Protein 4XZR (pdb70)

Solvent-accessible surface area: 18929 Å² total; per-residue (Å²): 65,129,58,52,18,76,72,25,75,71,85,52,40,44,29,5,108,123,71,125,61,89,114,43,21,94,20,0,79,31,133,72,119,122,79,13,38,48,0,0,34,92,3,40,108,75,0,24,67,162,149,190,24,47,4,91,78,7,32,114,12,48,0,4,79,45,0,11,53,2,1,122,101,149,54,45,87,107,2,8,15,8,0,0,17,0,0,0,0,0,0,4,15,83,66,70,19,0,105,44,0,16,93,26,86,0,0,51,30,0,10,42,0,3,137,56,12,41,53,81,0,36,27,10,0,0,40,0,0,0,0,0,3,8,31,45,40,106,34,3,32,58,0,9,138,36,116,0,6,145,18,0,37,34,2,34,138,34,137,81,78,29,0,23,64,11,0,0,6,0,0,0,2,0,3,76,27,99,196,78,82,15,79,91,73,32,1,25,104,0,5,73,25,0,17,162,15,0,109,26,169,37,55,90,1,6,22,12,0,0,37,0,0,2,44,6,0,22,12,71,87,123,4,0,70,26,0,21,96,39,201,0,4,123,43,0,10,73,3,4,84,38,158,21,36,113,0,22,30,0,0,0,70,0,0,0,6,0,0,8,2,46,58,142,6,0,68,57,0,22,115,36,32,0,8,83,15,0,99,121,7,6,88,7,133,96,51,93,1,46,26,8,0,0,0,0,0,0,0,0,0,12,6,51,35,103,2,1,46,26,0,17,103,23,69,0,0,43,29,0,10,115,13,1,82,96,15,114,49,118,0,25,8,0,0,0,11,0,1,8,2,0,1,31,5,2,140,121,76,54,86,1,0,94,52,0,20,82,65,40,0,8,104,12,0,0,55,2,4,96,107,19,64,71,121,1,14,46,9,0,0,22,0,0,18,35,0,0,100,18,6,54,59,29,44,144,89,149,63,84,128,99,9,105,15,6,39,80,0,87,162,21,28,0,48,126,41,0,78,78,5,45,158,34,167,53,120,58,0,106,99,40,0,114,94,1,38,134,70,30,66

GO terms:
  GO:0005635 nuclear envelope (C, IDA)
  GO:0034087 establishment of mitotic sister chromatid cohesion (P, IGI)
  GO:0000070 mitotic sister chromatid segregation (P, IGI)
  GO:0034399 nuclear periphery (C, HDA)
  GO:0043007 maintenance of rDNA (P, IMP)
  GO:0070550 rDNA chromatin condensation (P, IMP)
  GO:0005515 protein binding (F, IPI)

Radius of gyration: 27.92 Å; Cα contacts (8 Å, |Δi|>4): 720; chains: 2; bounding box: 70×75×42 Å

CATH classification: 1.25.10.10

Structure (mmCIF, N/CA/C/O backbone):
data_4XZR
#
_entry.id   4XZR
#
_cell.length_a   129.682
_cell.length_b   58.306
_cell.length_c   95.372
_cell.angle_alpha   90.00
_cell.angle_beta   129.32
_cell.angle_gamma   90.00
#
_symmetry.space_group_name_H-M   'C 1 2 1'
#
loop_
_entity.id
_entity.type
_entity.pdbx_description
1 polymer 'Inner nuclear membrane protein SRC1'
2 polymer 'Importin subunit alpha'
3 water water
#
loop_
_atom_site.group_PDB
_atom_site.id
_atom_site.type_symbol
_atom_site.label_atom_id
_atom_site.label_alt_id
_atom_site.label_comp_id
_atom_site.label_asym_id
_atom_site.label_entity_id
_atom_site.label_seq_id
_atom_site.pdbx_PDB_ins_code
_atom_site.Cartn_x
_atom_site.Cartn_y
_atom_site.Cartn_z
_atom_site.occupancy
_atom_site.B_iso_or_equiv
_atom_site.auth_seq_id
_atom_site.auth_comp_id
_atom_site.auth_asym_id
_atom_site.auth_atom_id
_atom_site.pdbx_PDB_model_num
ATOM 1 N N . THR A 1 3 ? 49.797 -22.063 12.188 1.00 121.42 173 THR A N 1
ATOM 2 C CA . THR A 1 3 ? 49.464 -21.342 13.411 1.00 117.22 173 THR A CA 1
ATOM 3 C C . THR A 1 3 ? 48.028 -21.470 13.884 1.00 116.88 173 THR A C 1
ATOM 4 O O . THR A 1 3 ? 47.175 -22.037 13.201 1.00 121.29 173 THR A O 1
ATOM 6 N N . ARG A 1 4 ? 47.726 -20.818 14.998 1.00 111.87 174 ARG A N 1
ATOM 7 C CA . ARG A 1 4 ? 46.492 -21.101 15.717 1.00 108.69 174 ARG A CA 1
ATOM 8 C C . ARG A 1 4 ? 45.710 -19.844 16.107 1.00 103.98 174 ARG A C 1
ATOM 9 O O . ARG A 1 4 ? 46.035 -19.202 17.081 1.00 105.16 174 ARG A O 1
ATOM 17 N N . LYS A 1 5 ? 44.670 -19.507 15.351 1.00 98.47 175 LYS A N 1
ATOM 18 C CA . LYS A 1 5 ? 43.912 -18.278 15.586 1.00 92.77 175 LYS A CA 1
ATOM 19 C C . LYS A 1 5 ? 42.653 -18.010 14.782 1.00 92.47 175 LYS A C 1
ATOM 20 O O . LYS A 1 5 ? 42.160 -18.916 14.116 1.00 94.95 175 LYS A O 1
ATOM 26 N N . LYS A 1 6 ? 42.076 -16.810 14.887 1.00 90.87 176 LYS A N 1
ATOM 27 C CA . LYS A 1 6 ? 42.742 -15.511 14.841 1.00 87.53 176 LYS A CA 1
ATOM 28 C C . LYS A 1 6 ? 41.944 -15.127 16.055 1.00 86.85 176 LYS A C 1
ATOM 29 O O . LYS A 1 6 ? 41.073 -15.856 16.432 1.00 90.11 176 LYS A O 1
ATOM 35 N N . ARG A 1 7 ? 42.239 -13.998 16.665 1.00 51.50 177 ARG A N 1
ATOM 36 C CA . ARG A 1 7 ? 41.442 -13.459 17.756 1.00 57.76 177 ARG A CA 1
ATOM 37 C C . ARG A 1 7 ? 40.886 -12.101 17.346 1.00 59.81 177 ARG A C 1
ATOM 38 O O . ARG A 1 7 ? 41.642 -11.142 17.164 1.00 47.19 177 ARG A O 1
ATOM 46 N N . LYS A 1 8 ? 39.566 -12.032 17.189 1.00 59.28 178 LYS A N 1
ATOM 47 C CA . LYS A 1 8 ? 38.894 -10.813 16.750 1.00 67.66 178 LYS A CA 1
ATOM 48 C C . LYS A 1 8 ? 39.048 -9.682 17.761 1.00 75.16 178 LYS A C 1
ATOM 49 O O . LYS A 1 8 ? 38.949 -8.507 17.409 1.00 80.60 178 LYS A O 1
ATOM 55 N N . ASP A 1 9 ? 39.285 -10.043 19.018 1.00 78.19 179 ASP A N 1
ATOM 56 C CA . ASP A 1 9 ? 39.493 -9.056 20.071 1.00 84.72 179 ASP A CA 1
ATOM 57 C C . ASP A 1 9 ? 40.710 -9.410 20.914 1.00 83.20 179 ASP A C 1
ATOM 58 O O . ASP A 1 9 ? 41.038 -10.585 21.070 1.00 82.65 179 ASP A O 1
ATOM 63 N N . PRO A 1 10 ? 41.390 -8.391 21.459 1.00 85.04 180 PRO A N 1
ATOM 64 C CA . PRO A 1 10 ? 42.506 -8.644 22.377 1.00 89.65 180 PRO A CA 1
ATOM 65 C C . PRO A 1 10 ? 42.030 -9.096 23.760 1.00 95.98 180 PRO A C 1
ATOM 66 O O . PRO A 1 10 ? 41.628 -8.249 24.560 1.00 103.38 180 PRO A O 1
ATOM 70 N N . ASP A 1 11 ? 42.072 -10.411 23.997 1.00 94.54 181 ASP A N 1
ATOM 71 C CA . ASP A 1 11 ? 41.735 -11.073 25.273 1.00 98.91 181 ASP A CA 1
ATOM 72 C C . ASP A 1 11 ? 40.960 -10.237 26.297 1.00 104.22 181 ASP A C 1
ATOM 73 O O . ASP A 1 11 ? 39.730 -10.278 26.346 1.00 107.21 181 ASP A O 1
ATOM 78 N N . SER A 1 18 ? 36.016 6.514 21.843 1.00 111.79 189 SER A N 1
ATOM 79 C CA . SER A 1 18 ? 34.974 7.376 21.312 1.00 107.77 189 SER A CA 1
ATOM 80 C C . SER A 1 18 ? 34.005 7.649 22.454 1.00 107.94 189 SER A C 1
ATOM 81 O O . SER A 1 18 ? 34.155 7.092 23.536 1.00 108.41 189 SER A O 1
ATOM 84 N N . ASN A 1 19 ? 33.021 8.504 22.223 1.00 105.58 190 ASN A N 1
ATOM 85 C CA . ASN A 1 19 ? 32.349 9.199 23.306 1.00 105.45 190 ASN A CA 1
ATOM 86 C C . ASN A 1 19 ? 30.846 9.428 23.119 1.00 100.62 190 ASN A C 1
ATOM 87 O O . ASN A 1 19 ? 30.427 10.413 22.576 1.00 104.98 190 ASN A O 1
ATOM 92 N N . SER A 1 20 ? 30.067 8.509 23.653 1.00 90.48 191 SER A N 1
ATOM 93 C CA . SER A 1 20 ? 28.706 8.156 23.253 1.00 86.22 191 SER A CA 1
ATOM 94 C C . SER A 1 20 ? 27.814 9.380 23.069 1.00 88.51 191 SER A C 1
ATOM 95 O O . SER A 1 20 ? 27.252 9.586 21.994 1.00 80.81 191 SER A O 1
ATOM 98 N N . LYS A 1 21 ? 27.684 10.187 24.117 1.00 60.59 192 LYS A N 1
ATOM 99 C CA . LYS A 1 21 ? 26.882 11.403 24.039 1.00 50.93 192 LYS A CA 1
ATOM 100 C C . LYS A 1 21 ? 27.702 12.651 24.350 1.00 53.94 192 LYS A C 1
ATOM 101 O O . LYS A 1 21 ? 28.558 12.644 25.234 1.00 54.17 192 LYS A O 1
ATOM 107 N N . GLU A 1 22 ? 27.432 13.722 23.610 1.00 55.03 193 GLU A N 1
ATOM 108 C CA . GLU A 1 22 ? 28.101 15.000 23.820 1.00 56.42 193 GLU A CA 1
ATOM 109 C C . GLU A 1 22 ? 27.080 16.120 23.960 1.00 60.48 193 GLU A C 1
ATOM 110 O O . GLU A 1 22 ? 26.019 16.085 23.336 1.00 57.64 193 GLU A O 1
ATOM 116 N N . ASN A 1 23 ? 27.402 17.115 24.777 1.00 65.48 194 ASN A N 1
ATOM 117 C CA . ASN A 1 23 ? 26.542 18.280 24.913 1.00 69.59 194 ASN A CA 1
ATOM 118 C C . ASN A 1 23 ? 27.095 19.466 24.137 1.00 71.99 194 ASN A C 1
ATOM 119 O O . ASN A 1 23 ? 28.309 19.638 24.031 1.00 70.67 194 ASN A O 1
ATOM 124 N N . LYS A 1 24 ? 26.198 20.284 23.596 1.00 62.29 195 LYS A N 1
ATOM 125 C CA . LYS A 1 24 ? 26.600 21.438 22.803 1.00 77.21 195 LYS A CA 1
ATOM 126 C C . LYS A 1 24 ? 26.570 22.719 23.626 1.00 79.48 195 LYS A C 1
ATOM 127 O O . LYS A 1 24 ? 25.533 23.371 23.742 1.00 83.69 195 LYS A O 1
ATOM 133 N N . ILE A 1 25 ? 27.712 23.077 24.199 1.00 79.26 196 ILE A N 1
ATOM 134 C CA . ILE A 1 25 ? 27.818 24.314 24.959 1.00 83.60 196 ILE A CA 1
ATOM 135 C C . ILE A 1 25 ? 28.327 25.457 24.085 1.00 90.22 196 ILE A C 1
ATOM 136 O O . ILE A 1 25 ? 28.427 26.597 24.540 1.00 90.54 196 ILE A O 1
ATOM 141 N N . ASP A 1 26 ? 28.651 25.132 22.834 1.00 97.73 197 ASP A N 1
ATOM 142 C CA . ASP A 1 26 ? 29.230 26.083 21.883 1.00 106.02 197 ASP A CA 1
ATOM 143 C C . ASP A 1 26 ? 30.498 26.730 22.431 1.00 109.74 197 ASP A C 1
ATOM 144 O O . ASP A 1 26 ? 31.577 26.587 21.856 1.00 111.97 197 ASP A O 1
ATOM 149 N N . ALA B 2 1 ? 4.194 21.274 33.105 1.00 122.31 87 ALA B N 1
ATOM 150 C CA . ALA B 2 1 ? 4.505 21.698 34.465 1.00 122.74 87 ALA B CA 1
ATOM 151 C C . ALA B 2 1 ? 3.753 22.973 34.831 1.00 124.45 87 ALA B C 1
ATOM 152 O O . ALA B 2 1 ? 2.603 22.923 35.268 1.00 129.14 87 ALA B O 1
ATOM 154 N N . GLU B 2 2 ? 4.409 24.115 34.649 1.00 121.22 88 GLU B N 1
ATOM 155 C CA . GLU B 2 2 ? 4.066 25.322 35.391 1.00 123.45 88 GLU B CA 1
ATOM 156 C C . GLU B 2 2 ? 4.018 26.539 34.472 1.00 117.40 88 GLU B C 1
ATOM 157 O O . GLU B 2 2 ? 3.096 27.351 34.551 1.00 114.05 88 GLU B O 1
ATOM 163 N N . LEU B 2 3 ? 5.016 26.657 33.603 1.00 114.72 89 LEU B N 1
ATOM 164 C CA . LEU B 2 3 ? 5.256 27.899 32.877 1.00 110.05 89 LEU B CA 1
ATOM 165 C C . LEU B 2 3 ? 3.977 28.413 32.224 1.00 112.30 89 LEU B C 1
ATOM 166 O O . LEU B 2 3 ? 3.348 27.711 31.433 1.00 112.26 89 LEU B O 1
ATOM 171 N N . PRO B 2 4 ? 3.580 29.705 32.578 1.00 117.44 90 PRO B N 1
ATOM 172 C CA . PRO B 2 4 ? 2.861 30.371 31.490 1.00 121.83 90 PRO B CA 1
ATOM 173 C C . PRO B 2 4 ? 3.760 31.336 30.724 1.00 124.90 90 PRO B C 1
ATOM 174 O O . PRO B 2 4 ? 4.883 31.602 31.151 1.00 125.71 90 PRO B O 1
ATOM 178 N N . GLN B 2 5 ? 3.264 31.851 29.604 1.00 126.38 91 GLN B N 1
ATOM 179 C CA . GLN B 2 5 ? 3.840 33.040 28.987 1.00 126.73 91 GLN B CA 1
ATOM 180 C C . GLN B 2 5 ? 5.341 32.876 28.769 1.00 120.60 91 GLN B C 1
ATOM 181 O O . GLN B 2 5 ? 6.039 33.835 28.440 1.00 122.82 91 GLN B O 1
ATOM 187 N N . MET B 2 6 ? 5.830 31.654 28.955 1.00 112.32 92 MET B N 1
ATOM 188 C CA . MET B 2 6 ? 7.122 31.258 28.417 1.00 110.35 92 MET B CA 1
ATOM 189 C C . MET B 2 6 ? 6.870 29.980 27.637 1.00 106.06 92 MET B C 1
ATOM 190 O O . MET B 2 6 ? 7.581 29.658 26.686 1.00 105.79 92 MET B O 1
ATOM 195 N N . THR B 2 7 ? 5.836 29.261 28.062 1.00 106.22 93 THR B N 1
ATOM 196 C CA . THR B 2 7 ? 5.287 28.154 27.296 1.00 104.74 93 THR B CA 1
ATOM 197 C C . THR B 2 7 ? 4.182 28.698 26.397 1.00 102.64 93 THR B C 1
ATOM 198 O O . THR B 2 7 ? 4.026 28.269 25.255 1.00 102.39 93 THR B O 1
ATOM 202 N N . GLN B 2 8 ? 3.426 29.659 26.919 1.00 100.88 94 GLN B N 1
ATOM 203 C CA . GLN B 2 8 ? 2.373 30.308 26.147 1.00 102.98 94 GLN B CA 1
ATOM 204 C C . GLN B 2 8 ? 2.961 31.161 25.027 1.00 102.22 94 GLN B C 1
ATOM 205 O O . GLN B 2 8 ? 2.432 31.183 23.915 1.00 106.98 94 GLN B O 1
ATOM 211 N N . GLN B 2 9 ? 4.053 31.864 25.317 1.00 97.53 95 GLN B N 1
ATOM 212 C CA . GLN B 2 9 ? 4.723 32.660 24.294 1.00 93.66 95 GLN B CA 1
ATOM 213 C C . GLN B 2 9 ? 5.495 31.740 23.354 1.00 82.10 95 GLN B C 1
ATOM 214 O O . GLN B 2 9 ? 5.865 32.132 22.248 1.00 82.68 95 GLN B O 1
ATOM 220 N N . LEU B 2 10 ? 5.738 30.515 23.808 1.00 76.41 96 LEU B N 1
ATOM 221 C CA . LEU B 2 10 ? 6.304 29.479 22.955 1.00 73.34 96 LEU B CA 1
ATOM 222 C C . LEU B 2 10 ? 5.204 28.946 22.048 1.00 78.73 96 LEU B C 1
ATOM 223 O O . LEU B 2 10 ? 5.446 28.575 20.899 1.00 76.51 96 LEU B O 1
ATOM 228 N N . ASN B 2 11 ? 3.989 28.915 22.587 1.00 82.77 97 ASN B N 1
ATOM 229 C CA . ASN B 2 11 ? 2.812 28.526 21.822 1.00 80.14 97 ASN B CA 1
ATOM 230 C C . ASN B 2 11 ? 2.211 29.716 21.087 1.00 79.59 97 ASN B C 1
ATOM 231 O O . ASN B 2 11 ? 1.214 29.581 20.381 1.00 82.40 97 ASN B O 1
ATOM 236 N N . SER B 2 12 ? 2.818 30.884 21.258 1.00 77.12 98 SER B N 1
ATOM 237 C CA . SER B 2 12 ? 2.360 32.087 20.573 1.00 79.71 98 SER B CA 1
ATOM 238 C C . SER B 2 12 ? 2.581 31.983 19.063 1.00 83.22 98 SER B C 1
ATOM 239 O O . SER B 2 12 ? 3.401 31.186 18.604 1.00 81.35 98 SER B O 1
ATOM 242 N N . ASP B 2 13 ? 1.847 32.784 18.296 1.00 88.88 99 ASP B N 1
ATOM 243 C CA . ASP B 2 13 ? 2.025 32.831 16.847 1.00 94.20 99 ASP B CA 1
ATOM 244 C C . ASP B 2 13 ? 2.999 33.947 16.448 1.00 96.02 99 ASP B C 1
ATOM 245 O O . ASP B 2 13 ? 3.419 34.061 15.291 1.00 95.25 99 ASP B O 1
ATOM 250 N N . ASP B 2 14 ? 3.362 34.770 17.425 1.00 97.98 100 ASP B N 1
ATOM 251 C CA . ASP B 2 14 ? 4.369 35.804 17.212 1.00 99.96 100 ASP B CA 1
ATOM 252 C C . ASP B 2 14 ? 5.749 35.165 17.093 1.00 98.63 100 ASP B C 1
ATOM 253 O O . ASP B 2 14 ? 6.285 34.637 18.069 1.00 97.46 100 ASP B O 1
ATOM 258 N N . MET B 2 15 ? 6.317 35.221 15.892 1.00 99.88 101 MET B N 1
ATOM 259 C CA . MET B 2 15 ? 7.572 34.537 15.586 1.00 97.60 101 MET B CA 1
ATOM 260 C C . MET B 2 15 ? 8.752 35.006 16.436 1.00 96.59 101 MET B C 1
ATOM 261 O O . MET B 2 15 ? 9.689 34.244 16.677 1.00 94.32 101 MET B O 1
ATOM 266 N N . GLN B 2 16 ? 8.706 36.254 16.890 1.00 99.03 102 GLN B N 1
ATOM 267 C CA . GLN B 2 16 ? 9.804 36.809 17.674 1.00 99.16 102 GLN B CA 1
ATOM 268 C C . GLN B 2 16 ? 9.836 36.242 19.089 1.00 94.14 102 GLN B C 1
ATOM 269 O O . GLN B 2 16 ? 10.889 35.828 19.575 1.00 95.93 102 GLN B O 1
ATOM 275 N N . GLU B 2 17 ? 8.683 36.225 19.750 1.00 86.63 103 GLU B N 1
ATOM 276 C CA . GLU B 2 17 ? 8.607 35.720 21.116 1.00 86.17 103 GLU B CA 1
ATOM 277 C C . GLU B 2 17 ? 8.64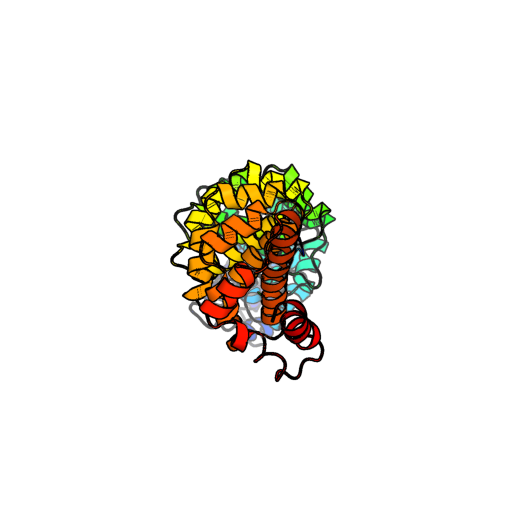9 34.196 21.143 1.00 84.91 103 GLU B C 1
ATOM 278 O O . GLU B 2 17 ? 8.856 33.591 22.195 1.00 86.30 103 GLU B O 1
ATOM 284 N N . GLN B 2 18 ? 8.450 33.579 19.982 1.00 79.37 104 GLN B N 1
ATOM 285 C CA . GLN B 2 18 ? 8.695 32.151 19.835 1.00 73.19 104 GLN B CA 1
ATOM 286 C C . GLN B 2 18 ? 10.188 31.890 19.970 1.00 69.12 104 GLN B C 1
ATOM 287 O O . GLN B 2 18 ? 10.611 30.934 20.619 1.00 69.00 104 GLN B O 1
ATOM 293 N N . LEU B 2 19 ? 10.980 32.759 19.350 1.00 69.60 105 LEU B N 1
ATOM 294 C CA . LEU B 2 19 ? 12.431 32.635 19.365 1.00 68.86 105 LEU B CA 1
ATOM 295 C C . LEU B 2 19 ? 13.003 32.982 20.733 1.00 70.23 105 LEU B C 1
ATOM 296 O O . LEU B 2 19 ? 13.894 32.296 21.234 1.00 73.29 105 LEU B O 1
ATOM 301 N N . SER B 2 20 ? 12.485 34.053 21.329 1.00 72.96 106 SER B N 1
ATOM 302 C CA . SER B 2 20 ? 12.948 34.514 22.634 1.00 76.55 106 SER B CA 1
ATOM 303 C C . SER B 2 20 ? 12.778 33.441 23.704 1.00 75.38 106 SER B C 1
ATOM 304 O O . SER B 2 20 ? 13.634 33.276 24.572 1.00 75.04 106 SER B O 1
ATOM 307 N N . ALA B 2 21 ? 11.670 32.713 23.632 1.00 74.05 107 ALA B N 1
ATOM 308 C CA . ALA B 2 21 ? 11.402 31.632 24.571 1.00 72.55 107 ALA B CA 1
ATOM 309 C C . ALA B 2 21 ? 12.326 30.446 24.314 1.00 71.00 107 ALA B C 1
ATOM 310 O O . ALA B 2 21 ? 12.866 29.855 25.249 1.00 72.06 107 ALA B O 1
ATOM 312 N N . THR B 2 22 ? 12.504 30.107 23.041 1.00 67.72 108 THR B N 1
ATOM 313 C CA . THR B 2 22 ? 13.334 28.972 22.653 1.00 63.69 108 THR B CA 1
ATOM 314 C C . THR B 2 22 ? 14.791 29.183 23.059 1.00 67.74 108 THR B C 1
ATOM 315 O O . THR B 2 22 ? 15.458 28.252 23.516 1.00 67.58 108 THR B O 1
ATOM 319 N N . VAL B 2 23 ? 15.277 30.409 22.890 1.00 68.87 109 VAL B N 1
ATOM 320 C CA . VAL B 2 23 ? 16.635 30.760 23.288 1.00 67.11 109 VAL B CA 1
ATOM 321 C C . VAL B 2 23 ? 16.818 30.555 24.789 1.00 70.79 109 VAL B C 1
ATOM 322 O O . VAL B 2 23 ? 17.834 30.016 25.231 1.00 68.54 109 VAL B O 1
ATOM 326 N N . LYS B 2 24 ? 15.822 30.978 25.563 1.00 75.46 110 LYS B N 1
ATOM 327 C CA . LYS B 2 24 ? 15.837 30.794 27.010 1.00 77.95 110 LYS B CA 1
ATOM 328 C C . LYS B 2 24 ? 15.974 29.319 27.374 1.00 75.04 110 LYS B C 1
ATOM 329 O O . LYS B 2 24 ? 16.808 28.957 28.201 1.00 78.81 110 LYS B O 1
ATOM 335 N N . PHE B 2 25 ? 15.160 28.475 26.747 1.00 67.47 111 PHE B N 1
ATOM 336 C CA . PHE B 2 25 ? 15.227 27.035 26.977 1.00 67.26 111 PHE B CA 1
ATOM 337 C C . PHE B 2 25 ? 16.586 26.470 26.580 1.00 67.81 111 PHE B C 1
ATOM 338 O O . PHE B 2 25 ? 17.133 25.610 27.269 1.00 70.42 111 PHE B O 1
ATOM 346 N N . ARG B 2 26 ? 17.127 26.959 25.469 1.00 65.70 112 ARG B N 1
ATOM 347 C CA . ARG B 2 26 ? 18.422 26.501 24.979 1.00 63.90 112 ARG B CA 1
ATOM 348 C C . ARG B 2 26 ? 19.539 26.834 25.963 1.00 65.61 112 ARG B C 1
ATOM 349 O O . ARG B 2 26 ? 20.356 25.976 26.300 1.00 65.06 112 ARG B O 1
ATOM 357 N N . GLN B 2 27 ? 19.572 28.085 26.413 1.00 67.17 113 GLN B N 1
ATOM 358 C CA . GLN B 2 27 ? 20.597 28.549 27.343 1.00 71.53 113 GLN B CA 1
ATOM 359 C C . GLN B 2 27 ? 20.551 27.771 28.654 1.00 74.75 113 GLN B C 1
ATOM 360 O O . GLN B 2 27 ? 21.579 27.550 29.295 1.00 75.18 113 GLN B O 1
ATOM 366 N N . ILE B 2 28 ? 19.349 27.358 29.040 1.00 73.46 114 ILE B N 1
ATOM 367 C CA . ILE B 2 28 ? 19.153 26.548 30.235 1.00 70.00 114 ILE B CA 1
ATOM 368 C C . ILE B 2 28 ? 19.694 25.134 30.032 1.00 70.20 114 ILE B C 1
ATOM 369 O O . ILE B 2 28 ? 20.346 24.573 30.914 1.00 70.06 114 ILE B O 1
ATOM 374 N N . LEU B 2 29 ? 19.434 24.570 28.856 1.00 66.20 115 LEU B N 1
ATOM 375 C CA . LEU B 2 29 ? 19.822 23.196 28.553 1.00 67.44 115 LEU B CA 1
ATOM 376 C C . LEU B 2 29 ? 21.301 23.066 28.194 1.00 71.62 115 LEU B C 1
ATOM 377 O O . LEU B 2 29 ? 21.872 21.980 28.281 1.00 67.74 115 LEU B O 1
ATOM 382 N N . SER B 2 30 ? 21.916 24.171 27.783 1.00 80.17 116 SER B N 1
ATOM 383 C CA . SER B 2 30 ? 23.351 24.182 27.518 1.00 81.88 116 SER B CA 1
ATOM 384 C C . SER B 2 30 ? 24.106 24.044 28.833 1.00 86.69 116 SER B C 1
ATOM 385 O O . SER B 2 30 ? 24.418 25.037 29.490 1.00 86.19 116 SER B O 1
ATOM 388 N N . ARG B 2 31 ? 24.399 22.804 29.212 1.00 91.79 117 ARG B N 1
ATOM 389 C CA . ARG B 2 31 ? 24.918 22.524 30.545 1.00 98.52 117 ARG B CA 1
ATOM 390 C C . ARG B 2 31 ? 26.368 22.956 30.746 1.00 103.59 117 ARG B C 1
ATOM 391 O O . ARG B 2 31 ? 27.297 22.379 30.176 1.00 102.64 117 ARG B O 1
ATOM 399 N N . GLU B 2 32 ? 26.551 23.998 31.550 1.00 109.83 118 GLU B N 1
ATOM 400 C CA . GLU B 2 32 ? 27.854 24.257 32.137 1.00 116.12 118 GLU B CA 1
ATOM 401 C C . GLU B 2 32 ? 28.189 22.997 32.916 1.00 119.76 118 GLU B C 1
ATOM 402 O O . GLU B 2 32 ? 29.235 22.387 32.711 1.00 121.82 118 GLU B O 1
ATOM 408 N N . HIS B 2 33 ? 27.290 22.609 33.815 1.00 119.75 119 HIS B N 1
ATOM 409 C CA . HIS B 2 33 ? 27.046 21.199 34.094 1.00 117.39 119 HIS B CA 1
ATOM 410 C C . HIS B 2 33 ? 25.568 20.937 34.363 1.00 113.09 119 HIS B C 1
ATOM 411 O O . HIS B 2 33 ? 24.801 21.864 34.625 1.00 114.78 119 HIS B O 1
ATOM 418 N N . ARG B 2 34 ? 25.175 19.669 34.296 1.00 107.12 120 ARG B N 1
ATOM 419 C CA . ARG B 2 34 ? 24.269 19.095 35.283 1.00 100.74 120 ARG B CA 1
ATOM 420 C C . ARG B 2 34 ? 22.844 19.601 35.085 1.00 91.20 120 ARG B C 1
ATOM 421 O O . ARG B 2 34 ? 22.192 20.035 36.034 1.00 96.00 120 ARG B O 1
ATOM 429 N N . PRO B 2 35 ? 22.344 19.540 33.782 1.00 80.54 121 PRO B N 1
ATOM 430 C CA . PRO B 2 35 ? 21.379 20.609 33.519 1.00 75.07 121 PRO B CA 1
ATOM 431 C C . PRO B 2 35 ? 19.941 20.112 33.620 1.00 77.44 121 PRO B C 1
ATOM 432 O O . PRO B 2 35 ? 19.683 18.926 33.413 1.00 77.93 121 PRO B O 1
ATOM 436 N N . PRO B 2 36 ? 19.018 21.014 33.937 1.00 81.61 122 PRO B N 1
ATOM 437 C CA . PRO B 2 36 ? 17.695 20.622 34.431 1.00 83.81 122 PRO B CA 1
ATOM 438 C C . PRO B 2 36 ? 16.792 20.134 33.303 1.00 77.97 122 PRO B C 1
ATOM 439 O O . PRO B 2 36 ? 15.776 20.761 33.008 1.00 78.91 122 PRO B O 1
ATOM 443 N N . ILE B 2 37 ? 17.169 19.020 32.685 1.00 71.57 123 ILE B N 1
ATOM 444 C CA . ILE B 2 37 ? 16.438 18.475 31.548 1.00 65.47 123 ILE B CA 1
ATOM 445 C C . ILE B 2 37 ? 15.036 18.011 31.938 1.00 68.40 123 ILE B C 1
ATOM 446 O O . ILE B 2 37 ? 14.074 18.239 31.205 1.00 69.63 123 ILE B O 1
ATOM 451 N N . ASP B 2 38 ? 14.925 17.376 33.101 1.00 70.03 124 ASP B N 1
ATOM 452 C CA . ASP B 2 38 ? 13.658 16.801 33.548 1.00 73.48 124 ASP B CA 1
ATOM 453 C C . ASP B 2 38 ? 12.546 17.835 33.718 1.00 72.36 124 ASP B C 1
ATOM 454 O O . ASP B 2 38 ? 11.412 17.604 33.296 1.00 74.13 124 ASP B O 1
ATOM 459 N N . VAL B 2 39 ? 12.863 18.970 34.332 1.00 70.88 125 VAL B N 1
ATOM 460 C CA . VAL B 2 39 ? 11.853 19.995 34.574 1.00 75.43 125 VAL B CA 1
ATOM 461 C C . VAL B 2 39 ? 11.471 20.709 33.280 1.00 74.76 125 VAL B C 1
ATOM 462 O O . VAL B 2 39 ? 10.398 21.305 33.184 1.00 80.47 125 VAL B O 1
ATOM 466 N N . VAL B 2 40 ? 12.351 20.644 32.286 1.00 70.63 126 VAL B N 1
ATOM 467 C CA . VAL B 2 40 ? 12.051 21.183 30.965 1.00 67.01 126 VAL B CA 1
ATOM 468 C C . VAL B 2 40 ? 11.136 20.215 30.221 1.00 68.21 126 VAL B C 1
ATOM 469 O O . VAL B 2 40 ? 10.201 20.628 29.535 1.00 73.09 126 VAL B O 1
ATOM 473 N N . ILE B 2 41 ? 11.407 18.923 30.378 1.00 66.69 127 ILE B N 1
ATOM 474 C CA . ILE B 2 41 ? 10.598 17.881 29.756 1.00 67.86 127 ILE B CA 1
ATOM 475 C C . ILE B 2 41 ? 9.170 17.871 30.297 1.00 73.43 127 ILE B C 1
ATOM 476 O O . ILE B 2 41 ? 8.210 17.885 29.527 1.00 72.53 127 ILE B O 1
ATOM 481 N N . GLN B 2 42 ? 9.028 17.861 31.619 1.00 80.22 128 GLN B N 1
ATOM 482 C CA . GLN B 2 42 ? 7.704 17.797 32.232 1.00 87.19 128 GLN B CA 1
ATOM 483 C C . GLN B 2 42 ? 6.955 19.120 32.093 1.00 90.55 128 GLN B C 1
ATOM 484 O O . GLN B 2 42 ? 5.786 19.222 32.467 1.00 92.74 128 GLN B O 1
ATOM 490 N N . ALA B 2 43 ? 7.629 20.131 31.552 1.00 90.09 129 ALA B N 1
ATOM 491 C CA . ALA B 2 43 ? 6.987 21.405 31.253 1.00 85.78 129 ALA B CA 1
ATOM 492 C C . ALA B 2 43 ? 6.161 21.295 29.974 1.00 81.57 129 ALA B C 1
ATOM 493 O O . ALA B 2 43 ? 5.406 22.204 29.629 1.00 85.02 129 ALA B O 1
ATOM 495 N N . GLY B 2 44 ? 6.314 20.173 29.276 1.00 74.99 130 GLY B N 1
ATOM 496 C CA . GLY B 2 44 ? 5.541 19.894 28.079 1.00 77.11 130 GLY B CA 1
ATOM 497 C C . GLY B 2 44 ? 5.875 20.799 26.910 1.00 74.80 130 GLY B C 1
ATOM 498 O O . GLY B 2 44 ? 4.992 21.179 26.142 1.00 80.30 130 GLY B O 1
ATOM 499 N N . VAL B 2 45 ? 7.151 21.140 26.769 1.00 68.96 131 VAL B N 1
ATOM 500 C CA . VAL B 2 45 ? 7.579 22.048 25.712 1.00 65.21 131 VAL B CA 1
ATOM 501 C C . VAL B 2 45 ? 8.265 21.311 24.567 1.00 61.99 131 VAL B C 1
ATOM 502 O O . VAL B 2 45 ? 8.493 21.885 23.502 1.00 65.43 131 VAL B O 1
ATOM 506 N N . VAL B 2 46 ? 8.590 20.042 24.789 1.00 59.85 132 VAL B N 1
ATOM 507 C CA . VAL B 2 46 ? 9.275 19.234 23.781 1.00 58.35 132 VAL B CA 1
ATOM 508 C C . VAL B 2 46 ? 8.502 19.105 22.456 1.00 60.80 132 VAL B C 1
ATOM 509 O O . VAL B 2 46 ? 9.091 19.304 21.393 1.00 57.39 132 VAL B O 1
ATOM 513 N N . PRO B 2 47 ? 7.190 18.782 22.501 1.00 66.06 133 PRO B N 1
ATOM 514 C CA . PRO B 2 47 ? 6.495 18.674 21.211 1.00 65.19 133 PRO B CA 1
ATOM 515 C C . PRO B 2 47 ? 6.478 19.987 20.429 1.00 60.16 133 PRO B C 1
ATOM 516 O O . PRO B 2 47 ? 6.502 19.967 19.198 1.00 63.93 133 PRO B O 1
ATOM 520 N N . ARG B 2 48 ? 6.443 21.109 21.141 1.00 55.47 134 ARG B N 1
ATOM 521 C CA . ARG B 2 48 ? 6.448 22.421 20.504 1.00 57.46 134 ARG B CA 1
ATOM 522 C C . ARG B 2 48 ? 7.813 22.733 19.895 1.00 58.66 134 ARG B C 1
ATOM 523 O O . ARG B 2 48 ? 7.900 23.315 18.813 1.00 61.45 134 ARG B O 1
ATOM 531 N N . LEU B 2 49 ? 8.875 22.344 20.595 1.00 51.27 135 LEU B N 1
ATOM 532 C CA . LEU B 2 49 ? 10.233 22.538 20.096 1.00 48.43 135 LEU B CA 1
ATOM 533 C C . LEU B 2 49 ? 10.462 21.732 18.824 1.00 48.72 135 LEU B C 1
ATOM 534 O O . LEU B 2 49 ? 11.202 22.154 17.935 1.00 49.09 135 LEU B O 1
ATOM 539 N N . VAL B 2 50 ? 9.822 20.569 18.747 1.00 48.37 136 VAL B N 1
ATOM 540 C CA . VAL B 2 50 ? 9.924 19.712 17.574 1.00 47.31 136 VAL B CA 1
ATOM 541 C C . VAL B 2 50 ? 9.235 20.367 16.378 1.00 46.95 136 VAL B C 1
ATOM 542 O O . VAL B 2 50 ? 9.721 20.284 15.249 1.00 45.08 136 VAL B O 1
ATOM 546 N N . GLU B 2 51 ? 8.113 21.035 16.635 1.00 45.64 137 GLU B N 1
ATOM 547 C CA . GLU B 2 51 ? 7.383 21.744 15.588 1.00 47.89 137 GLU B CA 1
ATOM 548 C C . GLU B 2 51 ? 8.241 22.822 14.932 1.00 48.80 137 GLU B C 1
ATOM 549 O O . GLU B 2 51 ? 8.109 23.093 13.738 1.00 54.24 137 GLU B O 1
ATOM 555 N N . PHE B 2 52 ? 9.122 23.433 15.717 1.00 44.13 138 PHE B N 1
ATOM 556 C CA . PHE B 2 52 ? 9.963 24.519 15.225 1.00 44.33 138 PHE B CA 1
ATOM 557 C C . PHE B 2 52 ? 11.041 24.030 14.261 1.00 45.74 138 PHE B C 1
ATOM 558 O O . PHE B 2 52 ? 11.739 24.832 13.646 1.00 48.15 138 PHE B O 1
ATOM 566 N N . MET B 2 53 ? 11.173 22.714 14.131 1.00 37.99 139 MET B N 1
ATOM 567 C CA . MET B 2 53 ? 12.154 22.138 13.218 1.00 41.84 139 MET B CA 1
ATOM 568 C C . MET B 2 53 ? 11.541 21.768 11.874 1.00 46.32 139 MET B C 1
ATOM 569 O O . MET B 2 53 ? 12.225 21.224 11.007 1.00 44.81 139 MET B O 1
ATOM 574 N N . ARG B 2 54 ? 10.254 22.055 11.705 1.00 46.05 140 ARG B N 1
ATOM 575 C CA . ARG B 2 54 ? 9.578 21.756 10.448 1.00 52.09 140 ARG B CA 1
ATOM 576 C C . ARG B 2 54 ? 10.198 22.552 9.305 1.00 54.12 140 ARG B C 1
ATOM 577 O O . ARG B 2 54 ? 10.846 23.574 9.532 1.00 53.01 140 ARG B O 1
ATOM 585 N N . GLU B 2 55 ? 9.979 22.072 8.083 1.00 57.37 141 GLU B N 1
ATOM 586 C CA . GLU B 2 55 ? 10.711 22.523 6.899 1.00 66.24 141 GLU B CA 1
ATOM 587 C C . GLU B 2 55 ? 10.793 24.040 6.721 1.00 67.83 141 GLU B C 1
ATOM 588 O O . GLU B 2 55 ? 11.888 24.596 6.628 1.00 76.44 141 GLU B O 1
ATOM 594 N N . ASN B 2 56 ? 9.647 24.709 6.670 1.00 62.98 142 ASN B N 1
ATOM 595 C CA . ASN B 2 56 ? 9.640 26.146 6.416 1.00 71.19 142 ASN B CA 1
ATOM 596 C C . ASN B 2 56 ? 9.422 26.990 7.667 1.00 67.84 142 ASN B C 1
ATOM 597 O O . ASN B 2 56 ? 8.709 27.992 7.637 1.00 69.61 142 ASN B O 1
ATOM 602 N N . GLN B 2 57 ? 10.042 26.575 8.766 1.00 65.25 143 GLN B N 1
ATOM 603 C CA . GLN B 2 57 ? 10.123 27.404 9.960 1.00 59.97 143 GLN B CA 1
ATOM 604 C C . GLN B 2 57 ? 11.316 28.344 9.809 1.00 59.18 143 GLN B C 1
ATOM 605 O O . GLN B 2 57 ? 12.237 28.047 9.048 1.00 62.00 143 GLN B O 1
ATOM 611 N N . PRO B 2 58 ? 11.298 29.489 10.514 1.00 53.61 144 PRO B N 1
ATOM 612 C CA . PRO B 2 58 ? 12.439 30.413 10.492 1.00 54.81 144 PRO B CA 1
ATOM 613 C C . PRO B 2 58 ? 13.754 29.718 10.845 1.00 55.73 144 PRO B C 1
ATOM 614 O O . PRO B 2 58 ? 13.773 28.876 11.742 1.00 58.61 144 PRO B O 1
ATOM 618 N N . GLU B 2 59 ? 14.826 30.065 10.138 1.00 56.46 145 GLU B N 1
ATOM 619 C CA . GLU B 2 59 ? 16.117 29.400 10.305 1.00 57.90 145 GLU B CA 1
ATOM 620 C C . GLU B 2 59 ? 16.623 29.461 11.740 1.00 57.28 145 GLU B C 1
ATOM 621 O O . GLU B 2 59 ? 17.018 28.446 12.313 1.00 59.32 145 GLU B O 1
ATOM 627 N N . MET B 2 60 ? 16.604 30.655 12.318 1.00 59.21 146 MET B N 1
ATOM 628 C CA . MET B 2 60 ? 17.116 30.845 13.666 1.00 61.26 146 MET B CA 1
ATOM 629 C C . MET B 2 60 ? 16.237 30.131 14.685 1.00 58.61 146 MET B C 1
ATOM 630 O O . MET B 2 60 ? 16.694 29.793 15.775 1.00 59.93 146 MET B O 1
ATOM 635 N N . LEU B 2 61 ? 14.975 29.909 14.330 1.00 56.25 147 LEU B N 1
ATOM 636 C CA . LEU B 2 61 ? 14.067 29.155 15.185 1.00 57.51 147 LEU B CA 1
ATOM 637 C C . LEU B 2 61 ? 14.391 27.664 15.110 1.00 57.73 147 LEU B C 1
ATOM 638 O O . LEU B 2 61 ? 14.409 26.970 16.128 1.00 58.95 147 LEU B O 1
ATOM 643 N N . GLN B 2 62 ? 14.647 27.180 13.898 1.00 52.74 148 GLN B N 1
ATOM 644 C CA . GLN B 2 62 ? 15.058 25.796 13.689 1.00 48.95 148 GLN B CA 1
ATOM 645 C C . GLN B 2 62 ? 16.359 25.502 14.424 1.00 44.46 148 GLN B C 1
ATOM 646 O O . GLN B 2 62 ? 16.521 24.437 15.018 1.00 46.84 148 GLN B O 1
ATOM 652 N N . LEU B 2 63 ? 17.279 26.461 14.378 1.00 44.12 149 LEU B N 1
ATOM 653 C CA . LEU B 2 63 ? 18.593 26.310 14.988 1.00 45.43 149 LEU B CA 1
ATOM 654 C C . LEU B 2 63 ? 18.489 26.160 16.504 1.00 50.09 149 LEU B C 1
ATOM 655 O O . LEU B 2 63 ? 18.988 25.189 17.075 1.00 49.93 149 LEU B O 1
ATOM 660 N N . GLU B 2 64 ? 17.840 27.127 17.146 1.00 47.90 150 GLU B N 1
ATOM 661 C CA . GLU B 2 64 ? 17.716 27.142 18.601 1.00 49.47 150 GLU B CA 1
ATOM 662 C C . GLU B 2 64 ? 16.913 25.952 19.123 1.00 50.75 150 GLU B C 1
ATOM 663 O O . GLU B 2 64 ? 17.200 25.424 20.198 1.00 53.75 150 GLU B O 1
ATOM 669 N N . ALA B 2 65 ? 15.909 25.533 18.359 1.00 51.09 151 ALA B N 1
ATOM 670 C CA . ALA B 2 65 ? 15.079 24.399 18.751 1.00 47.88 151 ALA B CA 1
ATOM 671 C C . ALA B 2 65 ? 15.867 23.095 18.681 1.00 45.24 151 ALA B C 1
ATOM 672 O O . ALA B 2 65 ? 15.819 22.281 19.603 1.00 46.07 151 ALA B O 1
ATOM 674 N N . ALA B 2 66 ? 16.593 22.904 17.584 1.00 44.90 152 ALA B N 1
ATOM 675 C CA . ALA B 2 66 ? 17.404 21.706 17.403 1.00 44.09 152 ALA B CA 1
ATOM 676 C C . ALA B 2 66 ? 18.522 21.649 18.438 1.00 44.60 152 ALA B C 1
ATOM 677 O O . ALA B 2 66 ? 18.894 20.574 18.907 1.00 43.92 152 ALA B O 1
ATOM 679 N N . TRP B 2 67 ? 19.052 22.817 18.786 1.00 45.73 153 TRP B N 1
ATOM 680 C CA . TRP B 2 67 ? 20.091 22.924 19.801 1.00 47.80 153 TRP B CA 1
ATOM 681 C C . TRP B 2 67 ? 19.542 22.502 21.163 1.00 49.67 153 TRP B C 1
ATOM 682 O O . TRP B 2 67 ? 20.180 21.743 21.892 1.00 45.54 153 TRP B O 1
ATOM 693 N N . ALA B 2 68 ? 18.350 22.989 21.492 1.00 49.17 154 ALA B N 1
ATOM 694 C CA . ALA B 2 68 ? 17.704 22.648 22.754 1.00 49.42 154 ALA B CA 1
ATOM 695 C C . ALA B 2 68 ? 17.410 21.153 22.836 1.00 47.04 154 ALA B C 1
ATOM 696 O O . ALA B 2 68 ? 17.671 20.516 23.856 1.00 48.96 154 ALA B O 1
ATOM 698 N N . LEU B 2 69 ? 16.871 20.600 21.754 1.00 40.32 155 LEU B N 1
ATOM 699 C CA . LEU B 2 69 ? 16.536 19.181 21.705 1.00 41.13 155 LEU B CA 1
ATOM 700 C C . LEU B 2 69 ? 17.790 18.315 21.718 1.00 46.62 155 LEU B C 1
ATOM 701 O O . LEU B 2 69 ? 17.764 17.176 22.187 1.00 46.98 155 LEU B O 1
ATOM 706 N N . THR B 2 70 ? 18.885 18.863 21.202 1.00 43.96 156 THR B N 1
ATOM 707 C CA . THR B 2 70 ? 20.167 18.169 21.210 1.00 42.79 156 THR B CA 1
ATOM 708 C C . THR B 2 70 ? 20.622 17.881 22.637 1.00 42.93 156 THR B C 1
ATOM 709 O O . THR B 2 70 ? 21.026 16.763 22.958 1.00 47.59 156 THR B O 1
ATOM 713 N N . ASN B 2 71 ? 20.545 18.894 23.493 1.00 39.14 157 ASN B N 1
ATOM 714 C CA . ASN B 2 71 ? 20.996 18.766 24.873 1.00 45.27 157 ASN B CA 1
ATOM 715 C C . ASN B 2 71 ? 20.074 17.886 25.711 1.00 49.14 157 ASN B C 1
ATOM 716 O O . ASN B 2 71 ? 20.523 17.220 26.644 1.00 57.38 157 ASN B O 1
ATOM 721 N N . ILE B 2 72 ? 18.787 17.888 25.380 1.00 48.79 158 ILE B N 1
ATOM 722 C CA . ILE B 2 72 ? 17.837 17.000 26.038 1.00 49.30 158 ILE B CA 1
ATOM 723 C C . ILE B 2 72 ? 18.160 15.554 25.673 1.00 53.57 158 ILE B C 1
ATOM 724 O O . ILE B 2 72 ? 18.059 14.651 26.505 1.00 57.56 158 ILE B O 1
ATOM 729 N N . ALA B 2 73 ? 18.571 15.348 24.426 1.00 48.39 159 ALA B N 1
ATOM 730 C CA . ALA B 2 73 ? 18.925 14.019 23.938 1.00 47.35 159 ALA B CA 1
ATOM 731 C C . ALA B 2 73 ? 20.284 13.568 24.466 1.00 46.32 159 ALA B C 1
ATOM 732 O O . ALA B 2 73 ? 20.623 12.386 24.400 1.00 49.03 159 ALA B O 1
ATOM 734 N N . SER B 2 74 ? 21.058 14.512 24.991 1.00 45.42 160 SER B N 1
ATOM 735 C CA . SER B 2 74 ? 22.389 14.209 25.510 1.00 51.12 160 SER B CA 1
ATOM 736 C C . SER B 2 74 ? 22.333 13.716 26.952 1.00 50.82 160 SER B C 1
ATOM 737 O O . SER B 2 74 ? 23.351 13.317 27.519 1.00 55.20 160 SER B O 1
ATOM 740 N N . GLY B 2 75 ? 21.142 13.746 27.541 1.00 52.03 161 GLY B N 1
ATOM 741 C CA . GLY B 2 75 ? 20.963 13.324 28.918 1.00 51.91 161 GLY B CA 1
ATOM 742 C C . GLY B 2 75 ? 20.823 11.821 29.057 1.00 55.41 161 GLY B C 1
ATOM 743 O O . GLY B 2 75 ? 21.433 11.059 28.305 1.00 53.63 161 GLY B O 1
ATOM 744 N N . THR B 2 76 ? 20.016 11.393 30.023 1.00 58.82 162 THR B N 1
ATOM 745 C CA . THR B 2 76 ? 19.790 9.971 30.262 1.00 57.81 162 THR B CA 1
ATOM 746 C C . THR B 2 76 ? 19.034 9.326 29.106 1.00 55.13 162 THR B C 1
ATOM 747 O O . THR B 2 76 ? 18.550 10.014 28.206 1.00 50.59 162 THR B O 1
ATOM 751 N N . SER B 2 77 ? 18.933 8.002 29.139 1.00 51.71 163 SER B N 1
ATOM 752 C CA . SER B 2 77 ? 18.243 7.261 28.090 1.00 55.37 163 SER B CA 1
ATOM 753 C C . SER B 2 77 ? 16.753 7.586 28.077 1.00 59.43 163 SER B C 1
ATOM 754 O O . SER B 2 77 ? 16.128 7.633 27.017 1.00 56.87 163 SER B O 1
ATOM 757 N N . ALA B 2 78 ? 16.192 7.814 29.260 1.00 64.31 164 ALA B N 1
ATOM 758 C CA . ALA B 2 78 ? 14.781 8.158 29.387 1.00 65.55 164 ALA B CA 1
ATOM 759 C C . ALA B 2 78 ? 14.504 9.545 28.816 1.00 64.05 164 ALA B C 1
ATOM 760 O O . ALA B 2 78 ? 13.446 9.789 28.238 1.00 70.86 164 ALA B O 1
ATOM 762 N N . GLN B 2 79 ? 15.463 10.449 28.983 1.00 59.07 165 GLN B N 1
ATOM 763 C CA . GLN B 2 79 ? 15.337 11.805 28.462 1.00 55.36 165 GLN B CA 1
ATOM 764 C C . GLN B 2 79 ? 15.511 11.821 26.948 1.00 52.71 165 GLN B C 1
ATOM 765 O O . GLN B 2 79 ? 14.854 12.592 26.247 1.00 50.19 165 GLN B O 1
ATOM 771 N N . THR B 2 80 ? 16.397 10.964 26.450 1.00 47.61 166 THR B N 1
ATOM 772 C CA . THR B 2 80 ? 16.584 10.802 25.014 1.00 45.58 166 THR B CA 1
ATOM 773 C C . THR B 2 80 ? 15.324 10.199 24.399 1.00 44.54 166 THR B C 1
ATOM 774 O O . THR B 2 80 ? 14.950 10.522 23.270 1.00 44.24 166 THR B O 1
ATOM 778 N N . LYS B 2 81 ? 14.667 9.330 25.163 1.00 46.60 167 LYS B N 1
ATOM 779 C CA . LYS B 2 81 ? 13.437 8.680 24.725 1.00 48.85 167 LYS B CA 1
ATOM 780 C C . LYS B 2 81 ? 12.325 9.696 24.481 1.00 53.44 167 LYS B C 1
ATOM 781 O O . LYS B 2 81 ? 11.520 9.540 23.562 1.00 56.39 167 LYS B O 1
ATOM 787 N N . VAL B 2 82 ? 12.291 10.736 25.307 1.00 54.53 168 VAL B N 1
ATOM 788 C CA . VAL B 2 82 ? 11.303 11.800 25.168 1.00 53.56 168 VAL B CA 1
ATOM 789 C C . VAL B 2 82 ? 11.418 12.480 23.806 1.00 50.28 168 VAL B C 1
ATOM 790 O O . VAL B 2 82 ? 10.414 12.725 23.136 1.00 54.08 168 VAL B O 1
ATOM 794 N N . VAL B 2 83 ? 12.649 12.773 23.399 1.00 47.61 169 VAL B N 1
ATOM 795 C CA . VAL B 2 83 ? 12.908 13.385 22.100 1.00 45.86 169 VAL B CA 1
ATOM 796 C C . VAL B 2 83 ? 12.494 12.457 20.960 1.00 43.96 169 VAL B C 1
ATOM 797 O O . VAL B 2 83 ? 11.887 12.891 19.981 1.00 48.25 169 VAL B O 1
ATOM 801 N N . VAL B 2 84 ? 12.822 11.176 21.101 1.00 41.13 17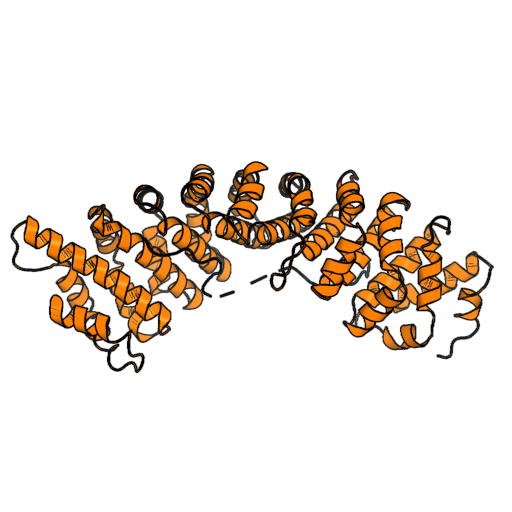0 VAL B N 1
ATOM 802 C CA . VAL B 2 84 ? 12.485 10.177 20.093 1.00 43.53 170 VAL B CA 1
ATOM 803 C C . VAL B 2 84 ? 10.973 9.988 19.972 1.00 43.13 170 VAL B C 1
ATOM 804 O O . VAL B 2 84 ? 10.432 9.955 18.865 1.00 43.97 170 VAL B O 1
ATOM 808 N N . ASP B 2 85 ? 10.296 9.876 21.112 1.00 41.95 171 ASP B N 1
ATOM 809 C CA . ASP B 2 85 ? 8.848 9.674 21.133 1.00 51.50 171 ASP B CA 1
ATOM 810 C C . ASP B 2 85 ? 8.085 10.872 20.571 1.00 54.99 171 ASP B C 1
ATOM 811 O O . ASP B 2 85 ? 6.912 10.755 20.209 1.00 56.62 171 ASP B O 1
ATOM 816 N N . ALA B 2 86 ? 8.749 12.022 20.503 1.00 51.13 172 ALA B N 1
ATOM 817 C CA . ALA B 2 86 ? 8.141 13.223 19.942 1.00 48.81 172 ALA B CA 1
ATOM 818 C C . ALA B 2 86 ? 8.339 13.281 18.429 1.00 46.65 172 ALA B C 1
ATOM 819 O O . ALA B 2 86 ? 8.052 14.298 17.798 1.00 48.01 172 ALA B O 1
ATOM 821 N N . ASP B 2 87 ? 8.837 12.181 17.866 1.00 46.68 173 ASP B N 1
ATOM 822 C CA . ASP B 2 87 ? 9.050 12.042 16.426 1.00 45.87 173 ASP B CA 1
ATOM 823 C C . ASP B 2 87 ? 9.996 13.114 15.889 1.00 41.76 173 ASP B C 1
ATOM 824 O O . ASP B 2 87 ? 9.783 13.657 14.806 1.00 42.45 173 ASP B O 1
ATOM 829 N N . ALA B 2 88 ? 11.047 13.407 16.647 1.00 40.54 174 ALA B N 1
ATOM 830 C CA . ALA B 2 88 ? 11.981 14.469 16.286 1.00 44.45 174 ALA B CA 1
ATOM 831 C C . ALA B 2 88 ? 13.059 14.003 15.307 1.00 44.73 174 ALA B C 1
ATOM 832 O O . ALA B 2 88 ? 13.597 14.805 14.542 1.00 47.50 174 ALA B O 1
ATOM 834 N N . VAL B 2 89 ? 13.374 12.711 15.337 1.00 39.96 175 VAL B N 1
ATOM 835 C CA . VAL B 2 89 ? 14.433 12.159 14.490 1.00 34.48 175 VAL B CA 1
ATOM 836 C C . VAL B 2 89 ? 14.194 12.361 12.983 1.00 36.90 175 VAL B C 1
ATOM 837 O O . VAL B 2 89 ? 15.118 12.765 12.274 1.00 36.83 175 VAL B O 1
ATOM 841 N N . PRO B 2 90 ? 12.968 12.097 12.482 1.00 40.66 176 PRO B N 1
ATOM 842 C CA . PRO B 2 90 ? 12.777 12.356 11.048 1.00 36.97 176 PRO B CA 1
ATOM 843 C C . PRO B 2 90 ? 12.952 13.827 10.672 1.00 39.80 176 PRO B C 1
ATOM 844 O O . PRO B 2 90 ? 13.295 14.125 9.528 1.00 40.73 176 PRO B O 1
ATOM 848 N N . LEU B 2 91 ? 12.723 14.728 11.623 1.00 40.05 177 LEU B N 1
ATOM 849 C CA . LEU B 2 91 ? 12.893 16.155 11.370 1.00 39.08 177 LEU B CA 1
ATOM 850 C C . LEU B 2 91 ? 14.361 16.562 11.445 1.00 38.92 177 LEU B C 1
ATOM 851 O O . LEU B 2 91 ? 14.807 17.431 10.696 1.00 43.59 177 LEU B O 1
ATOM 856 N N . PHE B 2 92 ? 15.105 15.935 12.354 1.00 34.56 178 PHE B N 1
ATOM 857 C CA . PHE B 2 92 ? 16.552 16.111 12.420 1.00 35.27 178 PHE B CA 1
ATOM 858 C C . PHE B 2 92 ? 17.183 15.788 11.071 1.00 36.78 178 PHE B C 1
ATOM 859 O O . PHE B 2 92 ? 18.037 16.521 10.573 1.00 39.82 178 PHE B O 1
ATOM 867 N N . ILE B 2 93 ? 16.741 14.680 10.488 1.00 38.06 179 ILE B N 1
ATOM 868 C CA . ILE B 2 93 ? 17.286 14.181 9.233 1.00 39.99 179 ILE B CA 1
ATOM 869 C C . ILE B 2 93 ? 16.955 15.103 8.063 1.00 36.41 179 ILE B C 1
ATOM 870 O O . ILE B 2 93 ? 17.791 15.333 7.191 1.00 39.71 179 ILE B O 1
ATOM 875 N N . GLN B 2 94 ? 15.738 15.637 8.052 1.00 35.39 180 GLN B N 1
ATOM 876 C CA . GLN B 2 94 ? 15.320 16.535 6.982 1.00 41.40 180 GLN B CA 1
ATOM 877 C C . GLN B 2 94 ? 16.131 17.829 7.002 1.00 45.35 180 GLN B C 1
ATOM 878 O O . GLN B 2 94 ? 16.446 18.391 5.953 1.00 49.83 180 GLN B O 1
ATOM 884 N N . LEU B 2 95 ? 16.477 18.290 8.200 1.00 39.74 181 LEU B N 1
ATOM 885 C CA . LEU B 2 95 ? 17.259 19.513 8.356 1.00 40.13 181 LEU B CA 1
ATOM 886 C C . LEU B 2 95 ? 18.690 19.349 7.847 1.00 40.91 181 LEU B C 1
ATOM 887 O O . LEU B 2 95 ? 19.395 20.335 7.636 1.00 45.04 181 LEU B O 1
ATOM 892 N N . LEU B 2 96 ? 19.117 18.105 7.652 1.00 41.95 182 LEU B N 1
ATOM 893 C CA . LEU B 2 96 ? 20.476 17.833 7.194 1.00 43.64 182 LEU B CA 1
ATOM 894 C C . LEU B 2 96 ? 20.712 18.305 5.761 1.00 46.10 182 LEU B C 1
ATOM 895 O O . LEU B 2 96 ? 21.854 18.524 5.358 1.00 47.79 182 LEU B O 1
ATOM 900 N N . TYR B 2 97 ? 19.638 18.463 4.992 1.00 43.31 183 TYR B N 1
ATOM 901 C CA . TYR B 2 97 ? 19.775 18.920 3.613 1.00 50.17 183 TYR B CA 1
ATOM 902 C C . TYR B 2 97 ? 18.906 20.139 3.297 1.00 53.57 183 TYR B C 1
ATOM 903 O O . TYR B 2 97 ? 19.131 20.818 2.296 1.00 60.90 183 TYR B O 1
ATOM 912 N N . THR B 2 98 ? 17.925 20.422 4.148 1.00 51.06 184 THR B N 1
ATOM 913 C CA . THR B 2 98 ? 17.067 21.587 3.941 1.00 50.70 184 THR B CA 1
ATOM 914 C C . THR B 2 98 ? 17.611 22.822 4.650 1.00 54.75 184 THR B C 1
ATOM 915 O O . THR B 2 98 ? 17.544 23.931 4.121 1.00 58.02 184 THR B O 1
ATOM 919 N N . GLY B 2 99 ? 18.147 22.626 5.850 1.00 50.66 185 GLY B N 1
ATOM 920 C CA . GLY B 2 99 ? 18.614 23.732 6.664 1.00 57.11 185 GLY B CA 1
ATOM 921 C C . GLY B 2 99 ? 19.929 24.318 6.190 1.00 57.56 185 GLY B C 1
ATOM 922 O O . GLY B 2 99 ? 20.593 23.756 5.321 1.00 50.03 185 GLY B O 1
ATOM 923 N N . SER B 2 100 ? 20.302 25.460 6.760 1.00 59.70 186 SER B N 1
ATOM 924 C CA . SER B 2 100 ? 21.592 26.073 6.471 1.00 54.89 186 SER B CA 1
ATOM 925 C C . SER B 2 100 ? 22.704 25.276 7.137 1.00 52.73 186 SER B C 1
ATOM 926 O O . SER B 2 100 ? 22.437 24.337 7.886 1.00 50.36 186 SER B O 1
ATOM 929 N N . VAL B 2 101 ? 23.949 25.658 6.867 1.00 50.28 187 VAL B N 1
ATOM 930 C CA . VAL B 2 101 ? 25.105 24.971 7.433 1.00 49.66 187 VAL B CA 1
ATOM 931 C C . VAL B 2 101 ? 25.061 24.969 8.960 1.00 44.01 187 VAL B C 1
ATOM 932 O O . VAL B 2 101 ? 25.334 23.952 9.597 1.00 40.91 187 VAL B O 1
ATOM 936 N N . GLU B 2 102 ? 24.702 26.110 9.539 1.00 42.39 188 GLU B N 1
ATOM 937 C CA . GLU B 2 102 ? 24.622 26.239 10.988 1.00 48.76 188 GLU B CA 1
ATOM 938 C C . GLU B 2 102 ? 23.536 25.333 11.562 1.00 51.91 188 GLU B C 1
ATOM 939 O O . GLU B 2 102 ? 23.717 24.730 12.620 1.00 56.08 188 GLU B O 1
ATOM 945 N N . VAL B 2 103 ? 22.414 25.238 10.855 1.00 48.26 189 VAL B N 1
ATOM 946 C CA . VAL B 2 103 ? 21.310 24.381 11.272 1.00 45.11 189 VAL B CA 1
ATOM 947 C C . VAL B 2 103 ? 21.689 22.904 11.144 1.00 46.26 189 VAL B C 1
ATOM 948 O O . VAL B 2 103 ? 21.294 22.078 11.971 1.00 48.12 189 VAL B O 1
ATOM 952 N N . LYS B 2 104 ? 22.471 22.583 10.117 1.00 43.85 190 LYS B N 1
ATOM 953 C CA . LYS B 2 104 ? 22.907 21.209 9.881 1.00 39.92 190 LYS B CA 1
ATOM 954 C C . LYS B 2 104 ? 23.759 20.666 11.022 1.00 43.77 190 LYS B C 1
ATOM 955 O O . LYS B 2 104 ? 23.635 19.499 11.392 1.00 47.58 190 LYS B O 1
ATOM 961 N N . GLU B 2 105 ? 24.620 21.512 11.578 1.00 42.42 191 GLU B N 1
ATOM 962 C CA . GLU B 2 105 ? 25.508 21.080 12.650 1.00 50.22 191 GLU B CA 1
ATOM 963 C C . GLU B 2 105 ? 24.716 20.785 13.916 1.00 48.42 191 GLU B C 1
ATOM 964 O O . GLU B 2 105 ? 25.054 19.875 14.668 1.00 57.81 191 GLU B O 1
ATOM 970 N N . GLN B 2 106 ? 23.657 21.554 14.141 1.00 44.65 192 GLN B N 1
ATOM 971 C CA . GLN B 2 106 ? 22.774 21.316 15.275 1.00 42.99 192 GLN B CA 1
ATOM 972 C C . GLN B 2 106 ? 22.083 19.966 15.124 1.00 37.05 192 GLN B C 1
ATOM 973 O O . GLN B 2 106 ? 22.072 19.152 16.049 1.00 39.03 192 GLN B O 1
ATOM 979 N N . ALA B 2 107 ? 21.521 19.734 13.942 1.00 37.14 193 ALA B N 1
ATOM 980 C CA . ALA B 2 107 ? 20.740 18.533 13.673 1.00 34.67 193 ALA B CA 1
ATOM 981 C C . ALA B 2 107 ? 21.590 17.264 13.710 1.00 35.30 193 ALA B C 1
ATOM 982 O O . ALA B 2 107 ? 21.162 16.244 14.249 1.00 38.97 193 ALA B O 1
ATOM 984 N N . ILE B 2 108 ? 22.789 17.325 13.136 1.00 34.73 194 ILE B N 1
ATOM 985 C CA . ILE B 2 108 ? 23.659 16.154 13.086 1.00 34.98 194 ILE B CA 1
ATOM 986 C C . ILE B 2 108 ? 24.209 15.843 14.478 1.00 34.65 194 ILE B C 1
ATOM 987 O O . ILE B 2 108 ? 24.511 14.691 14.793 1.00 34.51 194 ILE B O 1
ATOM 992 N N . TRP B 2 109 ? 24.317 16.871 15.315 1.00 37.77 195 TRP B N 1
ATOM 993 C CA . TRP B 2 109 ? 24.759 16.692 16.692 1.00 36.76 195 TRP B CA 1
ATOM 994 C C . TRP B 2 109 ? 23.700 15.924 17.472 1.00 39.21 195 TRP B C 1
ATOM 995 O O . TRP B 2 109 ? 24.015 15.007 18.232 1.00 42.02 195 TRP B O 1
ATOM 1006 N N . ALA B 2 110 ? 22.442 16.306 17.271 1.00 32.85 196 ALA B N 1
ATOM 1007 C CA . ALA B 2 110 ? 21.318 15.665 17.945 1.00 37.00 196 ALA B CA 1
ATOM 1008 C C . ALA B 2 110 ? 21.215 14.192 17.571 1.00 41.33 196 ALA B C 1
ATOM 1009 O O . ALA B 2 110 ? 20.971 13.342 18.428 1.00 45.74 196 ALA B O 1
ATOM 1011 N N . LEU B 2 111 ? 21.402 13.899 16.288 1.00 38.20 197 LEU B N 1
ATOM 1012 C CA . LEU B 2 111 ? 21.347 12.527 15.799 1.00 36.93 197 LEU B CA 1
ATOM 1013 C C . LEU B 2 111 ? 22.478 11.690 16.385 1.00 36.81 197 LEU B C 1
ATOM 1014 O O . LEU B 2 111 ? 22.332 10.483 16.573 1.00 39.33 197 LEU B O 1
ATOM 1019 N N . GLY B 2 112 ? 23.601 12.338 16.675 1.00 36.71 198 GLY B N 1
ATOM 1020 C CA . GLY B 2 112 ? 24.721 11.672 17.312 1.00 37.60 198 GLY B CA 1
ATOM 1021 C C . GLY B 2 112 ? 24.369 11.232 18.719 1.00 39.05 198 GLY B C 1
ATOM 1022 O O . GLY B 2 112 ? 24.709 10.126 19.138 1.00 35.74 198 GLY B O 1
ATOM 1023 N N . ASN B 2 113 ? 23.680 12.102 19.450 1.00 38.43 199 ASN B N 1
ATOM 1024 C CA . ASN B 2 113 ? 23.247 11.787 20.806 1.00 40.90 199 ASN B CA 1
ATOM 1025 C C . ASN B 2 113 ? 22.193 10.686 20.827 1.00 38.32 199 ASN B C 1
ATOM 1026 O O . ASN B 2 113 ? 22.216 9.812 21.693 1.00 41.12 199 ASN B O 1
ATOM 1031 N N . VAL B 2 114 ? 21.273 10.730 19.868 1.00 39.42 200 VAL B N 1
ATOM 1032 C CA . VAL B 2 114 ? 20.230 9.715 19.771 1.00 37.01 200 VAL B CA 1
ATOM 1033 C C . VAL B 2 114 ? 20.827 8.354 19.422 1.00 35.98 200 VAL B C 1
ATOM 1034 O O . VAL B 2 114 ? 20.531 7.354 20.075 1.00 39.33 200 VAL B O 1
ATOM 1038 N N . ALA B 2 115 ? 21.678 8.324 18.402 1.00 34.09 201 ALA B N 1
ATOM 1039 C CA . ALA B 2 115 ? 22.292 7.079 17.949 1.00 40.62 201 ALA B CA 1
ATOM 1040 C C . ALA B 2 115 ? 23.262 6.515 18.983 1.00 42.37 201 ALA B C 1
ATOM 1041 O O . ALA B 2 115 ? 23.450 5.301 19.072 1.00 46.71 201 ALA B O 1
ATOM 1043 N N . GLY B 2 116 ? 23.874 7.399 19.763 1.00 44.46 202 GLY B N 1
ATOM 1044 C CA . GLY B 2 116 ? 24.841 6.989 20.765 1.00 48.48 202 GLY B CA 1
ATOM 1045 C C . GLY B 2 116 ? 24.215 6.483 22.051 1.00 50.60 202 GLY B C 1
ATOM 1046 O O . GLY B 2 116 ? 24.918 6.026 22.952 1.00 54.16 202 GLY B O 1
ATOM 1047 N N . ASP B 2 117 ? 22.891 6.560 22.138 1.00 47.24 203 ASP B N 1
ATOM 1048 C CA . ASP B 2 117 ? 22.185 6.142 23.343 1.00 48.38 203 ASP B CA 1
ATOM 1049 C C . ASP B 2 117 ? 22.114 4.625 23.470 1.00 45.68 203 ASP B C 1
ATOM 1050 O O . ASP B 2 117 ? 22.386 4.068 24.534 1.00 47.50 203 ASP B O 1
ATOM 1055 N N . SER B 2 118 ? 21.741 3.962 22.380 1.00 41.21 204 SER B N 1
ATOM 1056 C CA . SER B 2 118 ? 21.575 2.514 22.381 1.00 44.36 204 SER B CA 1
ATOM 1057 C C . SER B 2 118 ? 21.601 1.959 20.963 1.00 48.47 204 SER B C 1
ATOM 1058 O O . SER B 2 118 ? 21.539 2.714 19.992 1.00 45.11 204 SER B O 1
ATOM 1061 N N . THR B 2 119 ? 21.691 0.637 20.850 1.00 49.12 205 THR B N 1
ATOM 1062 C CA . THR B 2 119 ? 21.662 -0.020 19.550 1.00 46.69 205 THR B CA 1
ATOM 1063 C C . THR B 2 119 ? 20.285 0.121 18.912 1.00 49.04 205 THR B C 1
ATOM 1064 O O . THR B 2 119 ? 20.162 0.185 17.690 1.00 51.61 205 THR B O 1
ATOM 1068 N N . ASP B 2 120 ? 19.252 0.170 19.749 1.00 49.96 206 ASP B N 1
ATOM 1069 C CA . ASP B 2 120 ? 17.885 0.358 19.276 1.00 49.08 206 ASP B CA 1
ATOM 1070 C C . ASP B 2 120 ? 17.729 1.702 18.574 1.00 44.42 206 ASP B C 1
ATOM 1071 O O . ASP B 2 120 ? 17.230 1.771 17.451 1.00 44.18 206 ASP B O 1
ATOM 1076 N N . TYR B 2 121 ? 18.160 2.768 19.240 1.00 44.72 207 TYR B N 1
ATOM 1077 C CA . TYR B 2 121 ? 18.058 4.107 18.673 1.00 47.78 207 TYR B CA 1
ATOM 1078 C C . TYR B 2 121 ? 19.049 4.301 17.533 1.00 47.65 207 TYR B C 1
ATOM 1079 O O . TYR B 2 121 ? 18.792 5.067 16.605 1.00 42.03 207 TYR B O 1
ATOM 1088 N N . ARG B 2 122 ? 20.181 3.606 17.607 1.00 50.05 208 ARG B N 1
ATOM 1089 C CA . ARG B 2 122 ? 21.150 3.607 16.518 1.00 42.79 208 ARG B CA 1
ATOM 1090 C C . ARG B 2 122 ? 20.516 3.047 15.251 1.00 36.88 208 ARG B C 1
ATOM 1091 O O . ARG B 2 122 ? 20.607 3.645 14.179 1.00 36.02 208 ARG B O 1
ATOM 1099 N N . ASP B 2 123 ? 19.867 1.894 15.388 1.00 40.38 209 ASP B N 1
ATOM 1100 C CA . ASP B 2 123 ? 19.196 1.251 14.265 1.00 42.70 209 ASP B CA 1
ATOM 1101 C C . ASP B 2 123 ? 17.997 2.068 13.803 1.00 42.45 209 ASP B C 1
ATOM 1102 O O . ASP B 2 123 ? 17.719 2.155 12.609 1.00 49.54 209 ASP B O 1
ATOM 1107 N N . TYR B 2 124 ? 17.293 2.668 14.758 1.00 39.17 210 TYR B N 1
ATOM 1108 C CA . TYR B 2 124 ? 16.124 3.486 14.452 1.00 40.28 210 TYR B CA 1
ATOM 1109 C C . TYR B 2 124 ? 16.496 4.680 13.575 1.00 38.93 210 TYR B C 1
ATOM 1110 O O . TYR B 2 124 ? 15.786 5.006 12.625 1.00 39.95 210 TYR B O 1
ATOM 1119 N N . VAL B 2 125 ? 17.614 5.322 13.897 1.00 39.40 211 VAL B N 1
ATOM 1120 C CA . VAL B 2 125 ? 18.118 6.432 13.095 1.00 36.45 211 VAL B CA 1
ATOM 1121 C C . VAL B 2 125 ? 18.431 5.964 11.674 1.00 41.97 211 VAL B C 1
ATOM 1122 O O . VAL B 2 125 ? 18.114 6.649 10.700 1.00 46.57 211 VAL B O 1
ATOM 1126 N N . LEU B 2 126 ? 19.035 4.785 11.561 1.00 45.69 212 LEU B N 1
ATOM 1127 C CA . LEU B 2 126 ? 19.357 4.211 10.259 1.00 41.71 212 LEU B CA 1
ATOM 1128 C C . LEU B 2 126 ? 18.099 3.813 9.491 1.00 38.50 212 LEU B C 1
ATOM 1129 O O . LEU B 2 126 ? 18.041 3.948 8.268 1.00 36.61 212 LEU B O 1
ATOM 1134 N N . GLN B 2 127 ? 17.096 3.323 10.212 1.00 34.63 213 GLN B N 1
ATOM 1135 C CA . GLN B 2 127 ? 15.840 2.911 9.593 1.00 39.79 213 GLN B CA 1
ATOM 1136 C C . GLN B 2 127 ? 15.069 4.110 9.050 1.00 42.36 213 GLN B C 1
ATOM 1137 O O . GLN B 2 127 ? 14.234 3.968 8.157 1.00 46.05 213 GLN B O 1
ATOM 1143 N N . CYS B 2 128 ? 15.358 5.290 9.589 1.00 41.37 214 CYS B N 1
ATOM 1144 C CA . CYS B 2 128 ? 14.721 6.518 9.127 1.00 40.86 214 CYS B CA 1
ATOM 1145 C C . CYS B 2 128 ? 15.470 7.121 7.940 1.00 40.88 214 CYS B C 1
ATOM 1146 O O . CYS B 2 128 ? 15.283 8.293 7.613 1.00 39.12 214 CYS B O 1
ATOM 1149 N N . ASN B 2 129 ? 16.315 6.309 7.308 1.00 43.56 215 ASN B N 1
ATOM 1150 C CA . ASN B 2 129 ? 17.089 6.715 6.135 1.00 42.10 215 ASN B CA 1
ATOM 1151 C C . ASN B 2 129 ? 17.939 7.958 6.381 1.00 40.57 215 ASN B C 1
ATOM 1152 O O . ASN B 2 129 ? 17.884 8.921 5.617 1.00 42.93 215 ASN B O 1
ATOM 1157 N N . ALA B 2 130 ? 18.729 7.926 7.449 1.00 37.07 216 ALA B N 1
ATOM 1158 C CA . ALA B 2 130 ? 19.575 9.057 7.808 1.00 37.69 216 ALA B CA 1
ATOM 1159 C C . ALA B 2 130 ? 20.903 9.035 7.063 1.00 39.21 216 ALA B C 1
ATOM 1160 O O . ALA B 2 130 ? 21.561 10.065 6.934 1.00 37.86 216 ALA B O 1
ATOM 1162 N N . MET B 2 131 ? 21.291 7.861 6.574 1.00 37.34 217 MET B N 1
ATOM 1163 C CA . MET B 2 131 ? 22.617 7.676 5.990 1.00 41.91 217 MET B CA 1
ATOM 1164 C C . MET B 2 131 ? 22.863 8.563 4.769 1.00 37.37 217 MET B C 1
ATOM 1165 O O . MET B 2 131 ? 23.926 9.169 4.644 1.00 36.04 217 MET B O 1
ATOM 1170 N N . GLU B 2 132 ? 21.882 8.640 3.876 1.00 40.43 218 GLU B N 1
ATOM 1171 C CA . GLU B 2 132 ? 22.029 9.441 2.662 1.00 42.06 218 GLU B CA 1
ATOM 1172 C C . GLU B 2 132 ? 22.193 10.944 2.956 1.00 43.09 218 GLU B C 1
ATOM 1173 O O . GLU B 2 132 ? 23.101 11.572 2.410 1.00 44.15 218 GLU B O 1
ATOM 1179 N N . PRO B 2 133 ? 21.330 11.530 3.814 1.00 44.58 219 PRO B N 1
ATOM 1180 C CA . PRO B 2 133 ? 21.580 12.940 4.140 1.00 41.74 219 PRO B CA 1
ATOM 1181 C C . PRO B 2 133 ? 22.890 13.165 4.893 1.00 40.41 219 PRO B C 1
ATOM 1182 O O . PRO B 2 133 ? 23.538 14.194 4.697 1.00 42.86 219 PRO B O 1
ATOM 1186 N N . ILE B 2 134 ? 23.269 12.218 5.745 1.00 36.65 220 ILE B N 1
ATOM 1187 C CA . ILE B 2 134 ? 24.496 12.340 6.524 1.00 33.53 220 ILE B CA 1
ATOM 1188 C C . ILE B 2 134 ? 25.728 12.325 5.623 1.00 35.22 220 ILE B C 1
ATOM 1189 O O . ILE B 2 134 ? 26.637 13.139 5.790 1.00 41.11 220 ILE B O 1
ATOM 1194 N N . LEU B 2 135 ? 25.748 11.414 4.656 1.00 36.09 221 LEU B N 1
ATOM 1195 C CA . LEU B 2 135 ? 26.860 11.337 3.715 1.00 36.62 221 LEU B CA 1
ATOM 1196 C C . LEU B 2 135 ? 26.924 12.587 2.839 1.00 39.20 221 LEU B C 1
ATOM 1197 O O . LEU B 2 135 ? 27.988 12.952 2.340 1.00 41.07 221 LEU B O 1
ATOM 1202 N N . GLY B 2 136 ? 25.781 13.243 2.665 1.00 36.49 222 GLY B N 1
ATOM 1203 C CA . GLY B 2 136 ? 25.715 14.465 1.885 1.00 31.85 222 GLY B CA 1
ATOM 1204 C C . GLY B 2 136 ? 26.370 15.641 2.584 1.00 33.24 222 GLY B C 1
ATOM 1205 O O . GLY B 2 136 ? 26.797 16.598 1.936 1.00 36.74 222 GLY B O 1
ATOM 1206 N N . LEU B 2 137 ? 26.449 15.571 3.910 1.00 30.22 223 LEU B N 1
ATOM 1207 C CA . LEU B 2 137 ? 27.066 16.629 4.704 1.00 34.36 223 LEU B CA 1
ATOM 1208 C C . LEU B 2 137 ? 28.549 16.783 4.387 1.00 35.00 223 LEU B C 1
ATOM 1209 O O . LEU B 2 137 ? 29.111 17.870 4.512 1.00 36.25 223 LEU B O 1
ATOM 1214 N N . PHE B 2 138 ? 29.180 15.689 3.974 1.00 32.09 224 PHE B N 1
ATOM 1215 C CA . PHE B 2 138 ? 30.617 15.691 3.729 1.00 37.95 224 PHE B CA 1
ATOM 1216 C C . PHE B 2 138 ? 30.967 16.325 2.386 1.00 44.25 224 PHE B C 1
ATOM 1217 O O . PHE B 2 138 ? 32.140 16.448 2.036 1.00 45.89 224 PHE B O 1
ATOM 1225 N N . ASN B 2 139 ? 29.944 16.728 1.639 1.00 37.65 225 ASN B N 1
ATOM 1226 C CA . ASN B 2 139 ? 30.149 17.534 0.444 1.00 36.79 225 ASN B CA 1
ATOM 1227 C C . ASN B 2 139 ? 30.385 18.990 0.825 1.00 33.84 225 ASN B C 1
ATOM 1228 O O . ASN B 2 139 ? 30.857 19.787 0.014 1.00 35.22 225 ASN B O 1
ATOM 1233 N N . SER B 2 140 ? 30.046 19.330 2.065 1.00 34.58 226 SER B N 1
ATOM 1234 C CA . SER B 2 140 ? 30.269 20.675 2.577 1.00 43.07 226 SER B CA 1
ATOM 1235 C C . SER B 2 140 ? 31.721 20.835 3.009 1.00 46.30 226 SER B C 1
ATOM 1236 O O . SER B 2 140 ? 32.454 19.852 3.121 1.00 41.52 226 SER B O 1
ATOM 1239 N N . ASN B 2 141 ? 32.132 22.073 3.256 1.00 48.28 227 ASN B N 1
ATOM 1240 C CA . ASN B 2 141 ? 33.533 22.364 3.528 1.00 52.61 227 ASN B CA 1
ATOM 1241 C C . ASN B 2 141 ? 33.816 22.740 4.981 1.00 54.41 227 ASN B C 1
ATOM 1242 O O . ASN B 2 141 ? 34.929 22.539 5.469 1.00 59.64 227 ASN B O 1
ATOM 1247 N N . LYS B 2 142 ? 32.813 23.279 5.669 1.00 48.32 228 LYS B N 1
ATOM 1248 C CA . LYS B 2 142 ? 33.000 23.775 7.031 1.00 47.96 228 LYS B CA 1
ATOM 1249 C C . LYS B 2 142 ? 33.476 22.670 7.971 1.00 43.68 228 LYS B C 1
ATOM 1250 O O . LYS B 2 142 ? 32.768 21.687 8.189 1.00 42.95 228 LYS B O 1
ATOM 1256 N N . PRO B 2 143 ? 34.687 22.836 8.525 1.00 42.28 229 PRO B N 1
ATOM 1257 C CA . PRO B 2 143 ? 35.355 21.851 9.384 1.00 40.34 229 PRO B CA 1
ATOM 1258 C C . PRO B 2 143 ? 34.510 21.410 10.578 1.00 42.11 229 PRO B C 1
ATOM 1259 O O . PRO B 2 143 ? 34.474 20.219 10.890 1.00 43.22 229 PRO B O 1
ATOM 1263 N N . SER B 2 144 ? 33.842 22.357 11.229 1.00 40.44 230 SER B N 1
ATOM 1264 C CA . SER B 2 144 ? 33.030 22.051 12.403 1.00 40.35 230 SER B CA 1
ATOM 1265 C C . SER B 2 144 ? 31.871 21.123 12.052 1.00 42.32 230 SER B C 1
ATOM 1266 O O . SER B 2 144 ? 31.499 20.256 12.842 1.00 45.12 230 SER B O 1
ATOM 1269 N N . LEU B 2 145 ? 31.304 21.306 10.863 1.00 40.96 231 LEU B N 1
ATOM 1270 C CA . LEU B 2 145 ? 30.225 20.444 10.393 1.00 39.79 231 LEU B CA 1
ATOM 1271 C C . LEU B 2 145 ? 30.748 19.046 10.077 1.00 40.88 231 LEU B C 1
ATOM 1272 O O . LEU B 2 145 ? 30.137 18.045 10.453 1.00 44.00 231 LEU B O 1
ATOM 1277 N N . ILE B 2 146 ? 31.878 18.990 9.380 1.00 37.82 232 ILE B N 1
ATOM 1278 C CA . ILE B 2 146 ? 32.522 17.723 9.050 1.00 39.20 232 ILE B CA 1
ATOM 1279 C C . ILE B 2 146 ? 32.886 16.960 10.318 1.00 41.12 232 ILE B C 1
ATOM 1280 O O . ILE B 2 146 ? 32.672 15.751 10.413 1.00 39.55 232 ILE B O 1
ATOM 1285 N N . ARG B 2 147 ? 33.426 17.686 11.293 1.00 36.94 233 ARG B N 1
ATOM 1286 C CA . ARG B 2 147 ? 33.850 17.102 12.559 1.00 40.86 233 ARG B CA 1
ATOM 1287 C C . ARG B 2 147 ? 32.695 16.424 13.294 1.00 41.02 233 ARG B C 1
ATOM 1288 O O . ARG B 2 147 ? 32.819 15.285 13.742 1.00 42.97 233 ARG B O 1
ATOM 1296 N N . THR B 2 148 ? 31.573 17.128 13.406 1.00 38.14 234 THR B N 1
ATOM 1297 C CA . THR B 2 148 ? 30.413 16.607 14.121 1.00 36.71 234 THR B CA 1
ATOM 1298 C C . THR B 2 148 ? 29.752 15.466 13.353 1.00 39.63 234 THR B C 1
ATOM 1299 O O . THR B 2 148 ? 29.306 14.482 13.947 1.00 40.27 234 THR B O 1
ATOM 1303 N N . ALA B 2 149 ? 29.696 15.600 12.031 1.00 41.17 235 ALA B N 1
ATOM 1304 C CA . ALA B 2 149 ? 29.102 14.573 11.181 1.00 34.73 235 ALA B CA 1
ATOM 1305 C C . ALA B 2 149 ? 29.898 13.275 11.249 1.00 31.00 235 ALA B C 1
ATOM 1306 O O . ALA B 2 149 ? 29.332 12.185 11.179 1.00 36.56 235 ALA B O 1
ATOM 1308 N N . THR B 2 150 ? 31.214 13.399 11.386 1.00 30.13 236 THR B N 1
ATOM 1309 C CA . THR B 2 150 ? 32.086 12.236 11.494 1.00 32.50 236 THR B CA 1
ATOM 1310 C C . THR B 2 150 ? 31.859 11.528 12.827 1.00 40.16 236 THR B C 1
ATOM 1311 O O . THR B 2 150 ? 31.868 10.298 12.899 1.00 39.92 236 THR B O 1
ATOM 1315 N N . TRP B 2 151 ? 31.645 12.316 13.877 1.00 37.68 237 TRP B N 1
ATOM 1316 C CA . TRP B 2 151 ? 31.359 11.771 15.199 1.00 38.89 237 TRP B CA 1
ATOM 1317 C C . TRP B 2 151 ? 30.049 10.989 15.205 1.00 37.64 237 TRP B C 1
ATOM 1318 O O . TRP B 2 151 ? 29.989 9.869 15.714 1.00 37.27 237 TRP B O 1
ATOM 1329 N N . THR B 2 152 ? 29.006 11.588 14.636 1.00 34.25 238 THR B N 1
ATOM 1330 C CA . THR B 2 152 ? 27.705 10.936 14.528 1.00 36.69 238 THR B CA 1
ATOM 1331 C C . THR B 2 152 ? 27.809 9.671 13.683 1.00 36.26 238 THR B C 1
ATOM 1332 O O . THR B 2 152 ? 27.190 8.651 13.991 1.00 38.99 238 THR B O 1
ATOM 1336 N N . LEU B 2 153 ? 28.607 9.747 12.623 1.00 35.68 239 LEU B N 1
ATOM 1337 C CA . LEU B 2 153 ? 28.822 8.614 11.734 1.00 36.25 239 LEU B CA 1
ATOM 1338 C C . LEU B 2 153 ? 29.451 7.440 12.482 1.00 36.76 239 LEU B C 1
ATOM 1339 O O . LEU B 2 153 ? 29.088 6.285 12.258 1.00 38.39 239 LEU B O 1
ATOM 1344 N N . SER B 2 154 ? 30.388 7.742 13.377 1.00 35.65 240 SER B N 1
ATOM 1345 C CA . SER B 2 154 ? 31.047 6.706 14.166 1.00 35.25 240 SER B CA 1
ATOM 1346 C C . SER B 2 154 ? 30.070 6.067 15.150 1.00 39.95 240 SER B C 1
ATOM 1347 O O . SER B 2 154 ? 30.154 4.872 15.430 1.00 46.61 240 SER B O 1
ATOM 1350 N N . ASN B 2 155 ? 29.146 6.870 15.669 1.00 43.05 241 ASN B N 1
ATOM 1351 C CA . ASN B 2 155 ? 28.116 6.368 16.574 1.00 45.10 241 ASN B CA 1
ATOM 1352 C C . ASN B 2 155 ? 27.161 5.410 15.871 1.00 42.49 241 ASN B C 1
ATOM 1353 O O . ASN B 2 155 ? 26.600 4.508 16.494 1.00 46.63 241 ASN B O 1
ATOM 1358 N N . LEU B 2 156 ? 26.980 5.615 14.572 1.00 37.66 242 LEU B N 1
ATOM 1359 C CA . LEU B 2 156 ? 26.094 4.774 13.778 1.00 38.11 242 LEU B CA 1
ATOM 1360 C C . LEU B 2 156 ? 26.772 3.470 13.374 1.00 38.20 242 LEU B C 1
ATOM 1361 O O . LEU B 2 156 ? 26.105 2.499 13.020 1.00 46.14 242 LEU B O 1
ATOM 1366 N N . CYS B 2 157 ? 28.100 3.456 13.431 1.00 33.77 243 CYS B N 1
ATOM 1367 C CA . CYS B 2 157 ? 28.869 2.263 13.090 1.00 39.25 243 CYS B CA 1
ATOM 1368 C C . CYS B 2 157 ? 29.202 1.441 14.331 1.00 38.43 243 CYS B C 1
ATOM 1369 O O . CYS B 2 157 ? 29.565 0.269 14.228 1.00 44.48 243 CYS B O 1
ATOM 1372 N N . ARG B 2 158 ? 29.070 2.058 15.502 1.00 40.47 244 ARG B N 1
ATOM 1373 C CA . ARG B 2 158 ? 29.459 1.423 16.759 1.00 47.33 244 ARG B CA 1
ATOM 1374 C C . ARG B 2 158 ? 28.389 0.456 17.266 1.00 47.99 244 ARG B C 1
ATOM 1375 O O . ARG B 2 158 ? 27.211 0.602 16.948 1.00 45.80 244 ARG B O 1
ATOM 1383 N N . GLY B 2 159 ? 28.808 -0.533 18.050 1.00 54.79 245 GLY B N 1
ATOM 1384 C CA . GLY B 2 159 ? 27.891 -1.514 18.605 1.00 55.82 245 GLY B CA 1
ATOM 1385 C C . GLY B 2 159 ? 27.989 -2.847 17.889 1.00 55.71 245 GLY B C 1
ATOM 1386 O O . GLY B 2 159 ? 28.042 -2.892 16.660 1.00 50.85 245 GLY B O 1
ATOM 1387 N N . LYS B 2 160 ? 28.010 -3.936 18.653 1.00 64.77 246 LYS B N 1
ATOM 1388 C CA . LYS B 2 160 ? 28.176 -5.262 18.066 1.00 72.75 246 LYS B CA 1
ATOM 1389 C C . LYS B 2 160 ? 27.042 -6.229 18.393 1.00 78.59 246 LYS B C 1
ATOM 1390 O O . LYS B 2 160 ? 26.844 -7.217 17.685 1.00 86.72 246 LYS B O 1
ATOM 1396 N N . LYS B 2 161 ? 26.299 -5.954 19.458 1.00 70.96 247 LYS B N 1
ATOM 1397 C CA . LYS B 2 161 ? 25.207 -6.838 19.849 1.00 72.95 247 LYS B CA 1
ATOM 1398 C C . LYS B 2 161 ? 23.892 -6.077 19.975 1.00 73.48 247 LYS B C 1
ATOM 1399 O O . LYS B 2 161 ? 23.522 -5.649 21.068 1.00 77.11 247 LYS B O 1
ATOM 1405 N N . PRO B 2 162 ? 23.175 -5.911 18.852 1.00 69.45 248 PRO B N 1
ATOM 1406 C CA . PRO B 2 162 ? 23.578 -6.396 17.529 1.00 63.17 248 PRO B CA 1
ATOM 1407 C C . PRO B 2 162 ? 24.389 -5.369 16.743 1.00 58.07 248 PRO B C 1
ATOM 1408 O O . PRO B 2 162 ? 24.378 -4.185 17.078 1.00 54.15 248 PRO B O 1
ATOM 1412 N N . GLN B 2 163 ? 25.090 -5.828 15.711 1.00 56.73 249 GLN B N 1
ATOM 1413 C CA . GLN B 2 163 ? 25.782 -4.928 14.797 1.00 56.07 249 GLN B CA 1
ATOM 1414 C C . GLN B 2 163 ? 24.760 -4.178 13.951 1.00 52.62 249 GLN B C 1
ATOM 1415 O O . GLN B 2 163 ? 23.655 -4.673 13.734 1.00 57.04 249 GLN B O 1
ATOM 1421 N N . PRO B 2 164 ? 25.118 -2.974 13.477 1.00 52.48 250 PRO B N 1
ATOM 1422 C CA . PRO B 2 164 ? 24.185 -2.221 12.632 1.00 49.64 250 PRO B CA 1
ATOM 1423 C C . PRO B 2 164 ? 23.968 -2.889 11.276 1.00 47.42 250 PRO B C 1
ATOM 1424 O O . PRO B 2 164 ? 24.724 -3.791 10.911 1.00 45.06 250 PRO B O 1
ATOM 1428 N N . ASP B 2 165 ? 22.941 -2.453 10.552 1.00 48.56 251 ASP B N 1
ATOM 1429 C CA . ASP B 2 165 ? 22.665 -2.967 9.216 1.00 45.86 251 ASP B CA 1
ATOM 1430 C C . ASP B 2 165 ? 23.867 -2.719 8.313 1.00 48.30 251 ASP B C 1
ATOM 1431 O O . ASP B 2 165 ? 24.154 -1.577 7.951 1.00 45.74 251 ASP B O 1
ATOM 1436 N N . TRP B 2 166 ? 24.565 -3.793 7.958 1.00 37.09 252 TRP B N 1
ATOM 1437 C CA . TRP B 2 166 ? 25.780 -3.685 7.159 1.00 38.85 252 TRP B CA 1
ATOM 1438 C C . TRP B 2 166 ? 25.522 -3.041 5.803 1.00 41.47 252 TRP B C 1
ATOM 1439 O O . TRP B 2 166 ? 26.322 -2.238 5.331 1.00 41.89 252 TRP B O 1
ATOM 1450 N N . SER B 2 167 ? 24.396 -3.386 5.186 1.00 41.11 253 SER B N 1
ATOM 1451 C CA . SER B 2 167 ? 24.048 -2.848 3.875 1.00 42.36 253 SER B CA 1
ATOM 1452 C C . SER B 2 167 ? 23.877 -1.330 3.911 1.00 46.24 253 SER B C 1
ATOM 1453 O O . SER B 2 167 ? 23.905 -0.670 2.872 1.00 48.83 253 SER B O 1
ATOM 1456 N N . VAL B 2 168 ? 23.704 -0.782 5.110 1.00 44.87 254 VAL B N 1
ATOM 1457 C CA . VAL B 2 168 ? 23.549 0.657 5.283 1.00 41.20 254 VAL B CA 1
ATOM 1458 C C . VAL B 2 168 ? 24.869 1.335 5.649 1.00 38.75 254 VAL B C 1
ATOM 1459 O O . VAL B 2 168 ? 25.304 2.266 4.972 1.00 40.41 254 VAL B O 1
ATOM 1463 N N . VAL B 2 169 ? 25.503 0.862 6.719 1.00 37.47 255 VAL B N 1
ATOM 1464 C CA . VAL B 2 169 ? 26.706 1.505 7.241 1.00 40.47 255 VAL B CA 1
ATOM 1465 C C . VAL B 2 169 ? 27.921 1.341 6.327 1.00 39.43 255 VAL B C 1
ATOM 1466 O O . VAL B 2 169 ? 28.855 2.140 6.390 1.00 42.74 255 VAL B O 1
ATOM 1470 N N . SER B 2 170 ? 27.909 0.317 5.478 1.00 38.39 256 SER B N 1
ATOM 1471 C CA . SER B 2 170 ? 29.026 0.080 4.566 1.00 42.87 256 SER B CA 1
ATOM 1472 C C . SER B 2 170 ? 29.065 1.122 3.453 1.00 44.42 256 SER B C 1
ATOM 1473 O O . SER B 2 170 ? 30.074 1.269 2.764 1.00 42.63 256 SER B O 1
ATOM 1476 N N . GLN B 2 171 ? 27.962 1.844 3.284 1.00 43.99 257 GLN B N 1
ATOM 1477 C CA . GLN B 2 171 ? 27.877 2.893 2.276 1.00 36.12 257 GLN B CA 1
ATOM 1478 C C . GLN B 2 171 ? 28.738 4.096 2.651 1.00 32.78 257 GLN B C 1
ATOM 1479 O O . GLN B 2 171 ? 29.016 4.956 1.814 1.00 36.85 257 GLN B O 1
ATOM 1485 N N . ALA B 2 172 ? 29.157 4.153 3.912 1.00 34.93 258 ALA B N 1
ATOM 1486 C CA . ALA B 2 172 ? 29.952 5.272 4.405 1.00 37.67 258 ALA B CA 1
ATOM 1487 C C . ALA B 2 172 ? 31.446 5.051 4.188 1.00 34.75 258 ALA B C 1
ATOM 1488 O O . ALA B 2 172 ? 32.253 5.940 4.455 1.00 36.37 258 ALA B O 1
ATOM 1490 N N . LEU B 2 173 ? 31.808 3.866 3.704 1.00 35.15 259 LEU B N 1
ATOM 1491 C CA . LEU B 2 173 ? 33.216 3.509 3.528 1.00 39.24 259 LEU B CA 1
ATOM 1492 C C . LEU B 2 173 ? 33.986 4.408 2.545 1.00 40.43 259 LEU B C 1
ATOM 1493 O O . LEU B 2 173 ? 35.107 4.814 2.853 1.00 42.83 259 LEU B O 1
ATOM 1498 N N . PRO B 2 174 ? 33.408 4.718 1.365 1.00 37.50 260 PRO B N 1
ATOM 1499 C CA . PRO B 2 174 ? 34.148 5.636 0.488 1.00 35.82 260 PRO B CA 1
ATOM 1500 C C . PRO B 2 174 ? 34.354 7.013 1.115 1.00 41.33 260 PRO B C 1
ATOM 1501 O O . PRO B 2 174 ? 35.379 7.651 0.877 1.00 42.56 260 PRO B O 1
ATOM 1505 N N . THR B 2 175 ? 33.385 7.457 1.908 1.00 36.03 261 THR B N 1
ATOM 1506 C CA . THR B 2 175 ? 33.485 8.733 2.605 1.00 37.22 261 THR B CA 1
ATOM 1507 C C . THR B 2 175 ? 34.568 8.681 3.679 1.00 35.88 261 THR B C 1
ATOM 1508 O O . THR B 2 175 ? 35.338 9.628 3.846 1.00 35.50 261 THR B O 1
ATOM 1512 N N . LEU B 2 176 ? 34.626 7.566 4.401 1.00 32.03 262 LEU B N 1
ATOM 1513 C CA . LEU B 2 176 ? 35.609 7.394 5.466 1.00 36.47 262 LEU B CA 1
ATOM 1514 C C . LEU B 2 176 ? 37.025 7.277 4.908 1.00 37.78 262 LEU B C 1
ATOM 1515 O O . LEU B 2 176 ? 37.996 7.636 5.575 1.00 39.88 262 LEU B O 1
ATOM 1520 N N . ALA B 2 177 ? 37.133 6.776 3.681 1.00 36.46 263 ALA B N 1
ATOM 1521 C CA . ALA B 2 177 ? 38.426 6.641 3.019 1.00 36.74 263 ALA B CA 1
ATOM 1522 C C . ALA B 2 177 ? 39.033 8.011 2.727 1.00 41.27 263 ALA B C 1
ATOM 1523 O O . ALA B 2 177 ? 40.253 8.164 2.690 1.00 45.59 263 ALA B O 1
ATOM 1525 N N . LYS B 2 178 ? 38.173 9.004 2.520 1.00 41.91 264 LYS B N 1
ATOM 1526 C CA . LYS B 2 178 ? 38.622 10.375 2.311 1.00 43.31 264 LYS B CA 1
ATOM 1527 C C . LYS B 2 178 ? 38.887 11.070 3.642 1.00 43.75 264 LYS B C 1
ATOM 1528 O O . LYS B 2 178 ? 39.842 11.837 3.774 1.00 43.97 264 LYS B O 1
ATOM 1534 N N . LEU B 2 179 ? 38.038 10.788 4.627 1.00 42.90 265 LEU B N 1
ATOM 1535 C CA . LEU B 2 179 ? 38.108 11.447 5.928 1.00 39.83 265 LEU B CA 1
ATOM 1536 C C . LEU B 2 179 ? 39.412 11.175 6.674 1.00 36.22 265 LEU B C 1
ATOM 1537 O O . LEU B 2 179 ? 39.817 11.964 7.526 1.00 41.58 265 LEU B O 1
ATOM 1542 N N . ILE B 2 180 ? 40.072 10.066 6.360 1.00 36.78 266 ILE B N 1
ATOM 1543 C CA . ILE B 2 180 ? 41.324 9.735 7.032 1.00 39.94 266 ILE B CA 1
ATOM 1544 C C . ILE B 2 180 ? 42.509 10.440 6.377 1.00 40.20 266 ILE B C 1
ATOM 1545 O O . ILE B 2 180 ? 43.664 10.171 6.707 1.00 42.91 266 ILE B O 1
ATOM 1550 N N . TYR B 2 181 ? 42.211 11.347 5.452 1.00 40.94 267 TYR B N 1
ATOM 1551 C CA . TYR B 2 181 ? 43.223 12.224 4.876 1.00 43.26 267 TYR B CA 1
ATOM 1552 C C . TYR B 2 181 ? 43.001 13.655 5.352 1.00 45.08 267 TYR B C 1
ATOM 1553 O O . TYR B 2 181 ? 43.645 14.589 4.872 1.00 48.91 267 TYR B O 1
ATOM 1562 N N . SER B 2 182 ? 42.087 13.815 6.305 1.00 46.07 268 SER B N 1
ATOM 1563 C CA . SER B 2 182 ? 41.746 15.130 6.841 1.00 46.36 268 SER B CA 1
ATOM 1564 C C . SER B 2 182 ? 42.894 15.734 7.639 1.00 51.23 268 SER B C 1
ATOM 1565 O O . SER B 2 182 ? 43.721 15.016 8.202 1.00 45.94 268 SER B O 1
ATOM 1568 N N . MET B 2 183 ? 42.933 17.061 7.680 1.00 57.86 269 MET B N 1
ATOM 1569 C CA . MET B 2 183 ? 43.928 17.780 8.461 1.00 67.34 269 MET B CA 1
ATOM 1570 C C . MET B 2 183 ? 43.412 18.027 9.874 1.00 70.78 269 MET B C 1
ATOM 1571 O O . MET B 2 183 ? 44.174 18.388 10.771 1.00 73.12 269 MET B O 1
ATOM 1576 N N . ASP B 2 184 ? 42.111 17.829 10.063 1.00 67.94 270 ASP B N 1
ATOM 1577 C CA . ASP B 2 184 ? 41.489 18.005 11.369 1.00 63.37 270 ASP B CA 1
ATOM 1578 C C . ASP B 2 184 ? 41.686 16.755 12.223 1.00 60.37 270 ASP B C 1
ATOM 1579 O O . ASP B 2 184 ? 41.234 15.668 11.862 1.00 61.74 270 ASP B O 1
ATOM 1584 N N . THR B 2 185 ? 42.364 16.922 13.355 1.00 56.94 271 THR B N 1
ATOM 1585 C CA . THR B 2 185 ? 42.723 15.802 14.220 1.00 52.40 271 THR B CA 1
ATOM 1586 C C . THR B 2 185 ? 41.503 15.061 14.762 1.00 47.11 271 THR B C 1
ATOM 1587 O O . THR B 2 185 ? 41.444 13.833 14.711 1.00 46.83 271 THR B O 1
ATOM 1591 N N . GLU B 2 186 ? 40.532 15.809 15.278 1.00 46.75 272 GLU B N 1
ATOM 1592 C CA . GLU B 2 186 ? 39.333 15.208 15.852 1.00 52.09 272 GLU B CA 1
ATOM 1593 C C . GLU B 2 186 ? 38.521 14.482 14.784 1.00 55.82 272 GLU B C 1
ATOM 1594 O O . GLU B 2 186 ? 37.902 13.453 15.055 1.00 58.53 272 GLU B O 1
ATOM 1600 N N . THR B 2 187 ? 38.531 15.021 13.568 1.00 54.00 273 THR B N 1
ATOM 1601 C CA . THR B 2 187 ? 37.886 14.364 12.438 1.00 44.10 273 THR B CA 1
ATOM 1602 C C . THR B 2 187 ? 38.589 13.044 12.134 1.00 46.33 273 THR B C 1
ATOM 1603 O O . THR B 2 187 ? 37.940 12.027 11.892 1.00 47.03 273 THR B O 1
ATOM 1607 N N . LEU B 2 188 ? 39.919 13.071 12.159 1.00 46.71 274 LEU B N 1
ATOM 1608 C CA . LEU B 2 188 ? 40.730 11.874 11.949 1.00 45.77 274 LEU B CA 1
ATOM 1609 C C . LEU B 2 188 ? 40.396 10.780 12.953 1.00 40.47 274 LEU B C 1
ATOM 1610 O O . LEU B 2 188 ? 40.169 9.630 12.578 1.00 41.84 274 LEU B O 1
ATOM 1615 N N . VAL B 2 189 ? 40.373 11.154 14.228 1.00 41.39 275 VAL B N 1
ATOM 1616 C CA . VAL B 2 189 ? 40.129 10.215 15.317 1.00 44.19 275 VAL B CA 1
ATOM 1617 C C . VAL B 2 189 ? 38.806 9.471 15.150 1.00 41.15 275 VAL B C 1
ATOM 1618 O O . VAL B 2 189 ? 38.779 8.240 15.123 1.00 41.76 275 VAL B O 1
ATOM 1622 N N . ASP B 2 190 ? 37.716 10.223 15.029 1.00 40.18 276 ASP B N 1
ATOM 1623 C CA . ASP B 2 190 ? 36.388 9.633 14.902 1.00 39.35 276 ASP B CA 1
ATOM 1624 C C . ASP B 2 190 ? 36.241 8.816 13.622 1.00 38.90 276 ASP B C 1
ATOM 1625 O O . ASP B 2 190 ? 35.538 7.806 13.601 1.00 48.59 276 ASP B O 1
ATOM 1630 N N . ALA B 2 191 ? 36.905 9.251 12.557 1.00 38.02 277 ALA B N 1
ATOM 1631 C CA . ALA B 2 191 ? 36.864 8.522 11.296 1.00 36.16 277 ALA B CA 1
ATOM 1632 C C . ALA B 2 191 ? 37.546 7.169 11.445 1.00 40.17 277 ALA B C 1
ATOM 1633 O O . ALA B 2 191 ? 37.072 6.163 10.920 1.00 36.29 277 ALA B O 1
ATOM 1635 N N . CYS B 2 192 ? 38.658 7.149 12.173 1.00 36.42 278 CYS B N 1
ATOM 1636 C CA . CYS B 2 192 ? 39.392 5.911 12.402 1.00 38.73 278 CYS B CA 1
ATOM 1637 C C . CYS B 2 192 ? 38.616 4.970 13.319 1.00 38.54 278 CYS B C 1
ATOM 1638 O O . CYS B 2 192 ? 38.659 3.753 13.145 1.00 39.65 278 CYS B O 1
ATOM 1641 N N . TRP B 2 193 ? 37.902 5.534 14.291 1.00 33.93 279 TRP B N 1
ATOM 1642 C CA . TRP B 2 193 ? 37.065 4.724 15.171 1.00 33.22 279 TRP B CA 1
ATOM 1643 C C . TRP B 2 193 ? 35.920 4.094 14.387 1.00 40.98 279 TRP B C 1
ATOM 1644 O O . TRP B 2 193 ? 35.568 2.937 14.613 1.00 43.69 279 TRP B O 1
ATOM 1655 N N . ALA B 2 194 ? 35.348 4.859 13.462 1.00 37.22 280 ALA B N 1
ATOM 1656 C CA . ALA B 2 194 ? 34.266 4.363 12.621 1.00 41.02 280 ALA B CA 1
ATOM 1657 C C . ALA B 2 194 ? 34.746 3.211 11.746 1.00 42.63 280 ALA B C 1
ATOM 1658 O O . ALA B 2 194 ? 34.025 2.234 11.537 1.00 46.53 280 ALA B O 1
ATOM 1660 N N . ILE B 2 195 ? 35.969 3.330 11.240 1.00 39.68 281 ILE B N 1
ATOM 1661 C CA . ILE B 2 195 ? 36.558 2.286 10.409 1.00 41.42 281 ILE B CA 1
ATOM 1662 C C . ILE B 2 195 ? 36.836 1.036 11.239 1.00 38.31 281 ILE B C 1
ATOM 1663 O O . ILE B 2 195 ? 36.625 -0.086 10.777 1.00 39.94 281 ILE B O 1
ATOM 1668 N N . SER B 2 196 ? 37.290 1.236 12.473 1.00 37.79 282 SER B N 1
ATOM 1669 C CA . SER B 2 196 ? 37.578 0.121 13.370 1.00 37.28 282 SER B CA 1
ATOM 1670 C C . SER B 2 196 ? 36.309 -0.663 13.688 1.00 41.99 282 SER B C 1
ATOM 1671 O O . SER B 2 196 ? 36.354 -1.876 13.893 1.00 42.18 282 SER B O 1
ATOM 1674 N N . TYR B 2 197 ? 35.177 0.034 13.722 1.00 41.72 283 TYR B N 1
ATOM 1675 C CA . TYR B 2 197 ? 33.890 -0.608 13.965 1.00 38.91 283 TYR B CA 1
ATOM 1676 C C . TYR B 2 197 ? 33.457 -1.427 12.753 1.00 39.99 283 TYR B C 1
ATOM 1677 O O . TYR B 2 197 ? 33.008 -2.565 12.888 1.00 44.93 283 TYR B O 1
ATOM 1686 N N . LEU B 2 198 ? 33.594 -0.838 11.569 1.00 36.42 284 LEU B N 1
ATOM 1687 C CA . LEU B 2 198 ? 33.192 -1.497 10.332 1.00 35.78 284 LEU B CA 1
ATOM 1688 C C . LEU B 2 198 ? 34.109 -2.668 9.988 1.00 37.44 284 LEU B C 1
ATOM 1689 O O . LEU B 2 198 ? 33.658 -3.680 9.449 1.00 38.93 284 LEU B O 1
ATOM 1694 N N . SER B 2 199 ? 35.393 -2.528 10.304 1.00 34.68 285 SER B N 1
ATOM 1695 C CA . SER B 2 199 ? 36.372 -3.570 10.010 1.00 38.64 285 SER B CA 1
ATOM 1696 C C . SER B 2 199 ? 36.260 -4.728 10.997 1.00 41.23 285 SER B C 1
ATOM 1697 O O . SER B 2 199 ? 36.903 -5.765 10.831 1.00 40.66 285 SER B O 1
ATOM 1700 N N . ASP B 2 200 ? 35.441 -4.543 12.027 1.00 43.10 286 ASP B N 1
ATOM 1701 C CA . ASP B 2 200 ? 35.218 -5.580 13.022 1.00 41.83 286 ASP B CA 1
ATOM 1702 C C . ASP B 2 200 ? 34.035 -6.455 12.620 1.00 42.30 286 ASP B C 1
ATOM 1703 O O . ASP B 2 200 ? 32.883 -6.125 12.895 1.00 44.20 286 ASP B O 1
ATOM 1708 N N . GLY B 2 201 ? 34.331 -7.570 11.961 1.00 43.07 287 GLY B N 1
ATOM 1709 C CA . GLY B 2 201 ? 33.302 -8.485 11.504 1.00 40.81 287 GLY B CA 1
ATOM 1710 C C . GLY B 2 201 ? 33.853 -9.571 10.601 1.00 45.82 287 GLY B C 1
ATOM 1711 O O . GLY B 2 201 ? 35.029 -9.923 10.694 1.00 44.87 287 GLY B O 1
ATOM 1712 N N . PRO B 2 202 ? 33.002 -10.106 9.712 1.00 46.07 288 PRO B N 1
ATOM 1713 C CA . PRO B 2 202 ? 33.384 -11.188 8.799 1.00 45.90 288 PRO B CA 1
ATOM 1714 C C . PRO B 2 202 ? 34.379 -10.730 7.737 1.00 44.43 288 PRO B C 1
ATOM 1715 O O . PRO B 2 202 ? 34.693 -9.543 7.657 1.00 45.98 288 PRO B O 1
ATOM 1719 N N . GLN B 2 203 ? 34.862 -11.669 6.929 1.00 38.29 289 GLN B N 1
ATOM 1720 C CA . GLN B 2 203 ? 35.856 -11.365 5.906 1.00 41.60 289 GLN B CA 1
ATOM 1721 C C . GLN B 2 203 ? 35.293 -10.445 4.824 1.00 41.64 289 GLN B C 1
ATOM 1722 O O . GLN B 2 203 ? 36.039 -9.703 4.185 1.00 40.26 289 GLN B O 1
ATOM 1728 N N . GLU B 2 204 ? 33.978 -10.491 4.628 1.00 38.12 290 GLU B N 1
ATOM 1729 C CA . GLU B 2 204 ? 33.321 -9.625 3.655 1.00 39.54 290 GLU B CA 1
ATOM 1730 C C . GLU B 2 204 ? 33.408 -8.166 4.090 1.00 41.18 290 GLU B C 1
ATOM 1731 O O . GLU B 2 204 ? 33.626 -7.275 3.268 1.00 41.24 290 GLU B O 1
ATOM 1737 N N . ALA B 2 205 ? 33.236 -7.931 5.387 1.00 40.82 291 ALA B N 1
ATOM 1738 C CA . ALA B 2 205 ? 33.328 -6.586 5.944 1.00 37.95 291 ALA B CA 1
ATOM 1739 C C . ALA B 2 205 ? 34.761 -6.073 5.868 1.00 39.91 291 ALA B C 1
ATOM 1740 O O . ALA B 2 205 ? 35.001 -4.909 5.550 1.00 35.95 291 ALA B O 1
ATOM 1742 N N . ILE B 2 206 ? 35.708 -6.956 6.165 1.00 43.03 292 ILE B N 1
ATOM 1743 C CA . ILE B 2 206 ? 37.124 -6.622 6.095 1.00 38.31 292 ILE B CA 1
ATOM 1744 C C . ILE B 2 206 ? 37.531 -6.306 4.660 1.00 36.79 292 ILE B C 1
ATOM 1745 O O . ILE B 2 206 ? 38.262 -5.346 4.408 1.00 36.73 292 ILE B O 1
ATOM 1750 N N . GLN B 2 207 ? 37.041 -7.111 3.723 1.00 31.88 293 GLN B N 1
ATOM 1751 C CA . GLN B 2 207 ? 37.370 -6.931 2.315 1.00 37.37 293 GLN B CA 1
ATOM 1752 C C . GLN B 2 207 ? 36.852 -5.595 1.792 1.00 41.10 293 GLN B C 1
ATOM 1753 O O . GLN B 2 207 ? 37.499 -4.952 0.966 1.00 36.11 293 GLN B O 1
ATOM 1759 N N . ALA B 2 208 ? 35.685 -5.184 2.279 1.00 36.69 294 ALA B N 1
ATOM 1760 C CA . ALA B 2 208 ? 35.089 -3.915 1.876 1.00 34.22 294 ALA B CA 1
ATOM 1761 C C . ALA B 2 208 ? 35.972 -2.744 2.300 1.00 35.66 294 ALA B C 1
ATOM 1762 O O . ALA B 2 208 ? 36.107 -1.760 1.573 1.00 36.34 294 ALA B O 1
ATOM 1764 N N . VAL B 2 209 ? 36.574 -2.861 3.479 1.00 35.88 295 VAL B N 1
ATOM 1765 C CA . VAL B 2 209 ? 37.503 -1.852 3.972 1.00 35.07 295 VAL B CA 1
ATOM 1766 C C . VAL B 2 209 ? 38.768 -1.833 3.116 1.00 40.43 295 VAL B C 1
ATOM 1767 O O . VAL B 2 209 ? 39.319 -0.772 2.822 1.00 38.47 295 VAL B O 1
ATOM 1771 N N . ILE B 2 210 ? 39.215 -3.015 2.708 1.00 42.49 296 ILE B N 1
ATOM 1772 C CA . ILE B 2 210 ? 40.389 -3.142 1.853 1.00 37.81 296 ILE B CA 1
ATOM 1773 C C . ILE B 2 210 ? 40.140 -2.569 0.457 1.00 39.48 296 ILE B C 1
ATOM 1774 O O . ILE B 2 210 ? 40.984 -1.858 -0.093 1.00 35.92 296 ILE B O 1
ATOM 1779 N N . ASP B 2 211 ? 38.972 -2.869 -0.103 1.00 36.33 297 ASP B N 1
ATOM 1780 C CA . ASP B 2 211 ? 38.664 -2.501 -1.483 1.00 37.94 297 ASP B CA 1
ATOM 1781 C C . ASP B 2 211 ? 38.593 -0.989 -1.712 1.00 38.61 297 ASP B C 1
ATOM 1782 O O . ASP B 2 211 ? 38.758 -0.525 -2.840 1.00 38.85 297 ASP B O 1
ATOM 1787 N N . VAL B 2 212 ? 38.350 -0.222 -0.653 1.00 34.70 298 VAL B N 1
ATOM 1788 C CA . VAL B 2 212 ? 38.325 1.235 -0.776 1.00 41.07 298 VAL B CA 1
ATOM 1789 C C . VAL B 2 212 ? 39.681 1.857 -0.436 1.00 38.05 298 VAL B C 1
ATOM 1790 O O . VAL B 2 212 ? 39.760 3.043 -0.116 1.00 43.84 298 VAL B O 1
ATOM 1794 N N . ARG B 2 213 ? 40.734 1.043 -0.503 1.00 35.60 299 ARG B N 1
ATOM 1795 C CA . ARG B 2 213 ? 42.118 1.505 -0.362 1.00 36.68 299 ARG B CA 1
ATOM 1796 C C . ARG B 2 213 ? 42.421 2.145 0.994 1.00 37.70 299 ARG B C 1
ATOM 1797 O O . ARG B 2 213 ? 43.343 2.951 1.114 1.00 43.23 299 ARG B O 1
ATOM 1805 N N . ILE B 2 214 ? 41.649 1.775 2.010 1.00 34.06 300 ILE B N 1
ATOM 1806 C CA . ILE B 2 214 ? 41.841 2.297 3.364 1.00 33.58 300 ILE B CA 1
ATOM 1807 C C . ILE B 2 214 ? 43.134 1.841 4.081 1.00 41.16 300 ILE B C 1
ATOM 1808 O O . ILE B 2 214 ? 43.817 2.680 4.671 1.00 41.13 300 ILE B O 1
ATOM 1813 N N . PRO B 2 215 ? 43.480 0.531 4.034 1.00 44.02 301 PRO B N 1
ATOM 1814 C CA . PRO B 2 215 ? 44.623 0.056 4.835 1.00 40.40 301 PRO B CA 1
ATOM 1815 C C . PRO B 2 215 ? 45.934 0.823 4.652 1.00 39.65 301 PRO B C 1
ATOM 1816 O O . PRO B 2 215 ? 46.668 0.991 5.625 1.00 44.77 301 PRO B O 1
ATOM 1820 N N . LYS B 2 216 ? 46.220 1.271 3.434 1.00 39.98 302 LYS B N 1
ATOM 1821 C CA . LYS B 2 216 ? 47.442 2.023 3.158 1.00 48.31 302 LYS B CA 1
ATOM 1822 C C . LYS B 2 216 ? 47.558 3.265 4.039 1.00 47.42 302 LYS B C 1
ATOM 1823 O O . LYS B 2 216 ? 48.620 3.548 4.595 1.00 43.70 302 LYS B O 1
ATOM 1829 N N . ARG B 2 217 ? 46.457 3.999 4.169 1.00 42.31 303 ARG B N 1
ATOM 1830 C CA . ARG B 2 217 ? 46.446 5.224 4.958 1.00 42.78 303 ARG B CA 1
ATOM 1831 C C . ARG B 2 217 ? 46.482 4.928 6.457 1.00 40.74 303 ARG B C 1
ATOM 1832 O O . ARG B 2 217 ? 47.081 5.679 7.227 1.00 40.79 303 ARG B O 1
ATOM 1840 N N . LEU B 2 218 ? 45.843 3.833 6.863 1.00 37.34 304 LEU B N 1
A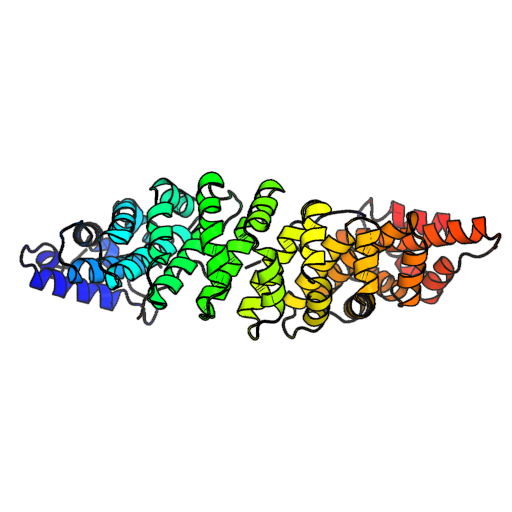TOM 1841 C CA . LEU B 2 218 ? 45.823 3.432 8.268 1.00 40.17 304 LEU B CA 1
ATOM 1842 C C . LEU B 2 218 ? 47.228 3.188 8.803 1.00 44.34 304 LEU B C 1
ATOM 1843 O O . LEU B 2 218 ? 47.558 3.599 9.916 1.00 47.07 304 LEU B O 1
ATOM 1848 N N . VAL B 2 219 ? 48.048 2.512 8.004 1.00 42.21 305 VAL B N 1
ATOM 1849 C CA . VAL B 2 219 ? 49.426 2.227 8.379 1.00 38.64 305 VAL B CA 1
ATOM 1850 C C . VAL B 2 219 ? 50.216 3.524 8.532 1.00 40.16 305 VAL B C 1
ATOM 1851 O O . VAL B 2 219 ? 51.031 3.661 9.444 1.00 46.53 305 VAL B O 1
ATOM 1855 N N . GLU B 2 220 ? 49.961 4.477 7.642 1.00 41.53 306 GLU B N 1
ATOM 1856 C CA . GLU B 2 220 ? 50.606 5.784 7.717 1.00 45.17 306 GLU B CA 1
ATOM 1857 C C . GLU B 2 220 ? 50.177 6.533 8.974 1.00 49.46 306 GLU B C 1
ATOM 1858 O O . GLU B 2 220 ? 50.970 7.253 9.580 1.00 50.93 306 GLU B O 1
ATOM 1864 N N . LEU B 2 221 ? 48.918 6.355 9.364 1.00 44.82 307 LEU B N 1
ATOM 1865 C CA . LEU B 2 221 ? 48.377 7.030 10.538 1.00 42.30 307 LEU B CA 1
ATOM 1866 C C . LEU B 2 221 ? 48.894 6.427 11.842 1.00 44.02 307 LEU B C 1
ATOM 1867 O O . LEU B 2 221 ? 48.684 6.989 12.917 1.00 47.00 307 LEU B O 1
ATOM 1872 N N . LEU B 2 222 ? 49.575 5.289 11.749 1.00 42.67 308 LEU B N 1
ATOM 1873 C CA . LEU B 2 222 ? 50.149 4.649 12.928 1.00 41.37 308 LEU B CA 1
ATOM 1874 C C . LEU B 2 222 ? 51.313 5.474 13.472 1.00 45.27 308 LEU B C 1
ATOM 1875 O O . LEU B 2 222 ? 51.725 5.311 14.620 1.00 47.86 308 LEU B O 1
ATOM 1880 N N . SER B 2 223 ? 51.834 6.364 12.636 1.00 47.39 309 SER B N 1
ATOM 1881 C CA . SER B 2 223 ? 52.945 7.219 13.027 1.00 55.38 309 SER B CA 1
ATOM 1882 C C . SER B 2 223 ? 52.485 8.659 13.209 1.00 55.95 309 SER B C 1
ATOM 1883 O O . SER B 2 223 ? 53.298 9.582 13.194 1.00 58.12 309 SER B O 1
ATOM 1886 N N . HIS B 2 224 ? 51.178 8.845 13.380 1.00 55.83 310 HIS B N 1
ATOM 1887 C CA . HIS B 2 224 ? 50.617 10.173 13.620 1.00 55.92 310 HIS B CA 1
ATOM 1888 C C . HIS B 2 224 ? 51.105 10.705 14.963 1.00 53.80 310 HIS B C 1
ATOM 1889 O O . HIS B 2 224 ? 51.343 9.934 15.895 1.00 52.48 310 HIS B O 1
ATOM 1896 N N . GLU B 2 225 ? 51.254 12.023 15.054 1.00 56.05 311 GLU B N 1
ATOM 1897 C CA . GLU B 2 225 ? 51.791 12.662 16.253 1.00 63.13 311 GLU B CA 1
ATOM 1898 C C . GLU B 2 225 ? 50.927 12.390 17.483 1.00 62.72 311 GLU B C 1
ATOM 1899 O O . GLU B 2 225 ? 51.416 12.412 18.612 1.00 66.55 311 GLU B O 1
ATOM 1905 N N . SER B 2 226 ? 49.645 12.125 17.254 1.00 59.61 312 SER B N 1
ATOM 1906 C CA . SER B 2 226 ? 48.684 11.974 18.337 1.00 56.00 312 SER B CA 1
ATOM 1907 C C . SER B 2 226 ? 48.348 10.513 18.597 1.00 52.26 312 SER B C 1
ATOM 1908 O O . SER B 2 226 ? 48.031 9.765 17.673 1.00 53.10 312 SER B O 1
ATOM 1911 N N . THR B 2 227 ? 48.412 10.113 19.863 1.00 49.92 313 THR B N 1
ATOM 1912 C CA . THR B 2 227 ? 48.048 8.758 20.255 1.00 47.12 313 THR B CA 1
ATOM 1913 C C . THR B 2 227 ? 46.538 8.571 20.170 1.00 46.79 313 THR B C 1
ATOM 1914 O O . THR B 2 227 ? 46.040 7.447 20.197 1.00 48.34 313 THR B O 1
ATOM 1918 N N . LEU B 2 228 ? 45.815 9.681 20.068 1.00 48.56 314 LEU B N 1
ATOM 1919 C CA . LEU B 2 228 ? 44.368 9.643 19.895 1.00 49.03 314 LEU B CA 1
ATOM 1920 C C . LEU B 2 228 ? 44.007 9.213 18.476 1.00 46.35 314 LEU B C 1
ATOM 1921 O O . LEU B 2 228 ? 42.889 8.772 18.218 1.00 47.22 314 LEU B O 1
ATOM 1926 N N . VAL B 2 229 ? 44.962 9.352 17.561 1.00 45.31 315 VAL B N 1
ATOM 1927 C CA . VAL B 2 229 ? 44.787 8.904 16.183 1.00 41.59 315 VAL B CA 1
ATOM 1928 C C . VAL B 2 229 ? 45.345 7.493 16.014 1.00 44.56 315 VAL B C 1
ATOM 1929 O O . VAL B 2 229 ? 44.765 6.662 15.313 1.00 41.20 315 VAL B O 1
ATOM 1933 N N . GLN B 2 230 ? 46.468 7.232 16.676 1.00 45.95 316 GLN B N 1
ATOM 1934 C CA . GLN B 2 230 ? 47.147 5.944 16.582 1.00 46.57 316 GLN B CA 1
ATOM 1935 C C . GLN B 2 230 ? 46.286 4.789 17.085 1.00 44.65 316 GLN B C 1
ATOM 1936 O O . GLN B 2 230 ? 46.234 3.730 16.461 1.00 46.10 316 GLN B O 1
ATOM 1942 N N . THR B 2 231 ? 45.614 4.999 18.213 1.00 45.12 317 THR B N 1
ATOM 1943 C CA . THR B 2 231 ? 44.847 3.937 18.863 1.00 51.97 317 THR B CA 1
ATOM 1944 C C . THR B 2 231 ? 43.700 3.387 17.996 1.00 46.62 317 THR B C 1
ATOM 1945 O O . THR B 2 231 ? 43.597 2.172 17.827 1.00 49.02 317 THR B O 1
ATOM 1949 N N . PRO B 2 232 ? 42.835 4.262 17.440 1.00 42.88 318 PRO B N 1
ATOM 1950 C CA . PRO B 2 232 ? 41.788 3.682 16.589 1.00 36.56 318 PRO B CA 1
ATOM 1951 C C . PRO B 2 232 ? 42.330 3.139 15.270 1.00 37.82 318 PRO B C 1
ATOM 1952 O O . PRO B 2 232 ? 41.781 2.178 14.730 1.00 41.12 318 PRO B O 1
ATOM 1956 N N . ALA B 2 233 ? 43.392 3.754 14.760 1.00 35.41 319 ALA B N 1
ATOM 1957 C CA . ALA B 2 233 ? 44.028 3.287 13.535 1.00 38.52 319 ALA B CA 1
ATOM 1958 C C . ALA B 2 233 ? 44.626 1.902 13.748 1.00 42.85 319 ALA B C 1
ATOM 1959 O O . ALA B 2 233 ? 44.528 1.033 12.881 1.00 43.66 319 ALA B O 1
ATOM 1961 N N . LEU B 2 234 ? 45.239 1.705 14.911 1.00 42.28 320 LEU B N 1
ATOM 1962 C CA . LEU B 2 234 ? 45.819 0.417 15.270 1.00 41.09 320 LEU B CA 1
ATOM 1963 C C . LEU B 2 234 ? 44.731 -0.636 15.453 1.00 40.77 320 LEU B C 1
ATOM 1964 O O . LEU B 2 234 ? 44.887 -1.784 15.035 1.00 40.87 320 LEU B O 1
ATOM 1969 N N . ARG B 2 235 ? 43.628 -0.234 16.079 1.00 38.40 321 ARG B N 1
ATOM 1970 C CA . ARG B 2 235 ? 42.485 -1.117 16.276 1.00 37.96 321 ARG B CA 1
ATOM 1971 C C . ARG B 2 235 ? 41.923 -1.590 14.939 1.00 39.37 321 ARG B C 1
ATOM 1972 O O . ARG B 2 235 ? 41.602 -2.766 14.770 1.00 38.87 321 ARG B O 1
ATOM 1980 N N . ALA B 2 236 ? 41.812 -0.664 13.992 1.00 35.91 322 ALA B N 1
ATOM 1981 C CA . ALA B 2 236 ? 41.309 -0.983 12.661 1.00 37.66 322 ALA B CA 1
ATOM 1982 C C . ALA B 2 236 ? 42.257 -1.929 11.931 1.00 37.30 322 ALA B C 1
ATOM 1983 O O . ALA B 2 236 ? 41.824 -2.912 11.331 1.00 38.57 322 ALA B O 1
ATOM 1985 N N . VAL B 2 237 ? 43.550 -1.622 11.982 1.00 34.72 323 VAL B N 1
ATOM 1986 C CA . VAL B 2 237 ? 44.568 -2.481 11.388 1.00 39.98 323 VAL B CA 1
ATOM 1987 C C . VAL B 2 237 ? 44.517 -3.874 12.008 1.00 39.36 323 VAL B C 1
ATOM 1988 O O . VAL B 2 237 ? 44.574 -4.883 11.302 1.00 40.15 323 VAL B O 1
ATOM 1992 N N . GLY B 2 238 ? 44.389 -3.919 13.330 1.00 37.98 324 GLY B N 1
ATOM 1993 C CA . GLY B 2 238 ? 44.288 -5.176 14.048 1.00 40.99 324 GLY B CA 1
ATOM 1994 C C . GLY B 2 238 ? 43.071 -5.989 13.650 1.00 45.29 324 GLY B C 1
ATOM 1995 O O . GLY B 2 238 ? 43.118 -7.217 13.626 1.00 47.82 324 GLY B O 1
ATOM 1996 N N . ASN B 2 239 ? 41.974 -5.305 13.338 1.00 41.97 325 ASN B N 1
ATOM 1997 C CA . ASN B 2 239 ? 40.752 -5.979 12.913 1.00 44.23 325 ASN B CA 1
ATOM 1998 C C . ASN B 2 239 ? 40.899 -6.617 11.536 1.00 37.19 325 ASN B C 1
ATOM 1999 O O . ASN B 2 239 ? 40.395 -7.713 11.292 1.00 37.16 325 ASN B O 1
ATOM 2004 N N . ILE B 2 240 ? 41.592 -5.923 10.642 1.00 33.69 326 ILE B N 1
ATOM 2005 C CA . ILE B 2 240 ? 41.760 -6.387 9.270 1.00 33.51 326 ILE B CA 1
ATOM 2006 C C . ILE B 2 240 ? 42.590 -7.670 9.213 1.00 39.01 326 ILE B C 1
ATOM 2007 O O . ILE B 2 240 ? 42.301 -8.572 8.422 1.00 32.02 326 ILE B O 1
ATOM 2012 N N . VAL B 2 241 ? 43.604 -7.764 10.069 1.00 36.27 327 VAL B N 1
ATOM 2013 C CA . VAL B 2 241 ? 44.476 -8.934 10.071 1.00 36.14 327 VAL B CA 1
ATOM 2014 C C . VAL B 2 241 ? 43.855 -10.115 10.822 1.00 40.53 327 VAL B C 1
ATOM 2015 O O . VAL B 2 241 ? 44.507 -11.139 11.028 1.00 38.34 327 VAL B O 1
ATOM 2019 N N . THR B 2 242 ? 42.594 -9.972 11.223 1.00 38.96 328 THR B N 1
ATOM 2020 C CA . THR B 2 242 ? 41.847 -11.095 11.779 1.00 40.02 328 THR B CA 1
ATOM 2021 C C . THR B 2 242 ? 41.199 -11.887 10.650 1.00 42.24 328 THR B C 1
ATOM 2022 O O . THR B 2 242 ? 40.605 -12.941 10.876 1.00 48.70 328 THR B O 1
ATOM 2026 N N . GLY B 2 243 ? 41.315 -11.365 9.432 1.00 43.70 329 GLY B N 1
ATOM 2027 C CA . GLY B 2 243 ? 40.790 -12.036 8.257 1.00 40.43 329 GLY B CA 1
ATOM 2028 C C . GLY B 2 243 ? 41.737 -13.104 7.747 1.00 41.98 329 GLY B C 1
ATOM 2029 O O . GLY B 2 243 ? 42.655 -13.516 8.455 1.00 40.60 329 GLY B O 1
ATOM 2030 N N . ASN B 2 244 ? 41.522 -13.552 6.513 1.00 39.54 330 ASN B N 1
ATOM 2031 C CA . ASN B 2 244 ? 42.344 -14.611 5.937 1.00 42.01 330 ASN B CA 1
ATOM 2032 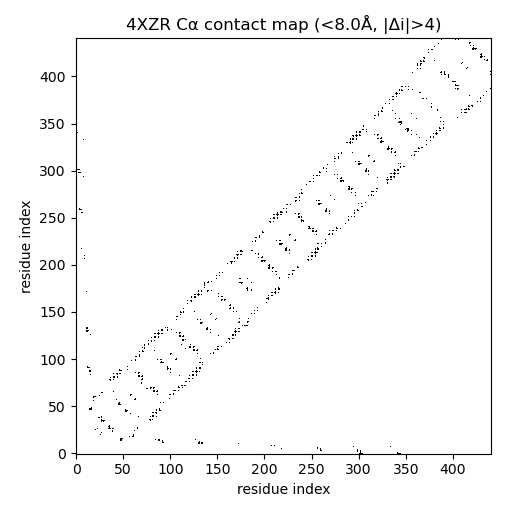C C . ASN B 2 244 ? 43.768 -14.146 5.637 1.00 39.87 330 ASN B C 1
ATOM 2033 O O . ASN B 2 244 ? 44.106 -12.978 5.832 1.00 39.48 330 ASN B O 1
ATOM 2038 N N . ASP B 2 245 ? 44.596 -15.069 5.159 1.00 37.01 331 ASP B N 1
ATOM 2039 C CA . ASP B 2 245 ? 46.005 -14.786 4.900 1.00 41.19 331 ASP B CA 1
ATOM 2040 C C . ASP B 2 245 ? 46.198 -13.758 3.788 1.00 44.70 331 ASP B C 1
ATOM 2041 O O . ASP B 2 245 ? 47.152 -12.980 3.813 1.00 41.68 331 ASP B O 1
ATOM 2046 N N . LEU B 2 246 ? 45.294 -13.762 2.814 1.00 47.20 332 LEU B N 1
ATOM 2047 C CA . LEU B 2 246 ? 45.359 -12.817 1.704 1.00 47.86 332 LEU B CA 1
ATOM 2048 C C . LEU B 2 246 ? 45.142 -11.391 2.199 1.00 43.87 332 LEU B C 1
ATOM 2049 O O . LEU B 2 246 ? 45.889 -10.477 1.845 1.00 40.06 332 LEU B O 1
ATOM 2054 N N . GLN B 2 247 ? 44.114 -11.213 3.021 1.00 38.71 333 GLN B N 1
ATOM 2055 C CA . GLN B 2 247 ? 43.789 -9.909 3.585 1.00 36.27 333 GLN B CA 1
ATOM 2056 C C . GLN B 2 247 ? 44.886 -9.426 4.530 1.00 38.01 333 GLN B C 1
ATOM 2057 O O . GLN B 2 247 ? 45.188 -8.234 4.592 1.00 34.48 333 GLN B O 1
ATOM 2063 N N . THR B 2 248 ? 45.481 -10.361 5.264 1.00 36.33 334 THR B N 1
ATOM 2064 C CA . THR B 2 248 ? 46.562 -10.037 6.186 1.00 38.64 334 THR B CA 1
ATOM 2065 C C . THR B 2 248 ? 47.805 -9.598 5.416 1.00 39.09 334 THR B C 1
ATOM 2066 O O . THR B 2 248 ? 48.529 -8.698 5.842 1.00 42.23 334 THR B O 1
ATOM 2070 N N . GLN B 2 249 ? 48.036 -10.232 4.270 1.00 34.92 335 GLN B N 1
ATOM 2071 C CA . GLN B 2 249 ? 49.196 -9.921 3.443 1.00 37.72 335 GLN B CA 1
ATOM 2072 C C . GLN B 2 249 ? 49.124 -8.499 2.891 1.00 38.41 335 GLN B C 1
ATOM 2073 O O . GLN B 2 249 ? 50.151 -7.844 2.707 1.00 42.83 335 GLN B O 1
ATOM 2079 N N . VAL B 2 250 ? 47.908 -8.029 2.629 1.00 38.64 336 VAL B N 1
ATOM 2080 C CA . VAL B 2 250 ? 47.690 -6.664 2.158 1.00 35.05 336 VAL B CA 1
ATOM 2081 C C . VAL B 2 250 ? 48.231 -5.652 3.163 1.00 34.00 336 VAL B C 1
ATOM 2082 O O . VAL B 2 250 ? 48.926 -4.702 2.795 1.00 40.70 336 VAL B O 1
ATOM 2086 N N . VAL B 2 251 ? 47.913 -5.871 4.434 1.00 35.08 337 VAL B N 1
ATOM 2087 C CA . VAL B 2 251 ? 48.369 -4.996 5.507 1.00 37.27 337 VAL B CA 1
ATOM 2088 C C . VAL B 2 251 ? 49.891 -5.035 5.637 1.00 40.34 337 VAL B C 1
ATOM 2089 O O . VAL B 2 251 ? 50.529 -4.007 5.866 1.00 40.56 337 VAL B O 1
ATOM 2093 N N . ILE B 2 252 ? 50.465 -6.225 5.485 1.00 36.98 338 ILE B N 1
ATOM 2094 C CA . ILE B 2 252 ? 51.916 -6.382 5.499 1.00 40.36 338 ILE B CA 1
ATOM 2095 C C . ILE B 2 252 ? 52.547 -5.620 4.338 1.00 40.50 338 ILE B C 1
ATOM 2096 O O . ILE B 2 252 ? 53.539 -4.911 4.512 1.00 44.09 338 ILE B O 1
ATOM 2101 N N . ASN B 2 253 ? 51.955 -5.765 3.155 1.00 37.70 339 ASN B N 1
ATOM 2102 C CA . ASN B 2 253 ? 52.436 -5.080 1.959 1.00 41.50 339 ASN B CA 1
ATOM 2103 C C . ASN B 2 253 ? 52.324 -3.562 2.075 1.00 46.54 339 ASN B C 1
ATOM 2104 O O . ASN B 2 253 ? 53.011 -2.825 1.368 1.00 48.36 339 ASN B O 1
ATOM 2109 N N . ALA B 2 254 ? 51.455 -3.101 2.969 1.00 46.42 340 ALA B N 1
ATOM 2110 C CA . ALA B 2 254 ? 51.294 -1.672 3.213 1.00 43.75 340 ALA B CA 1
ATOM 2111 C C . ALA B 2 254 ? 52.347 -1.160 4.195 1.00 44.78 340 ALA B C 1
ATOM 2112 O O . ALA B 2 254 ? 52.387 0.028 4.510 1.00 47.31 340 ALA B O 1
ATOM 2114 N N . GLY B 2 255 ? 53.194 -2.065 4.676 1.00 39.28 341 GLY B N 1
ATOM 2115 C CA . GLY B 2 255 ? 54.295 -1.701 5.551 1.00 38.27 341 GLY B CA 1
ATOM 2116 C C . GLY B 2 255 ? 53.909 -1.564 7.011 1.00 40.27 341 GLY B C 1
ATOM 2117 O O . GLY B 2 255 ? 54.372 -0.655 7.699 1.00 42.08 341 GLY B O 1
ATOM 2118 N N . VAL B 2 256 ? 53.072 -2.476 7.494 1.00 35.03 342 VAL B N 1
ATOM 2119 C CA . VAL B 2 256 ? 52.569 -2.393 8.861 1.00 39.55 342 VAL B CA 1
ATOM 2120 C C . VAL B 2 256 ? 53.602 -2.868 9.888 1.00 38.78 342 VAL B C 1
ATOM 2121 O O . VAL B 2 256 ? 53.615 -2.395 11.025 1.00 42.07 342 VAL B O 1
ATOM 2125 N N . LEU B 2 257 ? 54.479 -3.782 9.482 1.00 35.59 343 LEU B N 1
ATOM 2126 C CA . LEU B 2 257 ? 55.433 -4.383 10.412 1.00 37.86 343 LEU B CA 1
ATOM 2127 C C . LEU B 2 257 ? 56.446 -3.380 10.987 1.00 40.63 343 LEU B C 1
ATOM 2128 O O . LEU B 2 257 ? 56.675 -3.382 12.197 1.00 40.56 343 LEU B O 1
ATOM 2133 N N . PRO B 2 258 ? 57.057 -2.523 10.141 1.00 38.27 344 PRO B N 1
ATOM 2134 C CA . PRO B 2 258 ? 57.936 -1.518 10.752 1.00 39.09 344 PRO B CA 1
ATOM 2135 C C . PRO B 2 258 ? 57.173 -0.544 11.647 1.00 44.96 344 PRO B C 1
ATOM 2136 O O . PRO B 2 258 ? 57.706 -0.096 12.663 1.00 44.46 344 PRO B O 1
ATOM 2140 N N . ALA B 2 259 ? 55.938 -0.226 11.269 1.00 39.67 345 ALA B N 1
ATOM 2141 C CA . ALA B 2 259 ? 55.103 0.669 12.061 1.00 39.38 345 ALA B CA 1
ATOM 2142 C C . ALA B 2 259 ? 54.763 0.042 13.409 1.00 43.66 345 ALA B C 1
ATOM 2143 O O . ALA B 2 259 ? 54.765 0.720 14.437 1.00 46.66 345 ALA B O 1
ATOM 2145 N N . LEU B 2 260 ? 54.473 -1.256 13.396 1.00 35.47 346 LEU B N 1
ATOM 2146 C CA . LEU B 2 260 ? 54.147 -1.982 14.619 1.00 38.81 346 LEU B CA 1
ATOM 2147 C C . LEU B 2 260 ? 55.339 -2.038 15.570 1.00 42.53 346 LEU B C 1
ATOM 2148 O O . LEU B 2 260 ? 55.166 -2.056 16.790 1.00 43.22 346 LEU B O 1
ATOM 2153 N N . ARG B 2 261 ? 56.544 -2.064 15.010 1.00 38.19 347 ARG B N 1
ATOM 2154 C CA . ARG B 2 261 ? 57.756 -2.112 15.820 1.00 43.90 347 ARG B CA 1
ATOM 2155 C C . ARG B 2 261 ? 57.893 -0.854 16.667 1.00 43.77 347 ARG B C 1
ATOM 2156 O O . ARG B 2 261 ? 58.212 -0.927 17.854 1.00 49.15 347 ARG B O 1
ATOM 2164 N N . LEU B 2 262 ? 57.647 0.297 16.050 1.00 45.03 348 LEU B N 1
ATOM 2165 C CA . LEU B 2 262 ? 57.699 1.572 16.753 1.00 50.89 348 LEU B CA 1
ATOM 2166 C C . LEU B 2 262 ? 56.617 1.655 17.825 1.00 48.17 348 LEU B C 1
ATOM 2167 O O . LEU B 2 262 ? 56.817 2.267 18.874 1.00 51.76 348 LEU B O 1
ATOM 2172 N N . LEU B 2 263 ? 55.473 1.032 17.556 1.00 43.51 349 LEU B N 1
ATOM 2173 C CA . LEU B 2 263 ? 54.347 1.059 18.484 1.00 43.80 349 LEU B CA 1
ATOM 2174 C C . LEU B 2 263 ? 54.590 0.183 19.709 1.00 46.54 349 LEU B C 1
ATOM 2175 O O . LEU B 2 263 ? 53.915 0.327 20.728 1.00 45.81 349 LEU B O 1
ATOM 2180 N N . LEU B 2 264 ? 55.555 -0.726 19.607 1.00 46.96 350 LEU B N 1
ATOM 2181 C CA . LEU B 2 264 ? 55.903 -1.594 20.726 1.00 52.44 350 LEU B CA 1
ATOM 2182 C C . LEU B 2 264 ? 56.602 -0.810 21.832 1.00 56.00 350 LEU B C 1
ATOM 2183 O O . LEU B 2 264 ? 56.680 -1.264 22.973 1.00 57.43 350 LEU B O 1
ATOM 2188 N N . SER B 2 265 ? 57.108 0.369 21.485 1.00 59.04 351 SER B N 1
ATOM 2189 C CA . SER B 2 265 ? 57.746 1.247 22.458 1.00 65.01 351 SER B CA 1
ATOM 2190 C C . SER B 2 265 ? 56.944 2.532 22.639 1.00 67.40 351 SER B C 1
ATOM 2191 O O . SER B 2 265 ? 57.509 3.606 22.842 1.00 70.83 351 SER B O 1
ATOM 2194 N N . SER B 2 266 ? 55.622 2.413 22.562 1.00 65.86 352 SER B N 1
ATOM 2195 C CA . SER B 2 266 ? 54.732 3.557 22.727 1.00 64.46 352 SER B CA 1
ATOM 2196 C C . SER B 2 266 ? 54.505 3.877 24.202 1.00 69.70 352 SER B C 1
ATOM 2197 O O . SER B 2 266 ? 54.420 2.970 25.028 1.00 67.99 352 SER B O 1
ATOM 2200 N N . PRO B 2 267 ? 54.410 5.174 24.535 1.00 71.93 353 PRO B N 1
ATOM 2201 C CA . PRO B 2 267 ? 54.135 5.614 25.907 1.00 72.86 353 PRO B CA 1
ATOM 2202 C C . PRO B 2 267 ? 52.833 5.032 26.453 1.00 75.21 353 PRO B C 1
ATOM 2203 O O . PRO B 2 267 ? 52.764 4.677 27.630 1.00 80.31 353 PRO B O 1
ATOM 2207 N N . LYS B 2 268 ? 51.816 4.936 25.602 1.00 71.66 354 LYS B N 1
ATOM 2208 C CA . LYS B 2 268 ? 50.549 4.326 25.988 1.00 68.93 354 LYS B CA 1
ATOM 2209 C C . LYS B 2 268 ? 50.694 2.813 26.107 1.00 64.10 354 LYS B C 1
ATOM 2210 O O . LYS B 2 268 ? 51.173 2.153 25.185 1.00 64.46 354 LYS B O 1
ATOM 2216 N N . GLU B 2 269 ? 50.277 2.269 27.245 1.00 62.18 355 GLU B N 1
ATOM 2217 C CA . GLU B 2 269 ? 50.394 0.838 27.497 1.00 63.39 355 GLU B CA 1
ATOM 2218 C C . GLU B 2 269 ? 49.448 0.032 26.611 1.00 60.09 355 GLU B C 1
ATOM 2219 O O . GLU B 2 269 ? 49.800 -1.046 26.133 1.00 57.00 355 GLU B O 1
ATOM 2225 N N . ASN B 2 270 ? 48.246 0.558 26.395 1.00 60.36 356 ASN B N 1
ATOM 2226 C CA . ASN B 2 270 ? 47.247 -0.143 25.597 1.00 60.21 356 ASN B CA 1
ATOM 2227 C C . ASN B 2 270 ? 47.585 -0.153 24.111 1.00 51.01 356 ASN B C 1
ATOM 2228 O O . ASN B 2 270 ? 47.107 -1.011 23.368 1.00 50.85 356 ASN B O 1
ATOM 2233 N N . ILE B 2 271 ? 48.407 0.797 23.678 1.00 49.88 357 ILE B N 1
ATOM 2234 C CA . ILE B 2 271 ? 48.895 0.793 22.303 1.00 50.67 357 ILE B CA 1
ATOM 2235 C C . ILE B 2 271 ? 49.907 -0.337 22.130 1.00 49.79 357 ILE B C 1
ATOM 2236 O O . ILE B 2 271 ? 49.873 -1.060 21.134 1.00 45.69 357 ILE B O 1
ATOM 2241 N N . LYS B 2 272 ? 50.796 -0.488 23.110 1.00 49.70 358 LYS B N 1
ATOM 2242 C CA . LYS B 2 272 ? 51.712 -1.627 23.160 1.00 47.14 358 LYS B CA 1
ATOM 2243 C C . LYS B 2 272 ? 50.939 -2.938 23.114 1.00 44.37 358 LYS B C 1
ATOM 2244 O O . LYS B 2 272 ? 51.247 -3.833 22.328 1.00 50.16 358 LYS B O 1
ATOM 2250 N N . LYS B 2 273 ? 49.932 -3.029 23.977 1.00 43.40 359 LYS B N 1
ATOM 2251 C CA . LYS B 2 273 ? 49.094 -4.214 24.111 1.00 43.69 359 LYS B CA 1
ATOM 2252 C C . LYS B 2 273 ? 48.435 -4.621 22.797 1.00 46.85 359 LYS B C 1
ATOM 2253 O O . LYS B 2 273 ? 48.478 -5.788 22.407 1.00 46.10 359 LYS B O 1
ATOM 2259 N N . GLU B 2 274 ? 47.829 -3.657 22.113 1.00 44.90 360 GLU B N 1
ATOM 2260 C CA . GLU B 2 274 ? 47.112 -3.953 20.879 1.00 42.89 360 GLU B CA 1
ATOM 2261 C C . GLU B 2 274 ? 48.062 -4.054 19.690 1.00 39.84 360 GLU B C 1
ATOM 2262 O O . GLU B 2 274 ? 47.701 -4.595 18.645 1.00 40.57 360 GLU B O 1
ATOM 2268 N N . ALA B 2 275 ? 49.277 -3.539 19.850 1.00 40.91 361 ALA B N 1
ATOM 2269 C CA . ALA B 2 275 ? 50.316 -3.757 18.853 1.00 40.10 361 ALA B CA 1
ATOM 2270 C C . ALA B 2 275 ? 50.736 -5.222 18.883 1.00 41.32 361 ALA B C 1
ATOM 2271 O O . ALA B 2 275 ? 50.891 -5.855 17.840 1.00 43.03 361 ALA B O 1
ATOM 2273 N N . CYS B 2 276 ? 50.909 -5.756 20.089 1.00 42.85 362 CYS B N 1
ATOM 2274 C CA . CYS B 2 276 ? 51.231 -7.167 20.267 1.00 44.05 362 CYS B CA 1
ATOM 2275 C C . CYS B 2 276 ? 50.092 -8.047 19.765 1.00 44.08 362 CYS B C 1
ATOM 2276 O O . CYS B 2 276 ? 50.324 -9.085 19.146 1.00 45.38 362 CYS B O 1
ATOM 2279 N N . TRP B 2 277 ? 48.861 -7.623 20.036 1.00 43.68 363 TRP B N 1
ATOM 2280 C CA . TRP B 2 277 ? 47.680 -8.346 19.580 1.00 43.04 363 TRP B CA 1
ATOM 2281 C C . TRP B 2 277 ? 47.617 -8.381 18.057 1.00 45.86 363 TRP B C 1
ATOM 2282 O O . TRP B 2 277 ? 47.261 -9.401 17.465 1.00 47.38 363 TRP B O 1
ATOM 2293 N N . THR B 2 278 ? 47.974 -7.264 17.430 1.00 42.65 364 THR B N 1
ATOM 2294 C CA . THR B 2 278 ? 47.992 -7.170 15.975 1.00 42.84 364 THR B CA 1
ATOM 2295 C C . THR B 2 278 ? 49.066 -8.077 15.384 1.00 42.40 364 THR B C 1
ATOM 2296 O O . THR B 2 278 ? 48.806 -8.825 14.441 1.00 44.34 364 THR B O 1
ATOM 2300 N N . ILE B 2 279 ? 50.270 -8.005 15.945 1.00 37.03 365 ILE B N 1
ATOM 2301 C CA . ILE B 2 279 ? 51.371 -8.864 15.522 1.00 35.19 365 ILE B CA 1
ATOM 2302 C C . ILE B 2 279 ? 51.007 -10.336 15.698 1.00 37.44 365 ILE B C 1
ATOM 2303 O O . ILE B 2 279 ? 51.316 -11.166 14.841 1.00 46.30 365 ILE B O 1
ATOM 2308 N N . SER B 2 280 ? 50.340 -10.649 16.807 1.00 38.18 366 SER B N 1
ATOM 2309 C CA . SER B 2 280 ? 49.940 -12.021 17.110 1.00 41.73 366 SER B CA 1
ATOM 2310 C C . SER B 2 280 ? 48.980 -12.558 16.058 1.00 39.68 366 SER B C 1
ATOM 2311 O O . SER B 2 280 ? 48.989 -13.748 15.747 1.00 43.34 366 SER B O 1
ATOM 2314 N N . ASN B 2 281 ? 48.148 -11.670 15.521 1.00 40.46 367 ASN B N 1
ATOM 2315 C CA . ASN B 2 281 ? 47.228 -12.021 14.447 1.00 43.24 367 ASN B CA 1
ATOM 2316 C C . ASN B 2 281 ? 47.967 -12.250 13.139 1.00 42.87 367 ASN B C 1
ATOM 2317 O O . ASN B 2 281 ? 47.545 -13.054 12.312 1.00 42.21 367 ASN B O 1
ATOM 2322 N N . ILE B 2 282 ? 49.067 -11.528 12.951 1.00 38.62 368 ILE B N 1
ATOM 2323 C CA . ILE B 2 282 ? 49.901 -11.696 11.763 1.00 37.63 368 ILE B CA 1
ATOM 2324 C C . ILE B 2 282 ? 50.788 -12.940 11.881 1.00 47.13 368 ILE B C 1
ATOM 2325 O O . ILE B 2 282 ? 50.896 -13.725 10.940 1.00 45.20 368 ILE B O 1
ATOM 2330 N N . THR B 2 283 ? 51.411 -13.128 13.044 1.00 46.26 369 THR B N 1
ATOM 2331 C CA . THR B 2 283 ? 52.198 -14.332 13.306 1.00 47.15 369 THR B CA 1
ATOM 2332 C C . THR B 2 283 ? 51.278 -15.546 13.258 1.00 49.49 369 THR B C 1
ATOM 2333 O O . THR B 2 283 ? 51.731 -16.678 13.139 1.00 42.37 369 THR B O 1
ATOM 2337 N N . ALA B 2 284 ? 49.977 -15.298 13.336 1.00 48.02 370 ALA B N 1
ATOM 2338 C CA . ALA B 2 284 ? 48.995 -16.363 13.255 1.00 48.18 370 ALA B CA 1
ATOM 2339 C C . ALA B 2 284 ? 48.748 -16.793 11.811 1.00 45.23 370 ALA B C 1
ATOM 2340 O O . ALA B 2 284 ? 47.888 -17.633 11.552 1.00 43.28 370 ALA B O 1
ATOM 2342 N N . GLY B 2 285 ? 49.503 -16.222 10.877 1.00 40.87 371 GLY B N 1
ATOM 2343 C CA . GLY B 2 285 ? 49.318 -16.508 9.466 1.00 40.50 371 GLY B CA 1
ATOM 2344 C C . GLY B 2 285 ? 50.148 -17.690 9.012 1.00 47.31 371 GLY B C 1
ATOM 2345 O O . GLY B 2 285 ? 50.490 -18.556 9.814 1.00 46.96 371 GLY B O 1
ATOM 2346 N N . ASN B 2 286 ? 50.476 -17.724 7.723 1.00 43.33 372 ASN B N 1
ATOM 2347 C CA . ASN B 2 286 ? 51.273 -18.811 7.160 1.00 44.41 372 ASN B CA 1
ATOM 2348 C C . ASN B 2 286 ? 52.760 -18.678 7.487 1.00 49.47 372 ASN B C 1
ATOM 2349 O O . ASN B 2 286 ? 53.160 -17.782 8.229 1.00 51.46 372 ASN B O 1
ATOM 2354 N N . THR B 2 287 ? 53.573 -19.567 6.925 1.00 51.44 373 THR B N 1
ATOM 2355 C CA . THR B 2 287 ? 55.004 -19.590 7.224 1.00 50.40 373 THR B CA 1
ATOM 2356 C C . THR B 2 287 ? 55.690 -18.276 6.854 1.00 46.08 373 THR B C 1
ATOM 2357 O O . THR B 2 287 ? 56.458 -17.720 7.641 1.00 45.85 373 THR B O 1
ATOM 2361 N N . GLU B 2 288 ? 55.402 -17.784 5.653 1.00 46.38 374 GLU B N 1
ATOM 2362 C CA . GLU B 2 288 ? 56.068 -16.598 5.123 1.00 50.16 374 GLU B CA 1
ATOM 2363 C C . GLU B 2 288 ? 55.703 -15.342 5.908 1.00 46.00 374 GLU B C 1
ATOM 2364 O O . GLU B 2 288 ? 56.496 -14.405 5.995 1.00 48.81 374 GLU B O 1
ATOM 2370 N N . GLN B 2 289 ? 54.504 -15.327 6.480 1.00 40.94 375 GLN B N 1
ATOM 2371 C CA . GLN B 2 289 ? 54.048 -14.178 7.255 1.00 40.38 375 GLN B CA 1
ATOM 2372 C C . GLN B 2 289 ? 54.695 -14.168 8.637 1.00 39.85 375 GLN B C 1
ATOM 2373 O O . GLN B 2 289 ? 54.950 -13.106 9.203 1.00 39.97 375 GLN B O 1
ATOM 2379 N N . ILE B 2 290 ? 54.968 -15.353 9.171 1.00 40.59 376 ILE B N 1
ATOM 2380 C CA . ILE B 2 290 ? 55.729 -15.467 10.408 1.00 45.79 376 ILE B CA 1
ATOM 2381 C C . ILE B 2 290 ? 57.161 -15.009 10.152 1.00 48.76 376 ILE B C 1
ATOM 2382 O O . ILE B 2 290 ? 57.761 -14.307 10.968 1.00 45.31 376 ILE B O 1
ATOM 2387 N N . GLN B 2 291 ? 57.693 -15.403 8.999 1.00 46.54 377 GLN B N 1
ATOM 2388 C CA . GLN B 2 291 ? 59.042 -15.026 8.597 1.00 48.60 377 GLN B CA 1
ATOM 2389 C C . GLN B 2 291 ? 59.160 -13.515 8.417 1.00 45.76 377 GLN B C 1
ATOM 2390 O O . GLN B 2 291 ? 60.174 -12.916 8.776 1.00 48.55 377 GLN B O 1
ATOM 2396 N N . ALA B 2 292 ? 58.116 -12.908 7.859 1.00 39.64 378 ALA B N 1
ATOM 2397 C CA . ALA B 2 292 ? 58.086 -11.465 7.653 1.00 36.91 378 ALA B CA 1
ATOM 2398 C C . ALA B 2 292 ? 58.171 -10.730 8.986 1.00 40.33 378 ALA B C 1
ATOM 2399 O O . ALA B 2 292 ? 58.870 -9.724 9.108 1.00 45.75 378 ALA B O 1
ATOM 2401 N N . VAL B 2 293 ? 57.453 -11.244 9.980 1.00 39.23 379 VAL B N 1
ATOM 2402 C CA . VAL B 2 293 ? 57.502 -10.700 11.331 1.00 39.27 379 VAL B CA 1
ATOM 2403 C C . VAL B 2 293 ? 58.918 -10.812 11.892 1.00 39.20 379 VAL B C 1
ATOM 2404 O O . VAL B 2 293 ? 59.426 -9.881 12.520 1.00 41.49 379 VAL B O 1
ATOM 2408 N N . ILE B 2 294 ? 59.554 -11.953 11.648 1.00 44.25 380 ILE B N 1
ATOM 2409 C CA . ILE B 2 294 ? 60.935 -12.171 12.059 1.00 44.61 380 ILE B CA 1
ATOM 2410 C C . ILE B 2 294 ? 61.885 -11.204 11.355 1.00 44.80 380 ILE B C 1
ATOM 2411 O O . ILE B 2 294 ? 62.721 -10.565 11.996 1.00 45.56 380 ILE B O 1
ATOM 2416 N N . ASP B 2 295 ? 61.742 -11.094 10.037 1.00 42.67 381 ASP B N 1
ATOM 2417 C CA . ASP B 2 295 ? 62.616 -10.244 9.231 1.00 44.54 381 ASP B CA 1
ATOM 2418 C C . ASP B 2 295 ? 62.445 -8.760 9.551 1.00 44.98 381 ASP B C 1
ATOM 2419 O O . ASP B 2 295 ? 63.332 -7.953 9.272 1.00 45.56 381 ASP B O 1
ATOM 2424 N N . ALA B 2 296 ? 61.303 -8.406 10.131 1.00 44.81 382 ALA B N 1
ATOM 2425 C CA . ALA B 2 296 ? 61.031 -7.021 10.501 1.00 43.01 382 ALA B CA 1
ATOM 2426 C C . ALA B 2 296 ? 61.574 -6.705 11.892 1.00 42.14 382 ALA B C 1
ATOM 2427 O O . ALA B 2 296 ? 61.317 -5.631 12.436 1.00 43.10 382 ALA B O 1
ATOM 2429 N N . ASN B 2 297 ? 62.323 -7.652 12.452 1.00 43.55 383 ASN B N 1
ATOM 2430 C CA . ASN B 2 297 ? 62.940 -7.514 13.770 1.00 46.64 383 ASN B CA 1
ATOM 2431 C C . ASN B 2 297 ? 61.919 -7.203 14.862 1.00 45.03 383 ASN B C 1
ATOM 2432 O O . ASN B 2 297 ? 62.131 -6.319 15.692 1.00 48.73 383 ASN B O 1
ATOM 2437 N N . LEU B 2 298 ? 60.814 -7.943 14.855 1.00 41.78 384 LEU B N 1
ATOM 2438 C CA . LEU B 2 298 ? 59.725 -7.718 15.801 1.00 42.32 384 LEU B CA 1
ATOM 2439 C C . LEU B 2 298 ? 59.834 -8.596 17.043 1.00 42.74 384 LEU B C 1
ATOM 2440 O O . LEU B 2 298 ? 59.270 -8.276 18.088 1.00 44.79 384 LEU B O 1
ATOM 2445 N N . ILE B 2 299 ? 60.555 -9.705 16.926 1.00 42.30 385 ILE B N 1
ATOM 2446 C CA . ILE B 2 299 ? 60.646 -10.66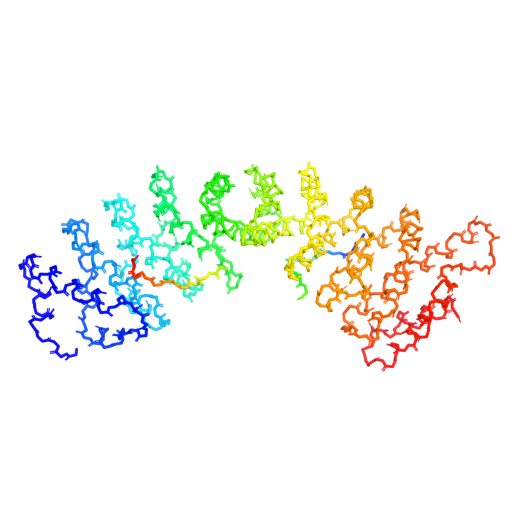7 18.019 1.00 42.68 385 ILE B CA 1
ATOM 2447 C C . ILE B 2 299 ? 61.400 -10.142 19.255 1.00 44.37 385 ILE B C 1
ATOM 2448 O O . ILE B 2 299 ? 60.909 -10.310 20.373 1.00 46.41 385 ILE B O 1
ATOM 2453 N N . PRO B 2 300 ? 62.580 -9.506 19.076 1.00 43.52 386 PRO B N 1
ATOM 2454 C CA . PRO B 2 300 ? 63.265 -9.036 20.291 1.00 45.15 386 PRO B CA 1
ATOM 2455 C C . PRO B 2 300 ? 62.470 -8.038 21.157 1.00 48.73 386 PRO B C 1
ATOM 2456 O O . PRO B 2 300 ? 62.484 -8.199 22.378 1.00 51.30 386 PRO B O 1
ATOM 2460 N N . PRO B 2 301 ? 61.794 -7.034 20.560 1.00 46.34 387 PRO B N 1
ATOM 2461 C CA . PRO B 2 301 ? 60.997 -6.206 21.474 1.00 50.90 387 PRO B CA 1
ATOM 2462 C C . PRO B 2 301 ? 59.792 -6.952 22.050 1.00 49.87 387 PRO B C 1
ATOM 2463 O O . PRO B 2 301 ? 59.329 -6.607 23.137 1.00 52.30 387 PRO B O 1
ATOM 2467 N N . LEU B 2 302 ? 59.297 -7.957 21.333 1.00 44.29 388 LEU B N 1
ATOM 2468 C CA . LEU B 2 302 ? 58.201 -8.783 21.832 1.00 45.89 388 LEU B CA 1
ATOM 2469 C C . LEU B 2 302 ? 58.648 -9.629 23.017 1.00 50.76 388 LEU B C 1
ATOM 2470 O O . LEU B 2 302 ? 57.931 -9.750 24.010 1.00 52.67 388 LEU B O 1
ATOM 2475 N N . VAL B 2 303 ? 59.835 -10.218 22.901 1.00 49.44 389 VAL B N 1
ATOM 2476 C CA . VAL B 2 303 ? 60.402 -11.014 23.981 1.00 55.50 389 VAL B CA 1
ATOM 2477 C C . VAL B 2 303 ? 60.649 -10.137 25.205 1.00 55.27 389 VAL B C 1
ATOM 2478 O O . VAL B 2 303 ? 60.408 -10.553 26.340 1.00 53.33 389 VAL B O 1
ATOM 2482 N N . LYS B 2 304 ? 61.116 -8.916 24.964 1.00 55.90 390 LYS B N 1
ATOM 2483 C CA . LYS B 2 304 ? 61.365 -7.964 26.040 1.00 58.16 390 LYS B CA 1
ATOM 2484 C C . LYS B 2 304 ? 60.071 -7.606 26.765 1.00 57.62 390 LYS B C 1
ATOM 2485 O O . LYS B 2 304 ? 60.050 -7.484 27.988 1.00 57.53 390 LYS B O 1
ATOM 2491 N N . LEU B 2 305 ? 58.991 -7.441 26.008 1.00 54.40 391 LEU B N 1
ATOM 2492 C CA . LEU B 2 305 ? 57.688 -7.157 26.599 1.00 55.96 391 LEU B CA 1
ATOM 2493 C C . LEU B 2 305 ? 57.140 -8.380 27.325 1.00 57.66 391 LEU B C 1
ATOM 2494 O O . LEU B 2 305 ? 56.373 -8.257 28.279 1.00 58.62 391 LEU B O 1
ATOM 2499 N N . LEU B 2 306 ? 57.545 -9.562 26.875 1.00 57.96 392 LEU B N 1
ATOM 2500 C CA . LEU B 2 306 ? 57.066 -10.806 27.462 1.00 58.03 392 LEU B CA 1
ATOM 2501 C C . LEU B 2 306 ? 57.592 -11.002 28.884 1.00 60.51 392 LEU B C 1
ATOM 2502 O O . LEU B 2 306 ? 57.073 -11.826 29.637 1.00 62.88 392 LEU B O 1
ATOM 2507 N N . GLU B 2 307 ? 58.613 -10.237 29.261 1.00 62.98 393 GLU B N 1
ATOM 2508 C CA . GLU B 2 307 ? 59.222 -10.414 30.576 1.00 71.05 393 GLU B CA 1
ATOM 2509 C C . GLU B 2 307 ? 59.065 -9.217 31.519 1.00 69.54 393 GLU B C 1
ATOM 2510 O O . GLU B 2 307 ? 59.053 -9.394 32.737 1.00 73.12 393 GLU B O 1
ATOM 2516 N N . VAL B 2 308 ? 58.942 -8.007 30.978 1.00 65.73 394 VAL B N 1
ATOM 2517 C CA . VAL B 2 308 ? 58.930 -6.818 31.834 1.00 65.89 394 VAL B CA 1
ATOM 2518 C C . VAL B 2 308 ? 57.655 -5.976 31.748 1.00 70.14 394 VAL B C 1
ATOM 2519 O O . VAL B 2 308 ? 57.419 -5.125 32.605 1.00 76.46 394 VAL B O 1
ATOM 2523 N N . ALA B 2 309 ? 56.836 -6.202 30.726 1.00 65.69 395 ALA B N 1
ATOM 2524 C CA . ALA B 2 309 ? 55.629 -5.398 30.547 1.00 68.15 395 ALA B CA 1
ATOM 2525 C C . ALA B 2 309 ? 54.515 -5.839 31.492 1.00 70.79 395 ALA B C 1
ATOM 2526 O O . ALA B 2 309 ? 54.608 -6.891 32.126 1.00 72.25 395 ALA B O 1
ATOM 2528 N N . GLU B 2 310 ? 53.468 -5.023 31.584 1.00 67.95 396 GLU B N 1
ATOM 2529 C CA . GLU B 2 310 ? 52.299 -5.364 32.387 1.00 67.67 396 GLU B CA 1
ATOM 2530 C C . GLU B 2 310 ? 51.635 -6.613 31.823 1.00 66.26 396 GLU B C 1
ATOM 2531 O O . GLU B 2 310 ? 51.788 -6.920 30.641 1.00 69.36 396 GLU B O 1
ATOM 2537 N N . TYR B 2 311 ? 50.896 -7.325 32.668 1.00 62.39 397 TYR B N 1
ATOM 2538 C CA . TYR B 2 311 ? 50.360 -8.629 32.293 1.00 63.29 397 TYR B CA 1
ATOM 2539 C C . TYR B 2 311 ? 49.439 -8.581 31.077 1.00 68.01 397 TYR B C 1
ATOM 2540 O O . TYR B 2 311 ? 49.465 -9.483 30.240 1.00 69.34 397 TYR B O 1
ATOM 2549 N N . LYS B 2 312 ? 48.625 -7.534 30.984 1.00 72.63 398 LYS B N 1
ATOM 2550 C CA . LYS B 2 312 ? 47.684 -7.406 29.876 1.00 69.48 398 LYS B CA 1
ATOM 2551 C C . LYS B 2 312 ? 48.415 -7.248 28.545 1.00 58.63 398 LYS B C 1
ATOM 2552 O O . LYS B 2 312 ? 47.923 -7.677 27.502 1.00 59.94 398 LYS B O 1
ATOM 2558 N N . THR B 2 313 ? 49.594 -6.636 28.590 1.00 52.32 399 THR B N 1
ATOM 2559 C CA . THR B 2 313 ? 50.439 -6.513 27.409 1.00 50.32 399 THR B CA 1
ATOM 2560 C C . THR B 2 313 ? 51.265 -7.783 27.225 1.00 53.91 399 THR B C 1
ATOM 2561 O O . THR B 2 313 ? 51.434 -8.275 26.109 1.00 56.61 399 THR B O 1
ATOM 2565 N N . LYS B 2 314 ? 51.764 -8.309 28.339 1.00 53.55 400 LYS B N 1
ATOM 2566 C CA . LYS B 2 314 ? 52.604 -9.503 28.344 1.00 55.79 400 LYS B CA 1
ATOM 2567 C C . LYS B 2 314 ? 51.880 -10.722 27.775 1.00 59.42 400 LYS B C 1
ATOM 2568 O O . LYS B 2 314 ? 52.483 -11.548 27.090 1.00 63.26 400 LYS B O 1
ATOM 2574 N N . LYS B 2 315 ? 50.585 -10.827 28.057 1.00 59.18 401 LYS B N 1
ATOM 2575 C CA . LYS B 2 315 ? 49.799 -11.968 27.602 1.00 59.95 401 LYS B CA 1
ATOM 2576 C C . LYS B 2 315 ? 49.574 -11.919 26.092 1.00 57.63 401 LYS B C 1
ATOM 2577 O O . LYS B 2 315 ? 49.355 -12.950 25.456 1.00 56.30 401 LYS B O 1
ATOM 2583 N N . GLU B 2 316 ? 49.631 -10.718 25.523 1.00 53.85 402 GLU B N 1
ATOM 2584 C CA . GLU B 2 316 ? 49.459 -10.545 24.086 1.00 51.28 402 GLU B CA 1
ATOM 2585 C C . GLU B 2 316 ? 50.758 -10.869 23.358 1.00 51.95 402 GLU B C 1
ATOM 2586 O O . GLU B 2 316 ? 50.746 -11.420 22.257 1.00 53.98 402 GLU B O 1
ATOM 2592 N N . ALA B 2 317 ? 51.878 -10.519 23.982 1.00 48.24 403 ALA B N 1
ATOM 2593 C CA . ALA B 2 317 ? 53.189 -10.864 23.449 1.00 49.61 403 ALA B CA 1
ATOM 2594 C C . ALA B 2 317 ? 53.359 -12.377 23.455 1.00 47.71 403 ALA B C 1
ATOM 2595 O O . ALA B 2 317 ? 54.013 -12.943 22.579 1.00 50.85 403 ALA B O 1
ATOM 2597 N N . CYS B 2 318 ? 52.761 -13.022 24.451 1.00 47.19 404 CYS B N 1
ATOM 2598 C CA . CYS B 2 318 ? 52.789 -14.474 24.552 1.00 49.04 404 CYS B CA 1
ATOM 2599 C C . CYS B 2 318 ? 52.105 -15.100 23.346 1.00 47.20 404 CYS B C 1
ATOM 2600 O O . CYS B 2 318 ? 52.647 -16.010 22.725 1.00 48.02 404 CYS B O 1
ATOM 2603 N N . TRP B 2 319 ? 50.915 -14.601 23.022 1.00 46.61 405 TRP B N 1
ATOM 2604 C CA . TRP B 2 319 ? 50.177 -15.055 21.847 1.00 51.19 405 TRP B CA 1
ATOM 2605 C C . TRP B 2 319 ? 51.017 -14.950 20.577 1.00 46.40 405 TRP B C 1
ATOM 2606 O O . TRP B 2 319 ? 51.084 -15.895 19.793 1.00 45.60 405 TRP B O 1
ATOM 2617 N N . ALA B 2 320 ? 51.657 -13.799 20.389 1.00 41.66 406 ALA B N 1
ATOM 2618 C CA . ALA B 2 320 ? 52.474 -13.546 19.205 1.00 38.03 406 ALA B CA 1
ATOM 2619 C C . ALA B 2 320 ? 53.592 -14.571 19.057 1.00 39.88 406 ALA B C 1
ATOM 2620 O O . ALA B 2 320 ? 53.770 -15.162 17.991 1.00 41.46 406 ALA B O 1
ATOM 2622 N N . ILE B 2 321 ? 54.337 -14.778 20.136 1.00 42.03 407 ILE B N 1
ATOM 2623 C CA . ILE B 2 321 ? 55.443 -15.724 20.130 1.00 44.86 407 ILE B CA 1
ATOM 2624 C C . ILE B 2 321 ? 54.935 -17.162 20.057 1.00 46.15 407 ILE B C 1
ATOM 2625 O O . ILE B 2 321 ? 55.485 -17.984 19.325 1.00 49.01 407 ILE B O 1
ATOM 2630 N N . SER B 2 322 ? 53.874 -17.457 20.803 1.00 50.11 408 SER B N 1
ATOM 2631 C CA . SER B 2 322 ? 53.310 -18.804 20.816 1.00 50.03 408 SER B CA 1
ATOM 2632 C C . SER B 2 322 ? 52.804 -19.207 19.437 1.00 49.03 408 SER B C 1
ATOM 2633 O O . SER B 2 322 ? 53.023 -20.336 18.997 1.00 48.14 408 SER B O 1
ATOM 2636 N N . ASN B 2 323 ? 52.124 -18.285 18.761 1.00 50.36 409 ASN B N 1
ATOM 2637 C CA . ASN B 2 323 ? 51.705 -18.526 17.389 1.00 51.70 409 ASN B CA 1
ATOM 2638 C C . ASN B 2 323 ? 52.929 -18.844 16.540 1.00 52.59 409 ASN B C 1
ATOM 2639 O O . ASN B 2 323 ? 53.087 -19.974 16.076 1.00 67.92 409 ASN B O 1
ATOM 2644 N N . ALA B 2 324 ? 53.812 -17.859 16.388 1.00 46.39 410 ALA B N 1
ATOM 2645 C CA . ALA B 2 324 ? 55.027 -17.990 15.583 1.00 46.03 410 ALA B CA 1
ATOM 2646 C C . ALA B 2 324 ? 55.767 -19.310 15.818 1.00 45.49 410 ALA B C 1
ATOM 2647 O O . ALA B 2 324 ? 56.352 -19.869 14.891 1.00 55.77 410 ALA B O 1
ATOM 2649 N N . SER B 2 325 ? 55.685 -19.828 17.022 1.00 45.14 411 SER B N 1
ATOM 2650 C CA . SER B 2 325 ? 56.348 -21.068 17.360 1.00 51.88 411 SER B CA 1
ATOM 2651 C C . SER B 2 325 ? 55.691 -22.250 16.687 1.00 59.27 411 SER B C 1
ATOM 2652 O O . SER B 2 325 ? 56.341 -23.128 16.190 1.00 60.62 411 SER B O 1
ATOM 2655 N N . SER B 2 326 ? 54.384 -22.245 16.626 1.00 61.45 412 SER B N 1
ATOM 2656 C CA . SER B 2 326 ? 53.715 -23.243 15.842 1.00 69.06 412 SER B CA 1
ATOM 2657 C C . SER B 2 326 ? 54.239 -23.357 14.431 1.00 71.73 412 SER B C 1
ATOM 2658 O O . SER B 2 326 ? 54.085 -24.361 13.804 1.00 79.33 412 SER B O 1
ATOM 2661 N N . GLY B 2 327 ? 54.845 -22.322 13.908 1.00 65.80 413 GLY B N 1
ATOM 2662 C CA . GLY B 2 327 ? 55.232 -22.362 12.525 1.00 66.77 413 GLY B CA 1
ATOM 2663 C C . GLY B 2 327 ? 56.518 -23.113 12.396 1.00 72.85 413 GLY B C 1
ATOM 2664 O O . GLY B 2 327 ? 56.999 -23.392 11.324 1.00 74.56 413 GLY B O 1
ATOM 2665 N N . GLY B 2 328 ? 57.091 -23.433 13.529 1.00 74.45 414 GLY B N 1
ATOM 2666 C CA . GLY B 2 328 ? 58.405 -24.047 13.551 1.00 74.45 414 GLY B CA 1
ATOM 2667 C C . GLY B 2 328 ? 58.419 -25.469 13.020 1.00 78.08 414 GLY B C 1
ATOM 2668 O O . GLY B 2 328 ? 59.481 -26.030 12.752 1.00 80.37 414 GLY B O 1
ATOM 2669 N N . LEU B 2 329 ? 57.239 -26.062 12.875 1.00 77.81 415 LEU B N 1
ATOM 2670 C CA . LEU B 2 329 ? 57.131 -27.403 12.312 1.00 77.91 415 LEU B CA 1
ATOM 2671 C C . LEU B 2 329 ? 57.509 -27.400 10.834 1.00 76.80 415 LEU B C 1
ATOM 2672 O O . LEU B 2 329 ? 58.278 -28.248 10.380 1.00 79.95 415 LEU B O 1
ATOM 2677 N N . GLN B 2 330 ? 56.970 -26.440 10.089 1.00 73.78 416 GLN B N 1
ATOM 2678 C CA . GLN B 2 330 ? 57.246 -26.335 8.660 1.00 78.83 416 GLN B CA 1
ATOM 2679 C C . GLN B 2 330 ? 58.614 -25.707 8.408 1.00 76.48 416 GLN B C 1
ATOM 2680 O O . GLN B 2 330 ? 59.249 -25.968 7.386 1.00 77.84 416 GLN B O 1
ATOM 2686 N N . ARG B 2 331 ? 59.061 -24.875 9.344 1.00 73.79 417 ARG B N 1
ATOM 2687 C CA . ARG B 2 331 ? 60.371 -24.246 9.242 1.00 68.86 417 ARG B CA 1
ATOM 2688 C C . ARG B 2 331 ? 61.043 -24.188 10.609 1.00 63.38 417 ARG B C 1
ATOM 2689 O O . ARG B 2 331 ? 60.797 -23.266 11.386 1.00 59.93 417 ARG B O 1
ATOM 2697 N N . PRO B 2 332 ? 61.902 -25.177 10.902 1.00 65.82 418 PRO B N 1
ATOM 2698 C CA . PRO B 2 332 ? 62.582 -25.300 12.198 1.00 66.27 418 PRO B CA 1
ATOM 2699 C C . PRO B 2 332 ? 63.479 -24.108 12.529 1.00 64.06 418 PRO B C 1
ATOM 2700 O O . PRO B 2 332 ? 63.782 -23.885 13.701 1.00 68.36 418 PRO B O 1
ATOM 2704 N N . ASP B 2 333 ? 63.891 -23.354 11.514 1.00 60.48 419 ASP B N 1
ATOM 2705 C CA . ASP B 2 333 ? 64.714 -22.168 11.731 1.00 62.69 419 ASP B CA 1
ATOM 2706 C C . ASP B 2 333 ? 63.949 -21.086 12.487 1.00 59.58 419 ASP B C 1
ATOM 2707 O O . ASP B 2 333 ? 64.551 -20.224 13.128 1.00 61.40 419 ASP B O 1
ATOM 2712 N N . ILE B 2 334 ? 62.622 -21.133 12.407 1.00 56.13 420 ILE B N 1
ATOM 2713 C CA . ILE B 2 334 ? 61.784 -20.199 13.148 1.00 54.88 420 ILE B CA 1
ATOM 2714 C C . ILE B 2 334 ? 61.935 -20.439 14.647 1.00 55.19 420 ILE B C 1
ATOM 2715 O O . ILE B 2 334 ? 62.103 -19.496 15.419 1.00 57.33 420 ILE B O 1
ATOM 2720 N N . ILE B 2 335 ? 61.888 -21.707 15.048 1.00 50.45 421 ILE B N 1
ATOM 2721 C CA . ILE B 2 335 ? 62.104 -22.078 16.443 1.00 51.01 421 ILE B CA 1
ATOM 2722 C C . ILE B 2 335 ? 63.520 -21.722 16.881 1.00 54.53 421 ILE B C 1
ATOM 2723 O O . ILE B 2 335 ? 63.723 -21.167 17.961 1.00 59.52 421 ILE B O 1
ATOM 2728 N N . ARG B 2 336 ? 64.494 -22.040 16.032 1.00 57.23 422 ARG B N 1
ATOM 2729 C CA . ARG B 2 336 ? 65.894 -21.736 16.312 1.00 58.04 422 ARG B CA 1
ATOM 2730 C C . ARG B 2 336 ? 66.099 -20.249 16.578 1.00 53.82 422 ARG B C 1
ATOM 2731 O O . ARG B 2 336 ? 66.825 -19.870 17.497 1.00 55.82 422 ARG B O 1
ATOM 2739 N N . TYR B 2 337 ? 65.456 -19.410 15.773 1.00 50.86 423 TYR B N 1
ATOM 2740 C CA . TYR B 2 337 ? 65.557 -17.968 15.951 1.00 49.40 423 TYR B CA 1
ATOM 2741 C C . TYR B 2 337 ? 64.886 -17.525 17.247 1.00 48.31 423 TYR B C 1
ATOM 2742 O O . TYR B 2 337 ? 65.460 -16.754 18.013 1.00 51.40 423 TYR B O 1
ATOM 2751 N N . LEU B 2 338 ? 63.673 -18.018 17.484 1.00 46.67 424 LEU B N 1
ATOM 2752 C CA . LEU B 2 338 ? 62.921 -17.674 18.689 1.00 44.08 424 LEU B CA 1
ATOM 2753 C C . LEU B 2 338 ? 63.695 -18.028 19.954 1.00 44.55 424 LEU B C 1
ATOM 2754 O O . LEU B 2 338 ? 63.781 -17.225 20.883 1.00 50.71 424 LEU B O 1
ATOM 2759 N N . VAL B 2 339 ? 64.259 -19.231 19.979 1.00 47.95 425 VAL B N 1
ATOM 2760 C CA . VAL B 2 339 ? 65.043 -19.691 21.119 1.00 49.04 425 VAL B CA 1
ATOM 2761 C C . VAL B 2 339 ? 66.300 -18.842 21.295 1.00 54.43 425 VAL B C 1
ATOM 2762 O O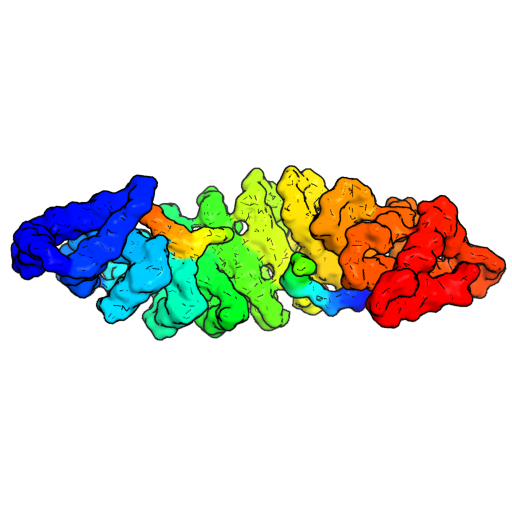 . VAL B 2 339 ? 66.653 -18.466 22.414 1.00 57.35 425 VAL B O 1
ATOM 2766 N N . SER B 2 340 ? 66.959 -18.527 20.184 1.00 54.23 426 SER B N 1
ATOM 2767 C CA . SER B 2 340 ? 68.191 -17.742 20.217 1.00 53.72 426 SER B CA 1
ATOM 2768 C C . SER B 2 340 ? 67.944 -16.311 20.688 1.00 51.38 426 SER B C 1
ATOM 2769 O O . SER B 2 340 ? 68.867 -15.635 21.144 1.00 54.07 426 SER B O 1
ATOM 2772 N N . GLN B 2 341 ? 66.701 -15.852 20.577 1.00 50.89 427 GLN B N 1
ATOM 2773 C CA . GLN B 2 341 ? 66.339 -14.514 21.032 1.00 48.40 427 GLN B CA 1
ATOM 2774 C C . GLN B 2 341 ? 65.940 -14.522 22.506 1.00 55.21 427 GLN B C 1
ATOM 2775 O O . GLN B 2 341 ? 65.564 -13.491 23.063 1.00 58.91 427 GLN B O 1
ATOM 2781 N N . GLY B 2 342 ? 66.023 -15.694 23.129 1.00 54.55 428 GLY B N 1
ATOM 2782 C CA . GLY B 2 342 ? 65.776 -15.828 24.554 1.00 58.54 428 GLY B CA 1
ATOM 2783 C C . GLY B 2 342 ? 64.317 -15.737 24.956 1.00 58.86 428 GLY B C 1
ATOM 2784 O O . GLY B 2 342 ? 63.967 -14.991 25.870 1.00 61.93 428 GLY B O 1
ATOM 2785 N N . CYS B 2 343 ? 63.466 -16.506 24.284 1.00 55.84 429 CYS B N 1
ATOM 2786 C CA . CYS B 2 343 ? 62.031 -16.471 24.550 1.00 54.87 429 CYS B CA 1
ATOM 2787 C C . CYS B 2 343 ? 61.605 -17.519 25.574 1.00 59.60 429 CYS B C 1
ATOM 2788 O O . CYS B 2 343 ? 60.541 -17.405 26.180 1.00 63.26 429 CYS B O 1
ATOM 2791 N N . ILE B 2 344 ? 62.442 -18.533 25.767 1.00 55.28 430 ILE B N 1
ATOM 2792 C CA . ILE B 2 344 ? 62.090 -19.679 26.601 1.00 59.49 430 ILE B CA 1
ATOM 2793 C C . ILE B 2 344 ? 61.845 -19.313 28.066 1.00 65.45 430 ILE B C 1
ATOM 2794 O O . ILE B 2 344 ? 60.816 -19.680 28.634 1.00 72.08 430 ILE B O 1
ATOM 2799 N N . LYS B 2 345 ? 62.781 -18.591 28.674 1.00 62.77 431 LYS B N 1
ATOM 2800 C CA . LYS B 2 345 ? 62.637 -18.204 30.077 1.00 64.34 431 LYS B CA 1
ATOM 2801 C C . LYS B 2 345 ? 61.459 -17.247 30.338 1.00 65.76 431 LYS B C 1
ATOM 2802 O O . LYS B 2 345 ? 60.729 -17.441 31.311 1.00 69.10 431 LYS B O 1
ATOM 2808 N N . PRO B 2 346 ? 61.268 -16.213 29.491 1.00 60.20 432 PRO B N 1
ATOM 2809 C CA . PRO B 2 346 ? 60.080 -1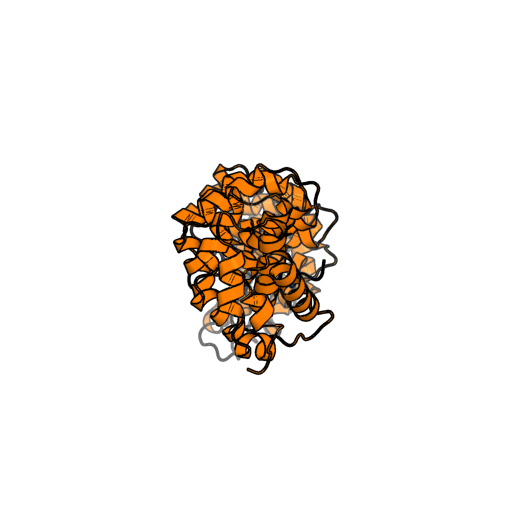5.375 29.714 1.00 59.85 432 PRO B CA 1
ATOM 2810 C C . PRO B 2 346 ? 58.765 -16.146 29.594 1.00 61.57 432 PRO B C 1
ATOM 2811 O O . PRO B 2 346 ? 57.814 -15.843 30.315 1.00 65.92 432 PRO B O 1
ATOM 2815 N N . LEU B 2 347 ? 58.717 -17.125 28.695 1.00 60.60 433 LEU B N 1
ATOM 2816 C CA . LEU B 2 347 ? 57.541 -17.978 28.555 1.00 63.25 433 LEU B CA 1
ATOM 2817 C C . LEU B 2 347 ? 57.312 -18.793 29.823 1.00 66.27 433 LEU B C 1
ATOM 2818 O O . LEU B 2 347 ? 56.214 -18.802 30.378 1.00 69.88 433 LEU B O 1
ATOM 2823 N N . CYS B 2 348 ? 58.361 -19.471 30.276 1.00 64.25 434 CYS B N 1
ATOM 2824 C CA . CYS B 2 348 ? 58.287 -20.306 31.468 1.00 68.85 434 CYS B CA 1
ATOM 2825 C C . CYS B 2 348 ? 57.929 -19.500 32.713 1.00 72.35 434 CYS B C 1
ATOM 2826 O O . CYS B 2 348 ? 57.129 -19.942 33.538 1.00 75.62 434 CYS B O 1
ATOM 2829 N N . ASP B 2 349 ? 58.522 -18.317 32.843 1.00 70.84 435 ASP B N 1
ATOM 2830 C CA . ASP B 2 349 ? 58.259 -17.445 33.984 1.00 70.67 435 ASP B CA 1
ATOM 2831 C C . ASP B 2 349 ? 56.805 -16.983 34.011 1.00 70.72 435 ASP B C 1
ATOM 2832 O O . ASP B 2 349 ? 56.254 -16.698 35.074 1.00 71.73 435 ASP B O 1
ATOM 2837 N N . LEU B 2 350 ? 56.190 -16.918 32.835 1.00 67.85 436 LEU B N 1
ATOM 2838 C CA . LEU B 2 350 ? 54.806 -16.477 32.708 1.00 65.65 436 LEU B CA 1
ATOM 2839 C C . LEU B 2 350 ? 53.829 -17.522 33.249 1.00 65.47 436 LEU B C 1
ATOM 2840 O O . LEU B 2 350 ? 52.718 -17.190 33.660 1.00 67.48 436 LEU B O 1
ATOM 2845 N N . LEU B 2 351 ? 54.259 -18.780 33.263 1.00 67.24 437 LEU B N 1
ATOM 2846 C CA . LEU B 2 351 ? 53.407 -19.893 33.680 1.00 75.83 437 LEU B CA 1
ATOM 2847 C C . LEU B 2 351 ? 52.893 -19.782 35.115 1.00 83.22 437 LEU B C 1
ATOM 2848 O O . LEU B 2 351 ? 51.910 -20.429 35.475 1.00 87.71 437 LEU B O 1
ATOM 2853 N N . GLU B 2 352 ? 53.552 -18.969 35.933 1.00 84.13 438 GLU B N 1
ATOM 2854 C CA . GLU B 2 352 ? 53.221 -18.910 37.352 1.00 88.00 438 GLU B CA 1
ATOM 2855 C C . GLU B 2 352 ? 52.432 -17.662 37.742 1.00 88.56 438 GLU B C 1
ATOM 2856 O O . GLU B 2 352 ? 52.151 -17.448 38.921 1.00 93.01 438 GLU B O 1
ATOM 2862 N N . ILE B 2 353 ? 52.073 -16.839 36.759 1.00 84.96 439 ILE B N 1
ATOM 2863 C CA . ILE B 2 353 ? 51.291 -15.634 37.029 1.00 84.51 439 ILE B CA 1
ATOM 2864 C C . ILE B 2 353 ? 50.152 -15.443 36.030 1.00 83.01 439 ILE B C 1
ATOM 2865 O O . ILE B 2 353 ? 49.385 -14.485 36.133 1.00 82.18 439 ILE B O 1
ATOM 2870 N N . ALA B 2 354 ? 50.038 -16.356 35.070 1.00 83.29 440 ALA B N 1
ATOM 2871 C CA . ALA B 2 354 ? 49.113 -16.175 33.954 1.00 80.96 440 ALA B CA 1
ATOM 2872 C C . ALA B 2 354 ? 47.728 -16.771 34.199 1.00 84.70 440 ALA B C 1
ATOM 2873 O O . ALA B 2 354 ? 47.513 -17.497 35.169 1.00 84.20 440 ALA B O 1
ATOM 2875 N N . ASP B 2 355 ? 46.794 -16.452 33.305 1.00 84.84 441 ASP B N 1
ATOM 2876 C CA . ASP B 2 355 ? 45.451 -17.025 33.345 1.00 88.98 441 ASP B CA 1
ATOM 2877 C C . ASP B 2 355 ? 45.501 -18.505 32.998 1.00 87.42 441 ASP B C 1
ATOM 2878 O O . ASP B 2 355 ? 46.530 -19.011 32.559 1.00 88.73 441 ASP B O 1
ATOM 2883 N N . ASN B 2 356 ? 44.379 -19.193 33.179 1.00 87.77 442 ASN B N 1
ATOM 2884 C CA . ASN B 2 356 ? 44.272 -20.586 32.766 1.00 91.12 442 ASN B CA 1
ATOM 2885 C C . ASN B 2 356 ? 44.388 -20.730 31.253 1.00 88.81 442 ASN B C 1
ATOM 2886 O O . ASN B 2 356 ? 44.787 -21.778 30.744 1.00 91.57 442 ASN B O 1
ATOM 2891 N N . ARG B 2 357 ? 44.039 -19.664 30.541 1.00 83.35 443 ARG B N 1
ATOM 2892 C CA . ARG B 2 357 ? 44.056 -19.672 29.087 1.00 78.97 443 ARG B CA 1
ATOM 2893 C C . ARG B 2 357 ? 45.449 -19.356 28.547 1.00 77.49 443 ARG B C 1
ATOM 2894 O O . ARG B 2 357 ? 45.925 -20.017 27.624 1.00 78.76 443 ARG B O 1
ATOM 2902 N N . ILE B 2 358 ? 46.100 -18.354 29.132 1.00 74.71 444 ILE B N 1
ATOM 2903 C CA . ILE B 2 358 ? 47.440 -17.952 28.712 1.00 70.26 444 ILE B CA 1
ATOM 2904 C C . ILE B 2 358 ? 48.467 -19.043 29.014 1.00 70.78 444 ILE B C 1
ATOM 2905 O O . ILE B 2 358 ? 49.382 -19.283 28.223 1.00 68.20 444 ILE B O 1
ATOM 2910 N N . ILE B 2 359 ? 48.306 -19.709 30.154 1.00 73.54 445 ILE B N 1
ATOM 2911 C CA . ILE B 2 359 ? 49.173 -20.827 30.512 1.00 80.67 445 ILE B CA 1
ATOM 2912 C C . ILE B 2 359 ? 49.085 -21.924 29.454 1.00 82.66 445 ILE B C 1
ATOM 2913 O O . ILE B 2 359 ? 50.099 -22.494 29.049 1.00 82.72 445 ILE B O 1
ATOM 2918 N N . GLU B 2 360 ? 47.867 -22.200 28.998 1.00 85.37 446 GLU B N 1
ATOM 2919 C CA . GLU B 2 360 ? 47.646 -23.178 27.940 1.00 88.08 446 GLU B CA 1
ATOM 2920 C C . GLU B 2 360 ? 48.310 -22.727 26.642 1.00 82.80 446 GLU B C 1
ATOM 2921 O O . GLU B 2 360 ? 48.838 -23.543 25.885 1.00 83.00 446 GLU B O 1
ATOM 2927 N N . VAL B 2 361 ? 48.280 -21.421 26.395 1.00 74.85 447 VAL B N 1
ATOM 2928 C CA . VAL B 2 361 ? 48.921 -20.841 25.221 1.00 68.31 447 VAL B CA 1
ATOM 2929 C C . VAL B 2 361 ? 50.438 -20.955 25.329 1.00 67.63 447 VAL B C 1
ATOM 2930 O O . VAL B 2 361 ? 51.120 -21.286 24.357 1.00 64.71 447 VAL B O 1
ATOM 2934 N N . THR B 2 362 ? 50.956 -20.688 26.523 1.00 67.77 448 THR B N 1
ATOM 2935 C CA . THR B 2 362 ? 52.388 -20.778 26.781 1.00 64.94 448 THR B CA 1
ATOM 2936 C C . THR B 2 362 ? 52.885 -22.215 26.657 1.00 66.60 448 THR B C 1
ATOM 2937 O O . THR B 2 362 ? 53.946 -22.466 26.084 1.00 66.87 448 THR B O 1
ATOM 2941 N N . LEU B 2 363 ? 52.110 -23.155 27.192 1.00 69.09 449 LEU B N 1
ATOM 2942 C CA . LEU B 2 363 ? 52.471 -24.570 27.146 1.00 67.50 449 LEU B CA 1
ATOM 2943 C C . LEU B 2 363 ? 52.570 -25.085 25.714 1.00 69.70 449 LEU B C 1
ATOM 2944 O O . LEU B 2 363 ? 53.419 -25.920 25.407 1.00 74.00 449 LEU B O 1
ATOM 2949 N N . ASP B 2 364 ? 51.700 -24.585 24.841 1.00 69.76 450 ASP B N 1
ATOM 2950 C CA . ASP B 2 364 ? 51.738 -24.960 23.432 1.00 75.01 450 ASP B CA 1
ATOM 2951 C C . ASP B 2 364 ? 53.001 -24.426 22.766 1.00 72.09 450 ASP B C 1
ATOM 2952 O O . ASP B 2 364 ? 53.605 -25.102 21.934 1.00 76.60 450 ASP B O 1
ATOM 2957 N N . ALA B 2 365 ? 53.394 -23.212 23.139 1.00 63.04 451 ALA B N 1
ATOM 2958 C CA . ALA B 2 365 ? 54.621 -22.614 22.628 1.00 61.24 451 ALA B CA 1
ATOM 2959 C C . ALA B 2 365 ? 55.834 -23.437 23.045 1.00 62.70 451 ALA B C 1
ATOM 2960 O O . ALA B 2 365 ? 56.687 -23.766 22.221 1.00 62.78 451 ALA B O 1
ATOM 2962 N N . LEU B 2 366 ? 55.897 -23.770 24.330 1.00 60.92 452 LEU B N 1
ATOM 2963 C CA . LEU B 2 366 ? 56.997 -24.559 24.868 1.00 65.45 452 LEU B CA 1
ATOM 2964 C C . LEU B 2 366 ? 57.020 -25.961 24.270 1.00 69.14 452 LEU B C 1
ATOM 2965 O O . LEU B 2 366 ? 58.088 -26.532 24.058 1.00 70.40 452 LEU B O 1
ATOM 2970 N N . GLU B 2 367 ? 55.841 -26.511 23.998 1.00 72.63 453 GLU B N 1
ATOM 2971 C CA . GLU B 2 367 ? 55.743 -27.835 23.395 1.00 77.63 453 GLU B CA 1
ATOM 2972 C C . GLU B 2 367 ? 56.248 -27.813 21.956 1.00 73.98 453 GLU B C 1
ATOM 2973 O O . GLU B 2 367 ? 56.937 -28.735 21.520 1.00 76.78 453 GLU B O 1
ATOM 2979 N N . ASN B 2 368 ? 55.900 -26.758 21.224 1.00 68.31 454 ASN B N 1
ATOM 2980 C CA . ASN B 2 368 ? 56.373 -26.587 19.855 1.00 67.14 454 ASN B CA 1
ATOM 2981 C C . ASN B 2 368 ? 57.891 -26.459 19.805 1.00 69.29 454 ASN B C 1
ATOM 2982 O O . ASN B 2 368 ? 58.538 -26.968 18.889 1.00 72.95 454 ASN B O 1
ATOM 2987 N N . ILE B 2 369 ? 58.450 -25.775 20.797 1.00 64.71 455 ILE B N 1
ATOM 2988 C CA . ILE B 2 369 ? 59.895 -25.635 20.917 1.00 63.02 455 ILE B CA 1
ATOM 2989 C C . ILE B 2 369 ? 60.534 -26.986 21.226 1.00 64.13 455 ILE B C 1
ATOM 2990 O O . ILE B 2 369 ? 61.557 -27.351 20.646 1.00 65.14 455 ILE B O 1
ATOM 2995 N N . LEU B 2 370 ? 59.912 -27.731 22.135 1.00 66.46 456 LEU B N 1
ATOM 2996 C CA . LEU B 2 370 ? 60.395 -29.056 22.509 1.00 70.75 456 LEU B CA 1
ATOM 2997 C C . LEU B 2 370 ? 60.251 -30.059 21.369 1.00 70.86 456 LEU B C 1
ATOM 2998 O O . LEU B 2 370 ? 61.155 -30.856 21.117 1.00 71.37 456 LEU B O 1
ATOM 3003 N N . LYS B 2 371 ? 59.110 -30.015 20.688 1.00 78.35 457 LYS B N 1
ATOM 3004 C CA . LYS B 2 371 ? 58.827 -30.938 19.594 1.00 83.93 457 LYS B CA 1
ATOM 3005 C C . LYS B 2 371 ? 59.821 -30.756 18.452 1.00 81.64 457 LYS B C 1
ATOM 3006 O O . LYS B 2 371 ? 60.191 -31.718 17.778 1.00 84.26 457 LYS B O 1
ATOM 3012 N N . MET B 2 372 ? 60.249 -29.515 18.241 1.00 78.64 458 MET B N 1
ATOM 3013 C CA . MET B 2 372 ? 61.259 -29.214 17.235 1.00 75.25 458 MET B CA 1
ATOM 3014 C C . MET B 2 372 ? 62.619 -29.744 17.675 1.00 76.27 458 MET B C 1
ATOM 3015 O O . MET B 2 372 ? 63.424 -30.179 16.852 1.00 78.64 458 MET B O 1
ATOM 3020 N N . GLY B 2 373 ? 62.865 -29.706 18.981 1.00 75.13 459 GLY B N 1
ATOM 3021 C CA . GLY B 2 373 ? 64.124 -30.163 19.539 1.00 79.10 459 GLY B CA 1
ATOM 3022 C C . GLY B 2 373 ? 64.376 -31.642 19.319 1.00 84.59 459 GLY B C 1
ATOM 3023 O O . GLY B 2 373 ? 65.478 -32.041 18.943 1.00 87.37 459 GLY B O 1
ATOM 3024 N N . GLU B 2 374 ? 63.352 -32.457 19.557 1.00 90.10 460 GLU B N 1
ATOM 3025 C CA . GLU B 2 374 ? 63.458 -33.900 19.366 1.00 100.01 460 GLU B CA 1
ATOM 3026 C C . GLU B 2 374 ? 63.575 -34.252 17.890 1.00 101.99 460 GLU B C 1
ATOM 3027 O O . GLU B 2 374 ? 64.314 -35.162 17.516 1.00 106.81 460 GLU B O 1
ATOM 3033 N N . ALA B 2 375 ? 62.837 -33.525 17.056 1.00 98.01 461 ALA B N 1
ATOM 3034 C CA . ALA B 2 375 ? 62.842 -33.762 15.618 1.00 97.00 461 ALA B CA 1
ATOM 3035 C C . ALA B 2 375 ? 64.218 -33.490 15.022 1.00 101.22 461 ALA B C 1
ATOM 3036 O O . ALA B 2 375 ? 64.619 -34.124 14.045 1.00 104.28 461 ALA B O 1
ATOM 3038 N N . ASP B 2 376 ? 64.940 -32.548 15.620 1.00 98.49 462 ASP B N 1
ATOM 3039 C CA . ASP B 2 376 ? 66.256 -32.172 15.125 1.00 97.49 462 ASP B CA 1
ATOM 3040 C C . ASP B 2 376 ? 67.331 -33.142 15.606 1.00 100.90 462 ASP B C 1
ATOM 3041 O O . ASP B 2 376 ? 68.199 -33.547 14.834 1.00 105.58 462 ASP B O 1
ATOM 3046 N N . LYS B 2 377 ? 67.267 -33.518 16.881 1.00 99.67 463 LYS B N 1
ATOM 3047 C CA . LYS B 2 377 ? 68.272 -34.404 17.461 1.00 102.66 463 LYS B CA 1
ATOM 3048 C C . LYS B 2 377 ? 68.118 -35.829 16.935 1.00 104.95 463 LYS B C 1
ATOM 3049 O O . LYS B 2 377 ? 69.071 -36.607 16.942 1.00 106.50 463 LYS B O 1
ATOM 3055 N N . GLU B 2 378 ? 66.916 -36.164 16.475 1.00 106.48 464 GLU B N 1
ATOM 3056 C CA . GLU B 2 378 ? 66.661 -37.472 15.882 1.00 114.48 464 GLU B CA 1
ATOM 3057 C C . GLU B 2 378 ? 67.214 -37.526 14.463 1.00 116.39 464 GLU B C 1
ATOM 3058 O O . GLU B 2 378 ? 67.796 -38.529 14.048 1.00 119.11 464 GLU B O 1
ATOM 3064 N N . ALA B 2 379 ? 67.028 -36.436 13.725 1.00 112.85 465 ALA B N 1
ATOM 3065 C CA . ALA B 2 379 ? 67.488 -36.352 12.345 1.00 112.27 465 ALA B CA 1
ATOM 3066 C C . ALA B 2 379 ? 68.999 -36.155 12.271 1.00 116.52 465 ALA B C 1
ATOM 3067 O O . ALA B 2 379 ? 69.629 -36.495 11.270 1.00 120.17 465 ALA B O 1
ATOM 3069 N N . ARG B 2 380 ? 69.575 -35.603 13.335 1.00 113.85 466 ARG B N 1
ATOM 3070 C CA . ARG B 2 380 ? 71.011 -35.349 13.383 1.00 111.96 466 ARG B CA 1
ATOM 3071 C C . ARG B 2 380 ? 71.743 -36.379 14.236 1.00 116.99 466 ARG B C 1
ATOM 3072 O O . ARG B 2 380 ? 72.968 -36.341 14.352 1.00 122.67 466 ARG B O 1
ATOM 3080 N N . GLY B 2 381 ? 70.987 -37.297 14.830 1.00 116.24 467 GLY B N 1
ATOM 3081 C CA . GLY B 2 381 ? 71.565 -38.368 15.623 1.00 118.01 467 GLY B CA 1
ATOM 3082 C C . GLY B 2 381 ? 72.260 -37.889 16.883 1.00 117.76 467 GLY B C 1
ATOM 3083 O O . GLY B 2 381 ? 73.458 -38.110 17.064 1.00 119.30 467 GLY B O 1
ATOM 3084 N N . LEU B 2 382 ? 71.507 -37.230 17.756 1.00 116.87 468 LEU B N 1
ATOM 3085 C CA . LEU B 2 382 ? 72.041 -36.768 19.031 1.00 116.80 468 LEU B CA 1
ATOM 3086 C C . LEU B 2 382 ? 71.315 -37.444 20.188 1.00 117.03 468 LEU B C 1
ATOM 3087 O O . LEU B 2 382 ? 70.260 -38.050 19.999 1.00 116.93 468 LEU B O 1
ATOM 3092 N N . ASN B 2 383 ? 71.880 -37.338 21.385 1.00 116.97 469 ASN B N 1
ATOM 3093 C CA . ASN B 2 383 ? 71.312 -37.999 22.553 1.00 121.26 469 ASN B CA 1
ATOM 3094 C C . ASN B 2 383 ? 70.618 -37.036 23.513 1.00 117.08 469 ASN B C 1
ATOM 3095 O O . ASN B 2 383 ? 69.963 -37.466 24.462 1.00 119.26 469 ASN B O 1
ATOM 3100 N N . ILE B 2 384 ? 70.756 -35.737 23.262 1.00 111.19 470 ILE B N 1
ATOM 3101 C CA . ILE B 2 384 ? 70.201 -34.729 24.161 1.00 103.24 470 ILE B CA 1
ATOM 3102 C C . ILE B 2 384 ? 69.487 -33.597 23.422 1.00 98.50 470 ILE B C 1
ATOM 3103 O O . ILE B 2 384 ? 70.045 -32.986 22.510 1.00 95.66 470 ILE B O 1
ATOM 3108 N N . ASN B 2 385 ? 68.249 -33.328 23.826 1.00 96.84 471 ASN B N 1
ATOM 3109 C CA . ASN B 2 385 ? 67.492 -32.188 23.321 1.00 91.14 471 ASN B CA 1
ATOM 3110 C C . ASN B 2 385 ? 67.911 -30.913 24.049 1.00 89.35 471 ASN B C 1
ATOM 3111 O O . ASN B 2 385 ? 67.614 -30.742 25.232 1.00 85.62 471 ASN B O 1
ATOM 3116 N N . GLU B 2 386 ? 68.599 -30.020 23.343 1.00 91.97 472 GLU B N 1
ATOM 3117 C CA . GLU B 2 386 ? 69.127 -28.810 23.966 1.00 93.39 472 GLU B CA 1
ATOM 3118 C C . GLU B 2 386 ? 68.015 -27.831 24.330 1.00 82.79 472 GLU B C 1
ATOM 3119 O O . GLU B 2 386 ? 68.138 -27.079 25.298 1.00 81.29 472 GLU B O 1
ATOM 3125 N N . ASN B 2 387 ? 66.935 -27.838 23.555 1.00 76.06 473 ASN B N 1
ATOM 3126 C CA . ASN B 2 387 ? 65.771 -27.023 23.881 1.00 69.24 473 ASN B CA 1
ATOM 3127 C C . ASN B 2 387 ? 65.156 -27.469 25.202 1.00 66.85 473 ASN B C 1
ATOM 3128 O O . ASN B 2 387 ? 64.614 -26.658 25.951 1.00 64.82 473 ASN B O 1
ATOM 3133 N N . ALA B 2 388 ? 65.251 -28.765 25.483 1.00 66.18 474 ALA B N 1
ATOM 3134 C CA . ALA B 2 388 ? 64.818 -29.300 26.766 1.00 77.55 474 ALA B CA 1
ATOM 3135 C C . ALA B 2 388 ? 65.786 -28.873 27.863 1.00 77.45 474 ALA B C 1
ATOM 3136 O O . ALA B 2 388 ? 65.384 -28.647 29.004 1.00 80.05 474 ALA B O 1
ATOM 3138 N N . ASP B 2 389 ? 67.064 -28.765 27.509 1.00 74.37 475 ASP B N 1
ATOM 3139 C CA . ASP B 2 389 ? 68.076 -28.281 28.441 1.00 80.66 475 ASP B CA 1
ATOM 3140 C C . ASP B 2 389 ? 67.906 -26.791 28.695 1.00 79.93 475 ASP B C 1
ATOM 3141 O O . ASP B 2 389 ? 68.036 -26.329 29.829 1.00 82.15 475 ASP B O 1
ATOM 3146 N N . PHE B 2 390 ? 67.624 -26.044 27.631 1.00 74.74 476 PHE B N 1
ATOM 3147 C CA . PHE B 2 390 ? 67.396 -24.607 27.731 1.00 70.15 476 PHE B CA 1
ATOM 3148 C C . PHE B 2 390 ? 66.255 -24.299 28.693 1.00 71.66 476 PHE B C 1
ATOM 3149 O O . PHE B 2 390 ? 66.343 -23.368 29.492 1.00 73.61 476 PHE B O 1
ATOM 3157 N N . ILE B 2 391 ? 65.189 -25.090 28.613 1.00 72.67 477 ILE B N 1
ATOM 3158 C CA . ILE B 2 391 ? 64.044 -24.928 29.502 1.00 73.29 477 ILE B CA 1
ATOM 3159 C C . ILE B 2 391 ? 64.426 -25.255 30.942 1.00 77.66 477 ILE B C 1
ATOM 3160 O O . ILE B 2 391 ? 64.063 -24.534 31.872 1.00 79.11 477 ILE B O 1
ATOM 3165 N N . GLU B 2 392 ? 65.173 -26.340 31.117 1.00 81.38 478 GLU B N 1
ATOM 3166 C CA . GLU B 2 392 ? 65.601 -26.765 32.443 1.00 83.97 478 GLU B CA 1
ATOM 3167 C C . GLU B 2 392 ? 66.604 -25.785 33.045 1.00 87.62 478 GLU B C 1
ATOM 3168 O O . GLU B 2 392 ? 66.529 -25.460 34.230 1.00 92.70 478 GLU B O 1
ATOM 3174 N N . LYS B 2 393 ? 67.537 -25.310 32.226 1.00 86.39 479 LYS B N 1
ATOM 3175 C CA . LYS B 2 393 ? 68.535 -24.349 32.686 1.00 87.22 479 LYS B CA 1
ATOM 3176 C C . LYS B 2 393 ? 67.901 -22.996 32.996 1.00 83.81 479 LYS B C 1
ATOM 3177 O O . LYS B 2 393 ? 68.435 -22.220 33.788 1.00 88.87 479 LYS B O 1
ATOM 3183 N N . ALA B 2 394 ? 66.761 -22.719 32.371 1.00 74.93 480 ALA B N 1
ATOM 3184 C CA . ALA B 2 394 ? 66.034 -21.481 32.627 1.00 70.38 480 ALA B CA 1
ATOM 3185 C C . ALA B 2 394 ? 65.199 -21.600 33.896 1.00 75.27 480 ALA B C 1
ATOM 3186 O O . ALA B 2 394 ? 64.664 -20.609 34.394 1.00 77.13 480 ALA B O 1
ATOM 3188 N N . GLY B 2 395 ? 65.091 -22.819 34.415 1.00 77.99 481 GLY B N 1
ATOM 3189 C CA . GLY B 2 395 ? 64.328 -23.072 35.622 1.00 78.62 481 GLY B CA 1
ATOM 3190 C C . GLY B 2 395 ? 62.835 -23.109 35.362 1.00 79.72 481 GLY B C 1
ATOM 3191 O O . GLY B 2 395 ? 62.032 -22.879 36.266 1.00 82.52 481 GLY B O 1
ATOM 3192 N N . GLY B 2 396 ? 62.464 -23.400 34.120 1.00 80.58 482 GLY B N 1
ATOM 3193 C CA . GLY B 2 396 ? 61.066 -23.451 33.736 1.00 81.47 482 GLY B CA 1
ATOM 3194 C C . GLY B 2 396 ? 60.520 -24.863 33.738 1.00 82.60 482 GLY B C 1
ATOM 3195 O O . GLY B 2 396 ? 59.307 -25.070 33.753 1.00 82.85 482 GLY B O 1
ATOM 3196 N N . MET B 2 397 ? 61.428 -25.832 33.717 1.00 81.94 483 MET B N 1
ATOM 3197 C CA . MET B 2 397 ? 61.077 -27.245 33.789 1.00 83.83 483 MET B CA 1
ATOM 3198 C C . MET B 2 397 ? 60.211 -27.533 35.011 1.00 87.98 483 MET B C 1
ATOM 3199 O O . MET B 2 397 ? 59.257 -28.309 34.944 1.00 86.18 483 MET B O 1
ATOM 3204 N N . GLU B 2 398 ? 60.554 -26.896 36.126 1.00 90.85 484 GLU B N 1
ATOM 3205 C CA . GLU B 2 398 ? 59.762 -26.998 37.345 1.00 96.99 484 GLU B CA 1
ATOM 3206 C C . GLU B 2 398 ? 58.433 -26.275 37.197 1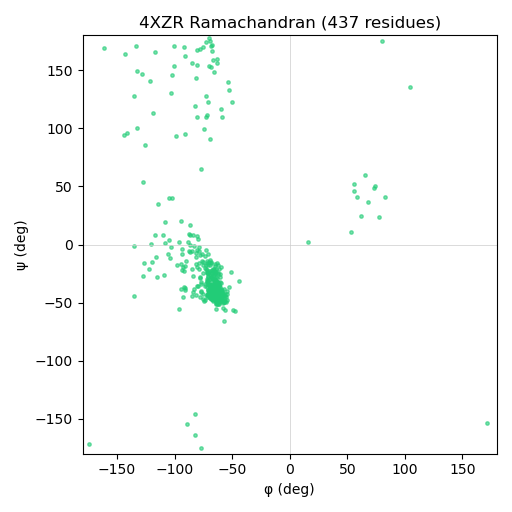.00 97.45 484 GLU B C 1
ATOM 3207 O O . GLU B 2 398 ? 57.398 -26.763 37.646 1.00 99.43 484 GLU B O 1
ATOM 3213 N N . LYS B 2 399 ? 58.474 -25.102 36.574 1.00 92.07 485 LYS B N 1
ATOM 3214 C CA . LYS B 2 399 ? 57.276 -24.298 36.377 1.00 89.06 485 LYS B CA 1
ATOM 3215 C C . LYS B 2 399 ? 56.300 -25.011 35.452 1.00 88.17 485 LYS B C 1
ATOM 3216 O O . LYS B 2 399 ? 55.086 -24.887 35.607 1.00 90.26 485 LYS B O 1
ATOM 3222 N N . ILE B 2 400 ? 56.840 -25.757 34.493 1.00 87.16 486 ILE B N 1
ATOM 3223 C CA . ILE B 2 400 ? 56.021 -26.584 33.616 1.00 89.97 486 ILE B CA 1
ATOM 3224 C C . ILE B 2 400 ? 55.254 -27.598 34.450 1.00 93.61 486 ILE B C 1
ATOM 3225 O O . ILE B 2 400 ? 54.064 -27.829 34.228 1.00 94.89 486 ILE B O 1
ATOM 3230 N N . PHE B 2 401 ? 55.932 -28.192 35.425 1.00 99.75 487 PHE B N 1
ATOM 3231 C CA . PHE B 2 401 ? 55.261 -29.129 36.309 1.00 108.63 487 PHE B CA 1
ATOM 3232 C C . PHE B 2 401 ? 54.985 -28.518 37.679 1.00 111.51 487 PHE B C 1
ATOM 3233 O O . PHE B 2 401 ? 55.125 -29.174 38.710 1.00 120.79 487 PHE B O 1
ATOM 3241 N N . ASN B 2 402 ? 54.589 -27.251 37.668 1.00 110.81 488 ASN B N 1
ATOM 3242 C CA . ASN B 2 402 ? 53.920 -26.637 38.804 1.00 111.56 488 ASN B CA 1
ATOM 3243 C C . ASN B 2 402 ? 52.524 -26.226 38.354 1.00 113.56 488 ASN B C 1
ATOM 3244 O O . ASN B 2 402 ? 51.794 -25.546 39.075 1.00 117.50 488 ASN B O 1
ATOM 3249 N N . CYS B 2 403 ? 52.167 -26.657 37.146 1.00 110.09 489 CYS B N 1
ATOM 3250 C CA . CYS B 2 403 ? 50.897 -26.297 36.525 1.00 108.00 489 CYS B CA 1
ATOM 3251 C C . CYS B 2 403 ? 49.920 -27.469 36.473 1.00 111.95 489 CYS B C 1
ATOM 3252 O O . CYS B 2 403 ? 48.814 -27.336 35.949 1.00 114.67 489 CYS B O 1
ATOM 3255 N N . GLN B 2 404 ? 50.329 -28.618 37.003 1.00 112.56 490 GLN B N 1
ATOM 3256 C CA . GLN B 2 404 ? 49.438 -29.771 37.074 1.00 115.03 490 GLN B CA 1
ATOM 3257 C C . GLN B 2 404 ? 48.689 -29.744 38.401 1.00 114.33 490 GLN B C 1
ATOM 3258 O O . GLN B 2 404 ? 47.655 -30.393 38.562 1.00 117.10 490 GLN B O 1
ATOM 3264 N N . GLN B 2 405 ? 49.231 -28.986 39.349 1.00 112.23 491 GLN B N 1
ATOM 3265 C CA . GLN B 2 405 ? 48.543 -28.686 40.598 1.00 117.16 491 GLN B CA 1
ATOM 3266 C C . GLN B 2 405 ? 47.274 -27.897 40.292 1.00 114.73 491 GLN B C 1
ATOM 3267 O O . GLN B 2 405 ? 46.258 -28.035 40.976 1.00 117.64 491 GLN B O 1
ATOM 3273 N N . ASN B 2 406 ? 47.354 -27.074 39.249 1.00 111.83 492 ASN B N 1
ATOM 3274 C CA . ASN B 2 406 ? 46.210 -26.333 38.734 1.00 109.10 492 ASN B CA 1
ATOM 3275 C C . ASN B 2 406 ? 45.022 -27.251 38.454 1.00 108.64 492 ASN B C 1
ATOM 3276 O O . ASN B 2 406 ? 45.170 -28.306 37.836 1.00 105.67 492 ASN B O 1
ATOM 3281 N N . GLU B 2 407 ? 43.846 -26.838 38.912 1.00 112.17 493 GLU B N 1
ATOM 3282 C CA . GLU B 2 407 ? 42.673 -27.706 38.920 1.00 120.38 493 GLU B CA 1
ATOM 3283 C C . GLU B 2 407 ? 41.975 -27.842 37.567 1.00 116.65 493 GLU B C 1
ATOM 3284 O O . GLU B 2 407 ? 41.035 -28.624 37.434 1.00 119.68 493 GLU B O 1
ATOM 3290 N N . ASN B 2 408 ? 42.421 -27.089 36.566 1.00 111.17 494 ASN B N 1
ATOM 3291 C CA . ASN B 2 408 ? 41.870 -27.256 35.226 1.00 108.42 494 ASN B CA 1
ATOM 3292 C C . ASN B 2 408 ? 42.347 -28.578 34.638 1.00 109.14 494 ASN B C 1
ATOM 3293 O O . ASN B 2 408 ? 43.549 -28.820 34.525 1.00 105.79 494 ASN B O 1
ATOM 3298 N N . ASP B 2 409 ? 41.397 -29.431 34.269 1.00 114.30 495 ASP B N 1
ATOM 3299 C CA . ASP B 2 409 ? 41.708 -30.779 33.809 1.00 117.52 495 ASP B CA 1
ATOM 3300 C C . ASP B 2 409 ? 42.503 -30.791 32.503 1.00 115.77 495 ASP B C 1
ATOM 3301 O O . ASP B 2 409 ? 43.100 -31.809 32.151 1.00 119.07 495 ASP B O 1
ATOM 3306 N N . LYS B 2 410 ? 42.516 -29.669 31.787 1.00 112.32 496 LYS B N 1
ATOM 3307 C CA . LYS B 2 410 ? 43.375 -29.562 30.611 1.00 112.43 496 LYS B CA 1
ATOM 3308 C C . LYS B 2 410 ? 44.266 -28.317 30.649 1.00 108.20 496 LYS B C 1
ATOM 3309 O O . LYS B 2 410 ? 44.267 -27.490 29.737 1.00 108.19 496 LYS B O 1
ATOM 3315 N N . ILE B 2 411 ? 44.996 -28.191 31.748 1.00 104.41 497 ILE B N 1
ATOM 3316 C CA . ILE B 2 411 ? 46.277 -27.501 31.787 1.00 97.29 497 ILE B CA 1
ATOM 3317 C C . ILE B 2 411 ? 47.178 -28.624 32.265 1.00 99.55 497 ILE B C 1
ATOM 3318 O O . ILE B 2 411 ? 48.390 -28.500 32.415 1.00 97.83 497 ILE B O 1
ATOM 3323 N N . TYR B 2 412 ? 46.516 -29.760 32.445 1.00 103.78 498 TYR B N 1
ATOM 3324 C CA . TYR B 2 412 ? 47.009 -30.894 33.199 1.00 105.28 498 TYR B CA 1
ATOM 3325 C C . TYR B 2 412 ? 47.740 -31.913 32.334 1.00 104.47 498 TYR B C 1
ATOM 3326 O O . TYR B 2 412 ? 48.813 -32.391 32.697 1.00 101.70 498 TYR B O 1
ATOM 3335 N N . GLU B 2 413 ? 47.156 -32.233 31.184 1.00 108.01 499 GLU B N 1
ATOM 3336 C CA . GLU B 2 413 ? 47.690 -33.282 30.324 1.00 111.02 499 GLU B CA 1
ATOM 3337 C C . GLU B 2 413 ? 48.947 -32.848 29.575 1.00 108.64 499 GLU B C 1
ATOM 3338 O O . GLU B 2 413 ? 49.939 -33.571 29.572 1.00 111.37 499 GLU B O 1
ATOM 3344 N N . LYS B 2 414 ? 48.908 -31.679 28.943 1.00 103.99 500 LYS B N 1
ATOM 3345 C CA . LYS B 2 414 ? 50.086 -31.160 28.249 1.00 101.73 500 LYS B CA 1
ATOM 3346 C C . LYS B 2 414 ? 51.250 -30.972 29.213 1.00 101.27 500 LYS B C 1
ATOM 3347 O O . LYS B 2 414 ? 52.398 -31.258 28.873 1.00 105.21 500 LYS B O 1
ATOM 3353 N N . ALA B 2 415 ? 50.941 -30.494 30.414 1.00 95.92 501 ALA B N 1
ATOM 3354 C CA . ALA B 2 415 ? 51.957 -30.209 31.421 1.00 94.05 501 ALA B CA 1
ATOM 3355 C C . ALA B 2 415 ? 52.784 -31.442 31.764 1.00 96.33 501 ALA B C 1
ATOM 3356 O O . ALA B 2 415 ? 54.005 -31.359 31.880 1.00 92.95 501 ALA B O 1
ATOM 3358 N N . TYR B 2 416 ? 52.120 -32.583 31.923 1.00 105.03 502 TYR B N 1
ATOM 3359 C CA . TYR B 2 416 ? 52.820 -33.809 32.286 1.00 111.63 502 TYR B CA 1
ATOM 3360 C C . TYR B 2 416 ? 53.234 -34.595 31.044 1.00 110.21 502 TYR B C 1
ATOM 3361 O O . TYR B 2 416 ? 54.170 -35.388 31.099 1.00 111.69 502 TYR B O 1
ATOM 3370 N N . LYS B 2 417 ? 52.545 -34.369 29.927 1.00 108.75 503 LYS B N 1
ATOM 3371 C CA . LYS B 2 417 ? 52.965 -34.948 28.652 1.00 108.06 503 LYS B CA 1
ATOM 3372 C C . LYS B 2 417 ? 54.326 -34.383 28.272 1.00 101.64 503 LYS B C 1
ATOM 3373 O O . LYS B 2 417 ? 55.179 -35.089 27.736 1.00 101.91 503 LYS B O 1
ATOM 3379 N N . ILE B 2 418 ? 54.515 -33.100 28.557 1.00 96.02 504 ILE B N 1
ATOM 3380 C CA . ILE B 2 418 ? 55.795 -32.437 28.353 1.00 91.66 504 ILE B CA 1
ATOM 3381 C C . ILE B 2 418 ? 56.862 -33.063 29.248 1.00 93.28 504 ILE B C 1
ATOM 3382 O O . ILE B 2 418 ? 57.983 -33.323 28.810 1.00 95.26 504 ILE B O 1
ATOM 3387 N N . ILE B 2 419 ? 56.497 -33.320 30.500 1.00 93.33 505 ILE B N 1
ATOM 3388 C CA . ILE B 2 419 ? 57.414 -33.926 31.457 1.00 96.04 505 ILE B CA 1
ATOM 3389 C C . ILE B 2 419 ? 57.654 -35.402 31.135 1.00 107.16 505 ILE B C 1
ATOM 3390 O O . ILE B 2 419 ? 58.765 -35.906 31.289 1.00 114.71 505 ILE B O 1
ATOM 3395 N N . GLU B 2 420 ? 56.613 -36.088 30.672 1.00 109.32 506 GLU B N 1
ATOM 3396 C CA . GLU B 2 420 ? 56.717 -37.508 30.344 1.00 113.52 506 GLU B CA 1
ATOM 3397 C C . GLU B 2 420 ? 57.537 -37.749 29.078 1.00 113.50 506 GLU B C 1
ATOM 3398 O O . GLU B 2 420 ? 58.231 -38.762 28.960 1.00 117.34 506 GLU B O 1
ATOM 3404 N N . THR B 2 421 ? 57.469 -36.810 28.140 1.00 108.94 507 THR B N 1
ATOM 3405 C CA . THR B 2 421 ? 58.103 -36.991 26.837 1.00 107.99 507 THR B CA 1
ATOM 3406 C C . THR B 2 421 ? 59.527 -36.439 26.781 1.00 105.15 507 THR B C 1
ATOM 3407 O O . THR B 2 421 ? 60.397 -37.015 26.128 1.00 107.11 507 THR B O 1
ATOM 3411 N N . TYR B 2 422 ? 59.764 -35.324 27.463 1.00 98.73 508 TYR B N 1
ATOM 3412 C CA . TYR B 2 422 ? 61.029 -34.610 27.319 1.00 92.27 508 TYR B CA 1
ATOM 3413 C C . TYR B 2 422 ? 61.851 -34.571 28.603 1.00 93.24 508 TYR B C 1
ATOM 3414 O O . TYR B 2 422 ? 63.020 -34.181 28.585 1.00 93.09 508 TYR B O 1
ATOM 3423 N N . PHE B 2 423 ? 61.246 -34.976 29.714 1.00 93.75 509 PHE B N 1
ATOM 3424 C CA . PHE B 2 423 ? 61.924 -34.900 31.002 1.00 94.52 509 PHE B CA 1
ATOM 3425 C C . PHE B 2 423 ? 61.688 -36.145 31.852 1.00 94.53 509 PHE B C 1
ATOM 3426 O O . PHE B 2 423 ? 62.040 -36.180 33.031 1.00 96.78 509 PHE B O 1
#

Nearest PDB structures (foldseek):
  5h2w-assembly1_A  TM=9.874E-01  e=2.646E-52  Saccharomyces cerevisiae S288C
  1bk5-assembly1_B  TM=9.846E-01  e=1.003E-51  Saccharomyces cerevisiae
  1un0-assembly1_A  TM=9.826E-01  e=1.520E-51  Saccharomyces cerevisiae
  1bk6-assembly2_B  TM=9.851E-01  e=2.723E-51  Saccharomyces cerevisiae
  7vpt-assembly1_A  TM=9.899E-01  e=5.310E-48  Nakaseomyces glabratus CBS 138

InterPro domains:
  IPR018996 Man1/Src1-like, C-terminal [PF09402] (463-820)
  IPR025856 HeH/LEM domain [PF12949] (14-48)
  IPR041885 MAN1, winged-helix domain [G3DSA:1.10.10.1180] (720-817)
  IPR044780 Heh2/Src1-like [PTHR47808] (1-829)

Secondary structure (DSSP, 8-state):
-----SS----S------/---SSSSTTTSSS-HHHHHHHHHHHHHHHS-SSS--HHHHHTTT-HHHHHHTTSTTS-HHHHHHHHHHHHHHHTS-HHHHHHHHHTT-HHHHHHHHHHS-HHHHHHHHHHHHHHHTT-HHHHHHHHHTT-HHHHHHHTTS--HHHHHHHHHHHHHHH---TTPP-HHHHGGGHHHHHHHTT-S-HHHHHHHHHHHHHHTSSSHHHHHHHHHTTHHHHHHHHTT-S-HHHHHHHHHHHHHHTTS-HHHHHHHHHTTHHHHHHHHTT-SSHHHHHHHHHHHHHHTTS-HHHHHHHHHTT-HHHHHHHHHHS-HHHHHHHHHHHHHHHHGGGT-HHHHHHHHHTT-HHHHHHHTTTS-HHHHHHHHHHHHHHHHHHHHHHHHTT-S--HHHHHHHHTT-HHHHTTSSSSS-TTSHHHHHHHHHHH-

Foldseek 3Di:
DDDDDPDDCDDDDDDDPD/DDDDPLLVLCVDPPLVSVLVSLLVLLVQLPDPDDGDLPVVLVVVCLLSLLVCLDQPHDQSSNLSSLSNLLSQLQDALVSVVSNVVSVNLLSLLVCLPRHDLSSNQSSLSSLLSQLLRDVVSLQVSVVSVSQVSLLVQLVDDDPSSLLSSLSSLLSSLDDVVPGHDLVRNLVCLLVLLVQCVDPDPSSLLSSLSSLLSQLADALVSLVSNVVSVRLLSLLVQCPPPDVSNNVSSLSNLLSQLLYAQVSVVSNVVSPNLLSLQVQCPDPDLVSVQSSLLSLLSQLLYALVSLVSNVVSVPLLSLLVCLAPNDQSSNLSSLSNLLSNLVNCVVPVVSLVSNVVSPNLLSLLVCLVPDDPVSVLSSLSSLVSSQVSQVVVCVVVVHDARVSLVSNVVSVSLVSLVVCCVPPPPPSNCSSVVCVVPHD

Sequence (441 aa):
TRKKRKDPDSNSKENKIDAELPQMTQQLNSDDMQEQLSATVKFRQILSREHRPPIDVVIQAGVVPRLVEFMRENQPEMLQLEAAWALTNIASGTSAQTKVVVDADAVPLFIQLLYTGSVEVKEQAIWALGNVAGDSTDYRDYVLQCNAMEPILGLFNSNKPSLIRTATWTLSNLCRGKKPQPDWSVVSQALPTLAKLIYSMDTETLVDACWAISYLSDGPQEAIQAVIDVRIPKRLVELLSHESTLVQTPALRAVGNIVTGNDLQTQVVINAGVLPALRLLLSSPKENIKKEACWTISNITAGNTEQIQAVIDANLIPPLVKLLEVAEYKTKKEACWAISNASSGGLQRPDIIRYLVSQGCIKPLCDLLEIADNRIIEVTLDALENILKMGEADKEARGLNINENADFIEKAGGMEKIFNCQQNENDKIYEKAYKIIETYF

B-factor: mean 63.33, std 25.03, range [20.0, 170.2]

Organism: Saccharomyces cerevisiae (strain ATCC 204508 / S288c) (NCBI:txid559292)